Protein AF-A0A0W8FEI3-F1 (afdb_monomer)

Mean predicted aligned error: 6.77 Å

Sequence (392 aa):
MQEILAAWQEFKTAGGYLEHEDYVSMAVTEELPPPAAILVVDEYQDTSPAQDALIRSWSTNAETVYIAGDPDQSIYGFRGCDPALLQDFPNVIDRGARNGERPISHRCPASVMAAAETILGRPSNAAPAPRIGSSTHAIITKTADLVWWVETALRYAQERDRDRIFVLTRFRRHVRALANDLAAAGIPCASINPKRIRLWSDVKTRDQSTVNAWQLTQAVRRVSTGKFYDPIPISEASALIAAIMPANARTAILADLKKAASLKIGDVLRWTGENPFRYRTFPQLDRRVTERIYAALDREKVRGHIIVPDQVQIDTIHAAKGLEASVVLLHSAYLRGRMDDLQDARRLAEERRVYFVGATRAEHALVTFDYGSAVKNPLIAGGAAFWQGATA

Secondary structure (DSSP, 8-state):
-HHHHHHHHHHHHHHT---HHHHHHHHHHTTPPPSSSEEEE-SGGG--HHHHHHHHHHHHHSSEEEE---GGG---GGGT--HHHHHT-TT---SSSSSS--PEEEEEEHHHHHHHHHHHTS--SSEEESS--EEEEEEE-SHHHHHHHHHHHHHHHHTTT---EEEEESSHHHHHHHHHHHHHTT---B-SSTTT--TTSEEE-TTS-EEEHHHHHHHHHHHHTT-TTSB--HHHHHHHHHHHS-HHHHHHHHHHHTT-SS-BHHHHHHHH-S-GGGTT--TTS-HHHHHHHHHHHHHHHHHSSPPPGGGEEEEEHHHHTT--EEEEEEE-B--GGGSGGGGSHHHHHHHHHHHHHHHTTEEEEEEEEEESSSPBPTTTSS-S--------

Solvent-accessible surface area (backbone atoms only — not comparable to full-atom values): 21393 Å² total; per-residue (Å²): 108,70,68,58,54,51,53,50,50,50,51,28,60,77,67,72,57,81,55,83,66,48,60,44,50,48,41,47,75,70,63,54,73,49,97,44,55,66,44,79,44,70,58,43,12,64,36,34,68,59,52,48,53,35,50,54,60,23,58,76,69,29,80,41,76,46,82,40,63,48,56,64,63,27,63,45,52,96,73,56,21,42,34,60,62,53,72,67,52,76,95,66,85,82,87,26,52,85,84,72,62,29,42,70,30,90,52,24,14,41,44,32,37,54,51,23,23,61,34,50,73,43,87,61,59,52,33,49,19,101,45,88,40,36,57,50,78,43,85,33,85,47,70,70,54,50,51,51,51,53,56,48,42,47,52,62,17,46,80,66,82,34,72,38,31,35,42,29,22,76,41,71,71,54,33,56,51,53,51,49,54,38,28,60,68,19,41,54,46,27,23,79,56,64,88,79,45,45,85,46,34,68,37,69,31,79,82,72,47,73,31,38,44,42,39,27,42,53,38,52,50,50,60,74,70,68,49,43,79,43,78,47,56,68,65,21,53,52,18,45,47,52,32,58,43,57,71,89,76,36,52,67,58,57,58,53,55,76,70,52,92,75,43,36,45,52,57,56,46,60,74,61,76,52,69,42,78,84,73,72,50,44,81,23,45,55,68,68,61,48,51,25,45,50,29,26,54,56,41,28,66,76,67,71,55,87,70,54,32,73,32,35,25,39,30,33,33,82,70,45,62,97,51,74,24,37,21,26,37,39,45,20,46,42,58,72,97,50,54,71,52,54,73,40,69,68,50,33,53,38,51,22,19,41,53,20,46,44,44,62,24,14,44,43,27,30,34,33,28,43,58,72,91,52,48,59,34,78,72,60,42,85,58,90,75,88,75,85,89,86,90,131

Structure (mmCIF, N/CA/C/O backbone):
data_AF-A0A0W8FEI3-F1
#
_entry.id   AF-A0A0W8FEI3-F1
#
loop_
_atom_site.group_PDB
_atom_site.id
_atom_site.type_symbol
_atom_site.label_atom_id
_atom_site.label_alt_id
_atom_site.label_comp_id
_atom_site.label_asym_id
_atom_site.label_entity_id
_atom_site.label_seq_id
_atom_site.pdbx_PDB_ins_code
_atom_site.Cartn_x
_atom_site.Cartn_y
_atom_site.Cartn_z
_atom_site.occupancy
_atom_site.B_iso_or_equiv
_atom_site.auth_seq_id
_atom_site.auth_comp_id
_atom_site.auth_asym_id
_atom_site.auth_atom_id
_atom_site.pdbx_PDB_model_num
ATOM 1 N N . MET A 1 1 ? -31.329 17.434 -2.967 1.00 79.38 1 MET A N 1
ATOM 2 C CA . MET A 1 1 ? -30.700 16.183 -2.474 1.00 79.38 1 MET A CA 1
ATOM 3 C C . MET A 1 1 ? -31.760 15.169 -2.063 1.00 79.38 1 MET A C 1
ATOM 5 O O . MET A 1 1 ? -31.778 14.106 -2.656 1.00 79.38 1 MET A O 1
ATOM 9 N N . GLN A 1 2 ? -32.664 15.490 -1.127 1.00 87.50 2 GLN A N 1
ATOM 10 C CA . GLN A 1 2 ? -33.737 14.569 -0.706 1.00 87.50 2 GLN A CA 1
ATOM 11 C C . GLN A 1 2 ? -34.643 14.114 -1.862 1.00 87.50 2 GLN A C 1
ATOM 13 O O . GLN A 1 2 ? -34.879 12.922 -1.996 1.00 87.50 2 GLN A O 1
ATOM 18 N N . GLU A 1 3 ? -35.047 15.024 -2.750 1.00 93.06 3 GLU A N 1
ATOM 19 C CA . GLU A 1 3 ? -35.840 14.681 -3.946 1.00 93.06 3 GLU A CA 1
ATOM 20 C C . GLU A 1 3 ? -35.124 13.688 -4.877 1.00 93.06 3 GLU A C 1
ATOM 22 O O . GLU A 1 3 ? -35.739 12.764 -5.393 1.00 93.06 3 GLU A O 1
ATOM 27 N N . ILE A 1 4 ? -33.804 13.829 -5.047 1.00 95.75 4 ILE A N 1
ATOM 28 C CA . ILE A 1 4 ? -32.997 12.912 -5.868 1.00 95.75 4 ILE A CA 1
ATOM 29 C C . ILE A 1 4 ? -32.908 11.537 -5.203 1.00 95.75 4 ILE A C 1
ATOM 31 O O . ILE A 1 4 ? -32.993 10.524 -5.888 1.00 95.75 4 ILE A O 1
ATOM 35 N N . LEU A 1 5 ? -32.740 11.491 -3.879 1.00 92.69 5 LEU A N 1
ATOM 36 C CA . LEU A 1 5 ? -32.702 10.232 -3.134 1.00 92.69 5 LEU A CA 1
ATOM 37 C C . LEU A 1 5 ? -34.052 9.506 -3.192 1.00 92.69 5 LEU A C 1
ATOM 39 O O . LEU A 1 5 ? -34.067 8.293 -3.372 1.00 92.69 5 LEU A O 1
ATOM 43 N N . ALA A 1 6 ? -35.165 10.237 -3.097 1.00 93.62 6 ALA A N 1
ATOM 44 C CA . ALA A 1 6 ? -36.504 9.675 -3.255 1.00 93.62 6 ALA A CA 1
ATOM 45 C C . ALA A 1 6 ? -36.707 9.109 -4.669 1.00 93.62 6 ALA A C 1
ATOM 47 O O . ALA A 1 6 ? -37.031 7.934 -4.812 1.00 93.62 6 ALA A O 1
ATOM 48 N N . ALA A 1 7 ? -36.394 9.892 -5.708 1.00 95.88 7 ALA A N 1
ATOM 49 C CA . ALA A 1 7 ? -36.475 9.437 -7.096 1.00 95.88 7 ALA A CA 1
ATOM 50 C C . ALA A 1 7 ? -35.558 8.229 -7.379 1.00 95.88 7 ALA A C 1
ATOM 52 O O . ALA A 1 7 ? -35.921 7.329 -8.135 1.00 95.88 7 ALA A O 1
ATOM 53 N N . TRP A 1 8 ? -34.373 8.178 -6.758 1.00 94.69 8 TRP A N 1
ATOM 54 C CA . TRP A 1 8 ? -33.474 7.024 -6.846 1.00 94.69 8 TRP A CA 1
ATOM 55 C C . TRP A 1 8 ? -34.097 5.770 -6.230 1.00 94.69 8 TRP A C 1
ATOM 57 O O . TRP A 1 8 ? -34.048 4.702 -6.836 1.00 94.69 8 TRP A O 1
ATOM 67 N N . GLN A 1 9 ? -34.714 5.893 -5.054 1.00 91.50 9 GLN A N 1
ATOM 68 C CA . GLN A 1 9 ? -35.381 4.766 -4.403 1.00 91.50 9 GLN A CA 1
ATOM 69 C C . GLN A 1 9 ? -36.611 4.288 -5.178 1.00 91.50 9 GLN A C 1
ATOM 71 O O . GLN A 1 9 ? -36.802 3.081 -5.328 1.00 91.50 9 GLN A O 1
ATOM 76 N N . GLU A 1 10 ? -37.402 5.202 -5.742 1.00 95.19 10 GLU A N 1
ATOM 77 C CA . GLU A 1 10 ? -38.514 4.859 -6.636 1.00 95.19 10 GLU A CA 1
ATOM 78 C C . GLU A 1 10 ? -38.023 4.090 -7.868 1.00 95.19 10 GLU A C 1
ATOM 80 O O . GLU A 1 10 ? -38.572 3.038 -8.200 1.00 95.19 10 GLU A O 1
ATOM 85 N N . PHE A 1 11 ? -36.943 4.558 -8.503 1.00 96.19 11 PHE A N 1
ATOM 86 C CA . PHE A 1 11 ? -36.321 3.873 -9.636 1.00 96.19 11 PHE A CA 1
ATOM 87 C C . PHE A 1 11 ? -35.845 2.459 -9.271 1.00 96.19 11 PHE A C 1
ATOM 89 O O . PHE A 1 11 ? -36.136 1.506 -9.999 1.00 96.19 11 PHE A O 1
ATOM 96 N N . LYS A 1 12 ? -35.142 2.304 -8.139 1.00 95.69 12 LYS A N 1
ATOM 97 C CA . LYS A 1 12 ? -34.686 0.989 -7.663 1.00 95.69 12 LYS A CA 1
ATOM 98 C C . LYS A 1 12 ? -35.856 0.050 -7.396 1.00 95.69 12 LYS A C 1
ATOM 100 O O . LYS A 1 12 ? -35.839 -1.083 -7.869 1.00 95.69 12 LYS A O 1
ATOM 105 N N . THR A 1 13 ? -36.888 0.546 -6.716 1.00 92.75 13 THR A N 1
ATOM 106 C CA . THR A 1 13 ? -38.092 -0.222 -6.376 1.00 92.75 13 THR A CA 1
ATOM 107 C C . THR A 1 13 ? -38.827 -0.684 -7.633 1.00 92.75 13 THR A C 1
ATOM 109 O O . THR A 1 13 ? -39.137 -1.866 -7.761 1.00 92.75 13 THR A O 1
ATOM 112 N N . ALA A 1 14 ? -39.044 0.210 -8.603 1.00 96.56 14 ALA A N 1
ATOM 113 C CA . ALA A 1 14 ? -39.712 -0.123 -9.861 1.00 96.56 14 ALA A CA 1
ATOM 114 C C . ALA A 1 14 ? -38.929 -1.147 -10.704 1.00 96.56 14 ALA A C 1
ATOM 116 O O . ALA A 1 14 ? -39.530 -1.949 -11.417 1.00 96.56 14 ALA A O 1
ATOM 117 N N . GLY A 1 15 ? -37.595 -1.122 -10.627 1.00 95.81 15 GLY A N 1
ATOM 118 C CA . GLY A 1 15 ? -36.715 -2.051 -11.337 1.00 95.81 15 GLY A CA 1
ATOM 119 C C . GLY A 1 15 ? -36.375 -3.342 -10.585 1.00 95.81 15 GLY A C 1
ATOM 120 O O . GLY A 1 15 ? -35.718 -4.204 -11.162 1.00 95.81 15 GLY A O 1
ATOM 121 N N . GLY A 1 16 ? -36.781 -3.483 -9.317 1.00 94.31 16 GLY A N 1
ATOM 122 C CA . GLY A 1 16 ? -36.367 -4.601 -8.462 1.00 94.31 16 GLY A CA 1
ATOM 123 C C . GLY A 1 16 ? -34.856 -4.635 -8.189 1.00 94.31 16 GLY A C 1
ATOM 124 O O . GLY A 1 16 ? -34.279 -5.712 -8.041 1.00 94.31 16 GLY A O 1
ATOM 125 N N . TYR A 1 17 ? -34.197 -3.474 -8.174 1.00 95.25 17 TYR A N 1
ATOM 126 C CA . TYR A 1 17 ? -32.755 -3.365 -7.958 1.00 95.25 17 TYR A CA 1
ATOM 127 C C . TYR A 1 17 ? -32.421 -3.206 -6.475 1.00 95.25 17 TYR A C 1
ATOM 129 O O . TYR A 1 17 ? -33.032 -2.397 -5.781 1.00 95.25 17 TYR A O 1
ATOM 137 N N . LEU A 1 18 ? -31.389 -3.922 -6.024 1.00 92.19 18 LEU A N 1
ATOM 138 C CA . LEU A 1 18 ? -30.819 -3.801 -4.683 1.00 92.19 18 LEU A CA 1
ATOM 139 C C . LEU A 1 18 ? -29.339 -3.421 -4.765 1.00 92.19 18 LEU A C 1
ATOM 141 O O . LEU A 1 18 ? -28.577 -3.955 -5.575 1.00 92.19 18 LEU A O 1
ATOM 145 N N . GLU A 1 19 ? -28.929 -2.511 -3.894 1.00 91.50 19 GLU A N 1
ATOM 146 C CA . GLU A 1 19 ? -27.548 -2.122 -3.645 1.00 91.50 19 GLU A CA 1
ATOM 147 C C . GLU A 1 19 ? -27.051 -2.724 -2.324 1.00 91.50 19 GLU A C 1
ATOM 149 O O . GLU A 1 19 ? -27.815 -3.222 -1.502 1.00 91.50 19 GLU A O 1
ATOM 154 N N . HIS A 1 20 ? -25.737 -2.667 -2.098 1.00 87.38 20 HIS A N 1
ATOM 155 C CA . HIS A 1 20 ? -25.096 -3.335 -0.962 1.00 87.38 20 HIS A CA 1
ATOM 156 C C . HIS A 1 20 ? -25.672 -2.932 0.411 1.00 87.38 20 HIS A C 1
ATOM 158 O O . HIS A 1 20 ? -25.832 -3.792 1.272 1.00 87.38 20 HIS A O 1
ATOM 164 N N . GLU A 1 21 ? -26.003 -1.654 0.616 1.00 87.00 21 GLU A N 1
ATOM 165 C CA . GLU A 1 21 ? -26.567 -1.161 1.887 1.00 87.00 21 GLU A CA 1
ATOM 166 C C . GLU A 1 21 ? -28.069 -1.460 2.034 1.00 87.00 21 GLU A C 1
ATOM 168 O O . GLU A 1 21 ? -28.590 -1.456 3.153 1.00 87.00 21 GLU A O 1
ATOM 173 N N . ASP A 1 22 ? -28.769 -1.761 0.932 1.00 91.25 22 ASP A N 1
ATOM 174 C CA . ASP A 1 22 ? -30.188 -2.121 0.990 1.00 91.25 22 ASP A CA 1
ATOM 175 C C . ASP A 1 22 ? -30.355 -3.474 1.688 1.00 91.25 22 ASP A C 1
ATOM 177 O O . ASP A 1 22 ? -31.237 -3.607 2.526 1.00 91.25 22 ASP A O 1
ATOM 181 N N . TYR A 1 23 ? -29.461 -4.445 1.446 1.00 91.38 23 TYR A N 1
ATOM 182 C CA . TYR A 1 23 ? -29.509 -5.748 2.127 1.00 91.38 23 TYR A CA 1
ATOM 183 C C . TYR A 1 23 ? -29.434 -5.614 3.652 1.00 91.38 23 TYR A C 1
ATOM 185 O O . TYR A 1 23 ? -30.166 -6.291 4.370 1.00 91.38 23 TYR A O 1
ATOM 193 N N . VAL A 1 24 ? -28.559 -4.733 4.146 1.00 92.56 24 VAL A N 1
ATOM 194 C CA . VAL A 1 24 ? -28.391 -4.490 5.586 1.00 92.56 24 VAL A CA 1
ATOM 195 C C . VAL A 1 24 ? -29.623 -3.787 6.142 1.00 92.56 24 VAL A C 1
ATOM 197 O O . VAL A 1 24 ? -30.171 -4.216 7.152 1.00 92.56 24 VAL A O 1
ATOM 200 N N . SER A 1 25 ? -30.090 -2.742 5.457 1.00 91.12 25 SER A N 1
ATOM 201 C CA . SER A 1 25 ? -31.257 -1.969 5.886 1.00 91.12 25 SER A CA 1
ATOM 202 C C . SER A 1 25 ? -32.520 -2.833 5.920 1.00 91.12 25 SER A C 1
ATOM 204 O O . SER A 1 25 ? -33.241 -2.815 6.910 1.00 91.12 25 SER A O 1
ATOM 206 N N . MET A 1 26 ? -32.741 -3.653 4.889 1.00 92.19 26 MET A N 1
ATOM 207 C CA . MET A 1 26 ? -33.844 -4.612 4.833 1.00 92.19 26 MET A CA 1
ATOM 208 C C . MET A 1 26 ? -33.748 -5.646 5.952 1.00 92.19 26 MET A C 1
ATOM 210 O O . MET A 1 26 ? -34.742 -5.898 6.616 1.00 92.19 26 MET A O 1
ATOM 214 N N . ALA A 1 27 ? -32.564 -6.211 6.212 1.00 93.38 27 ALA A N 1
ATOM 215 C CA . ALA A 1 27 ? -32.395 -7.179 7.295 1.00 93.38 27 ALA A CA 1
ATOM 216 C C . ALA A 1 27 ? -32.724 -6.587 8.676 1.00 93.38 27 ALA A C 1
ATOM 218 O O . ALA A 1 27 ? -33.278 -7.286 9.522 1.00 93.38 27 ALA A O 1
ATOM 219 N N . VAL A 1 28 ? -32.414 -5.302 8.888 1.00 93.25 28 VAL A N 1
ATOM 220 C CA . VAL A 1 28 ? -32.796 -4.567 10.102 1.00 93.25 28 VAL A CA 1
ATOM 221 C C . VAL A 1 28 ? -34.304 -4.314 10.144 1.00 93.25 28 VAL A C 1
ATOM 223 O O . VAL A 1 28 ? -34.922 -4.573 11.169 1.00 93.25 28 VAL A O 1
ATOM 226 N N . THR A 1 29 ? -34.900 -3.814 9.056 1.00 92.62 29 THR A N 1
ATOM 227 C CA . THR A 1 29 ? -36.335 -3.477 8.994 1.00 92.62 29 THR A CA 1
ATOM 228 C C . THR A 1 29 ? -37.240 -4.700 9.118 1.00 92.62 29 THR A C 1
ATOM 230 O O . THR A 1 29 ? -38.262 -4.623 9.788 1.00 92.62 29 THR A O 1
ATOM 233 N N . GLU A 1 30 ? -36.860 -5.818 8.505 1.00 93.75 30 GLU A N 1
ATOM 234 C CA . GLU A 1 30 ? -37.602 -7.085 8.548 1.00 93.75 30 GLU A CA 1
ATOM 235 C C . GLU A 1 30 ? -37.271 -7.924 9.796 1.00 93.75 30 GLU A C 1
ATOM 237 O O . GLU A 1 30 ? -37.730 -9.058 9.909 1.00 93.75 30 GLU A O 1
ATOM 242 N N . GLU A 1 31 ? -36.441 -7.400 10.709 1.00 92.56 31 GLU A N 1
ATOM 243 C CA . GLU A 1 31 ? -36.015 -8.074 11.944 1.00 92.56 31 GLU A CA 1
ATOM 244 C C . GLU A 1 31 ? -35.511 -9.510 11.702 1.00 92.56 31 GLU A C 1
ATOM 246 O O . GLU A 1 31 ? -35.839 -10.445 12.437 1.00 92.56 31 GLU A O 1
ATOM 251 N N . LEU A 1 32 ? -34.709 -9.705 10.647 1.00 93.50 32 LEU A N 1
ATOM 252 C CA . LEU A 1 32 ? -34.236 -11.040 10.285 1.00 93.50 32 LEU A CA 1
ATOM 253 C C . LEU A 1 32 ? -33.438 -11.658 11.444 1.00 93.50 32 LEU A C 1
ATOM 255 O O . LEU A 1 32 ? -32.534 -11.001 11.970 1.00 93.50 32 LEU A O 1
ATOM 259 N N . PRO A 1 33 ? -33.703 -12.922 11.823 1.00 93.31 33 PRO A N 1
ATOM 260 C CA . PRO A 1 33 ? -32.964 -13.579 12.892 1.00 93.31 33 PRO A CA 1
ATOM 261 C C . PRO A 1 33 ? -31.499 -13.808 12.486 1.00 93.31 33 PRO A C 1
ATOM 263 O O . PRO A 1 33 ? -31.178 -13.824 11.290 1.00 93.31 33 PRO A O 1
ATOM 266 N N . PRO A 1 34 ? -30.593 -14.017 13.458 1.00 93.38 34 PRO A N 1
ATOM 267 C CA . PRO A 1 34 ? -29.209 -14.337 13.155 1.00 93.38 34 PRO A CA 1
ATOM 268 C C . PRO A 1 34 ? -29.127 -15.618 12.312 1.00 93.38 34 PRO A C 1
ATOM 270 O O . PRO A 1 34 ? -29.875 -16.571 12.547 1.00 93.38 34 PRO A O 1
ATOM 273 N N . PRO A 1 35 ? -28.187 -15.693 11.356 1.00 91.00 35 PRO A N 1
ATOM 274 C CA . PRO A 1 35 ? -28.063 -16.847 10.467 1.00 91.00 35 PRO A CA 1
ATOM 275 C C . PRO A 1 35 ? -27.541 -18.109 11.174 1.00 91.00 35 PRO A C 1
ATOM 277 O O . PRO A 1 35 ? -27.584 -19.197 10.601 1.00 91.00 35 PRO A O 1
ATOM 280 N N . ALA A 1 36 ? -27.006 -17.973 12.389 1.00 94.00 36 ALA A N 1
ATOM 281 C CA . ALA A 1 36 ? -26.422 -19.055 13.170 1.00 94.00 36 ALA A CA 1
ATOM 282 C C . ALA A 1 36 ? -26.539 -18.774 14.675 1.00 94.00 36 ALA A C 1
ATOM 284 O O . ALA A 1 36 ? -26.612 -17.621 15.096 1.00 94.00 36 ALA A O 1
ATOM 285 N N . ALA A 1 37 ? -26.486 -19.837 15.484 1.00 94.81 37 ALA A N 1
ATOM 286 C CA . ALA A 1 37 ? -26.469 -19.737 16.945 1.00 94.81 37 ALA A CA 1
ATOM 287 C C . ALA A 1 37 ? -25.203 -19.038 17.477 1.00 94.81 37 ALA A C 1
ATOM 289 O O . ALA A 1 37 ? -25.256 -18.348 18.491 1.00 94.81 37 ALA A O 1
ATOM 290 N N . ILE A 1 38 ? -24.073 -19.191 16.778 1.00 96.56 38 ILE A N 1
ATOM 291 C CA . ILE A 1 38 ? -22.801 -18.554 17.128 1.00 96.56 38 ILE A CA 1
ATOM 292 C C . ILE A 1 38 ? -22.490 -17.477 16.092 1.00 96.56 38 ILE A C 1
ATOM 294 O O . ILE A 1 38 ? -22.324 -17.779 14.909 1.00 96.56 38 ILE A O 1
ATOM 298 N N . LEU A 1 39 ? -22.368 -16.233 16.548 1.00 95.06 39 LEU A N 1
ATOM 299 C CA . LEU A 1 39 ? -21.991 -15.087 15.731 1.00 95.06 39 LEU A CA 1
ATOM 300 C C . LEU A 1 39 ? -20.541 -14.689 16.026 1.00 95.06 39 LEU A C 1
ATOM 302 O O . LEU A 1 39 ? -20.162 -14.501 17.180 1.00 95.06 39 LEU A O 1
ATOM 306 N N . VAL A 1 40 ? -19.733 -14.529 14.979 1.00 95.88 40 VAL A N 1
ATOM 307 C CA . VAL A 1 40 ? -18.366 -14.002 15.074 1.00 95.88 40 VAL A CA 1
ATOM 308 C C . VAL A 1 40 ? -18.264 -12.788 14.165 1.00 95.88 40 VAL A C 1
ATOM 310 O O . VAL A 1 40 ? -18.482 -12.898 12.959 1.00 95.88 40 VAL A O 1
ATOM 313 N N . VAL A 1 41 ? -17.941 -11.636 14.745 1.00 95.00 41 VAL A N 1
ATOM 314 C CA . VAL A 1 41 ? -17.799 -10.365 14.033 1.00 95.00 41 VAL A CA 1
ATOM 315 C C . VAL A 1 41 ? -16.373 -9.868 14.207 1.00 95.00 41 VAL A C 1
ATOM 317 O O . VAL A 1 41 ? -15.945 -9.605 15.327 1.00 95.00 41 VAL A O 1
ATOM 320 N N . ASP A 1 42 ? -15.648 -9.747 13.101 1.00 95.00 42 ASP A N 1
ATOM 321 C CA . ASP A 1 42 ? -14.282 -9.220 13.063 1.00 95.00 42 ASP A CA 1
ATOM 322 C C . ASP A 1 42 ? -14.258 -7.797 12.482 1.00 95.00 42 ASP A C 1
ATOM 324 O O . ASP A 1 42 ? -15.199 -7.381 11.803 1.00 95.00 42 ASP A O 1
ATOM 328 N N . GLU A 1 43 ? -13.184 -7.052 12.750 1.00 94.75 43 GLU A N 1
ATOM 329 C CA . GLU A 1 43 ? -12.969 -5.666 12.301 1.00 94.75 43 GLU A CA 1
ATOM 330 C C . GLU A 1 43 ? -14.139 -4.715 12.649 1.00 94.75 43 GLU A C 1
ATOM 332 O O . GLU A 1 43 ? -14.456 -3.788 11.897 1.00 94.75 43 GLU A O 1
ATOM 337 N N . TYR A 1 44 ? -14.777 -4.912 13.814 1.00 95.06 44 TYR A N 1
ATOM 338 C CA . TYR A 1 44 ? -15.990 -4.177 14.206 1.00 95.06 44 TYR A CA 1
ATOM 339 C C . TYR A 1 44 ? -15.801 -2.654 14.185 1.00 95.06 44 TYR A C 1
ATOM 341 O O . TYR A 1 44 ? -16.717 -1.903 13.883 1.00 95.06 44 TYR A O 1
ATOM 349 N N . GLN A 1 45 ? -14.594 -2.149 14.447 1.00 93.31 45 GLN A N 1
ATOM 350 C CA . GLN A 1 45 ? -14.334 -0.705 14.417 1.00 93.31 45 GLN A CA 1
ATOM 351 C C . GLN A 1 45 ? -14.569 -0.041 13.042 1.00 93.31 45 GLN A C 1
ATOM 353 O O . GLN A 1 45 ? -14.550 1.189 12.947 1.00 93.31 45 GLN A O 1
ATOM 358 N N . ASP A 1 46 ? -14.711 -0.840 11.979 1.00 93.19 46 ASP A N 1
ATOM 359 C CA . ASP A 1 46 ? -14.966 -0.399 10.610 1.00 93.19 46 ASP A CA 1
ATOM 360 C C . ASP A 1 46 ? -16.424 -0.652 10.168 1.00 93.19 46 ASP A C 1
ATOM 362 O O . ASP A 1 46 ? -16.732 -0.550 8.978 1.00 93.19 46 ASP A O 1
ATOM 366 N N . THR A 1 47 ? -17.342 -0.931 11.102 1.00 93.12 47 THR A N 1
ATOM 367 C CA . THR A 1 47 ? -18.780 -1.070 10.816 1.00 93.12 47 THR A CA 1
ATOM 368 C C . THR A 1 47 ? -19.469 0.282 10.647 1.00 93.12 47 THR A C 1
ATOM 370 O O . THR A 1 47 ? -19.181 1.236 11.374 1.00 93.12 47 THR A O 1
ATOM 373 N N . SER A 1 48 ? -20.421 0.363 9.715 1.00 91.31 48 SER A N 1
ATOM 374 C CA . SER A 1 48 ? -21.352 1.494 9.602 1.00 91.31 48 SER A CA 1
ATOM 375 C C . SER A 1 48 ? -22.458 1.426 10.674 1.00 91.31 48 SER A C 1
ATOM 377 O O . SER A 1 48 ? -22.694 0.354 11.235 1.00 91.31 48 SER A O 1
ATOM 379 N N . PRO A 1 49 ? -23.204 2.519 10.933 1.00 91.50 49 PRO A N 1
ATOM 380 C CA . PRO A 1 49 ? -24.332 2.497 11.869 1.00 91.50 49 PRO A CA 1
ATOM 381 C C . PRO A 1 49 ? -25.429 1.489 11.493 1.00 91.50 49 PRO A C 1
ATOM 383 O O . PRO A 1 49 ? -26.042 0.892 12.371 1.00 91.50 49 PRO A O 1
ATOM 386 N N . ALA A 1 50 ? -25.665 1.267 10.195 1.00 91.56 50 ALA A N 1
ATOM 387 C CA . ALA A 1 50 ? -26.634 0.273 9.731 1.00 91.56 50 ALA A CA 1
ATOM 388 C C . ALA A 1 50 ? -26.163 -1.160 10.032 1.00 91.56 50 ALA A C 1
ATOM 390 O O . ALA A 1 50 ? -26.948 -1.993 10.481 1.00 91.56 50 ALA A O 1
ATOM 391 N N . GLN A 1 51 ? -24.871 -1.438 9.833 1.00 93.62 51 GLN A N 1
ATOM 392 C CA . GLN A 1 51 ? -24.280 -2.733 10.178 1.00 93.62 51 GLN A CA 1
ATOM 393 C C . GLN A 1 51 ? -24.288 -2.967 11.692 1.00 93.62 51 GLN A C 1
ATOM 395 O O . GLN A 1 51 ? -24.649 -4.054 12.129 1.00 93.62 51 GLN A O 1
ATOM 400 N N . ASP A 1 52 ? -23.947 -1.951 12.487 1.00 94.56 52 ASP A N 1
ATOM 401 C CA . ASP A 1 52 ? -24.020 -2.001 13.951 1.00 94.56 52 ASP A CA 1
ATOM 402 C C . ASP A 1 52 ? -25.449 -2.301 14.437 1.00 94.56 52 ASP A C 1
ATOM 404 O O . ASP A 1 52 ? -25.631 -3.194 15.263 1.00 94.56 52 ASP A O 1
ATOM 408 N N . ALA A 1 53 ? -26.470 -1.651 13.866 1.00 93.38 53 ALA A N 1
ATOM 409 C CA . ALA A 1 53 ? -27.870 -1.929 14.190 1.00 93.38 53 ALA A CA 1
ATOM 410 C C . ALA A 1 53 ? -28.257 -3.394 13.917 1.00 93.38 53 ALA A C 1
ATOM 412 O O . ALA A 1 53 ? -28.877 -4.038 14.768 1.00 93.38 53 ALA A O 1
ATOM 413 N N . LEU A 1 54 ? -27.844 -3.943 12.768 1.00 94.50 54 LEU A N 1
ATOM 414 C CA . LEU A 1 54 ? -28.080 -5.350 12.434 1.00 94.50 54 LEU A CA 1
ATOM 415 C C . LEU A 1 54 ? -27.367 -6.289 13.409 1.00 94.50 54 LEU A C 1
ATOM 417 O O . LEU A 1 54 ? -27.978 -7.214 13.939 1.00 94.50 54 LEU A O 1
ATOM 421 N N . ILE A 1 55 ? -26.084 -6.036 13.683 1.00 94.88 55 ILE A N 1
ATOM 422 C CA . ILE A 1 55 ? -25.286 -6.872 14.582 1.00 94.88 55 ILE A CA 1
ATOM 423 C C . ILE A 1 55 ? -25.870 -6.854 15.995 1.00 94.88 55 ILE A C 1
ATOM 425 O O . ILE A 1 55 ? -25.957 -7.907 16.623 1.00 94.88 55 ILE A O 1
ATOM 429 N N . ARG A 1 56 ? -26.318 -5.700 16.500 1.00 93.69 56 ARG A N 1
ATOM 430 C CA . ARG A 1 56 ? -27.003 -5.607 17.799 1.00 93.69 56 ARG A CA 1
ATOM 431 C C . ARG A 1 56 ? -28.300 -6.411 17.825 1.00 93.69 56 ARG A C 1
ATOM 433 O O . ARG A 1 56 ? -28.506 -7.148 18.784 1.00 93.69 56 ARG A O 1
ATOM 440 N N . SER A 1 57 ? -29.125 -6.319 16.779 1.00 93.81 57 SER A N 1
ATOM 441 C CA . SER A 1 57 ? -30.359 -7.114 16.653 1.00 93.81 57 SER A CA 1
ATOM 442 C C . SER A 1 57 ? -30.079 -8.623 16.634 1.00 93.81 57 SER A C 1
ATOM 444 O O . SER A 1 57 ? -30.727 -9.412 17.319 1.00 93.81 57 SER A O 1
ATOM 446 N N . TRP A 1 58 ? -29.045 -9.051 15.914 1.00 95.25 58 TRP A N 1
ATOM 447 C CA . TRP A 1 58 ? -28.620 -10.451 15.912 1.00 95.25 58 TRP A CA 1
ATOM 448 C C . TRP A 1 58 ? -28.027 -10.898 17.243 1.00 95.25 58 TRP A C 1
ATOM 450 O O . TRP A 1 58 ? -28.216 -12.043 17.644 1.00 95.25 58 TRP A O 1
ATOM 460 N N . SER A 1 59 ? -27.351 -9.999 17.956 1.00 92.88 59 SER A N 1
ATOM 461 C CA . SER A 1 59 ? -26.671 -10.328 19.209 1.00 92.88 59 SER A CA 1
ATOM 462 C C . SER A 1 59 ? -27.631 -10.600 20.366 1.00 92.88 59 SER A C 1
ATOM 464 O O . SER A 1 59 ? -27.252 -11.294 21.303 1.00 92.88 59 SER A O 1
ATOM 466 N N . THR A 1 60 ? -28.865 -10.088 20.319 1.00 90.12 60 THR A N 1
ATOM 467 C CA . THR A 1 60 ? -29.904 -10.410 21.314 1.00 90.12 60 THR A CA 1
ATOM 468 C C . THR A 1 60 ? -30.539 -11.784 21.092 1.00 90.12 60 THR A C 1
ATOM 470 O O . THR A 1 60 ? -31.124 -12.332 22.022 1.00 90.12 60 THR A O 1
ATOM 473 N N . ASN A 1 61 ? -30.423 -12.337 19.881 1.00 89.19 61 ASN A N 1
ATOM 474 C CA . ASN A 1 61 ? -31.072 -13.583 19.467 1.00 89.19 61 ASN A CA 1
ATOM 475 C C . ASN A 1 61 ? -30.091 -14.751 19.252 1.00 89.19 61 ASN A C 1
ATOM 477 O O . ASN A 1 61 ? -30.520 -15.897 19.131 1.00 89.19 61 ASN A O 1
ATOM 481 N N . ALA A 1 62 ? -28.786 -14.482 19.170 1.00 92.88 62 ALA A N 1
ATOM 482 C CA . ALA A 1 62 ? -27.753 -15.507 19.064 1.00 92.88 62 ALA A CA 1
ATOM 483 C C . ALA A 1 62 ? -27.454 -16.142 20.436 1.00 92.88 62 ALA A C 1
ATOM 485 O O . ALA A 1 62 ? -27.514 -15.480 21.469 1.00 92.88 62 ALA A O 1
ATOM 486 N N . GLU A 1 63 ? -27.078 -17.423 20.445 1.00 94.12 63 GLU A N 1
ATOM 487 C CA . GLU A 1 63 ? -26.665 -18.142 21.658 1.00 94.12 63 GLU A CA 1
ATOM 488 C C . GLU A 1 63 ? -25.307 -17.646 22.169 1.00 94.12 63 GLU A C 1
ATOM 490 O O . GLU A 1 63 ? -25.071 -17.555 23.372 1.00 94.12 63 GLU A O 1
ATOM 495 N N . THR A 1 64 ? -24.379 -17.336 21.262 1.00 93.56 64 THR A N 1
ATOM 496 C CA . THR A 1 64 ? -23.045 -16.835 21.612 1.00 93.56 64 THR A CA 1
ATOM 497 C C . THR A 1 64 ? -22.563 -15.828 20.580 1.00 93.56 64 THR A C 1
ATOM 499 O O . THR A 1 64 ? -22.677 -16.057 19.377 1.00 93.56 64 THR A O 1
ATOM 502 N N . VAL A 1 65 ? -21.972 -14.728 21.048 1.00 93.38 65 VAL A N 1
ATOM 503 C CA . VAL A 1 65 ? -21.449 -13.658 20.194 1.00 93.38 65 VAL A CA 1
ATOM 504 C C . VAL A 1 65 ? -19.996 -13.368 20.553 1.00 93.38 65 VAL A C 1
ATOM 506 O O . VAL A 1 65 ? -19.673 -13.089 21.707 1.00 93.38 65 VAL A O 1
ATOM 509 N N . TYR A 1 66 ? -19.124 -13.392 19.549 1.00 94.12 66 TYR A N 1
ATOM 510 C CA . TYR A 1 66 ? -17.744 -12.933 19.639 1.00 94.12 66 TYR A CA 1
ATOM 511 C C . TYR A 1 66 ? -17.568 -11.691 18.775 1.00 94.12 66 TYR A C 1
ATOM 513 O O . TYR A 1 66 ? -17.847 -11.718 17.578 1.00 94.12 66 TYR A O 1
ATOM 521 N N . ILE A 1 67 ? -17.077 -10.614 19.384 1.00 93.06 67 ILE A N 1
ATOM 522 C CA . ILE A 1 67 ? -16.766 -9.362 18.695 1.00 93.06 67 ILE A CA 1
ATOM 523 C C . ILE A 1 67 ? -15.273 -9.105 18.837 1.00 93.06 67 ILE A C 1
ATOM 525 O O . ILE A 1 67 ? -14.747 -9.050 19.949 1.00 93.06 67 ILE A O 1
ATOM 529 N N . ALA A 1 68 ? -14.604 -8.938 17.704 1.00 92.31 68 ALA A N 1
ATOM 530 C CA . ALA A 1 68 ? -13.211 -8.556 17.610 1.00 92.31 68 ALA A CA 1
ATOM 531 C C . ALA A 1 68 ? -13.089 -7.214 16.883 1.00 92.31 68 ALA A C 1
ATOM 533 O O . ALA A 1 68 ? -13.801 -6.912 15.923 1.00 92.31 68 ALA A O 1
ATOM 534 N N . GLY A 1 69 ? -12.176 -6.384 17.372 1.00 92.31 69 GLY A N 1
ATOM 535 C CA . GLY A 1 69 ? -11.873 -5.102 16.766 1.00 92.31 69 GLY A CA 1
ATOM 536 C C . GLY A 1 69 ? -10.944 -4.271 17.634 1.00 92.31 69 GLY A C 1
ATOM 537 O O . GLY A 1 69 ? -10.755 -4.538 18.821 1.00 92.31 69 GLY A O 1
ATOM 538 N N . ASP A 1 70 ? -10.375 -3.241 17.027 1.00 92.88 70 ASP A N 1
ATOM 539 C CA . ASP A 1 70 ? -9.490 -2.293 17.690 1.00 92.88 70 ASP A CA 1
ATOM 540 C C . ASP A 1 70 ? -9.912 -0.862 17.335 1.00 92.88 70 ASP A C 1
ATOM 542 O O . ASP A 1 70 ? -9.652 -0.410 16.216 1.00 92.88 70 ASP A O 1
ATOM 546 N N . PRO A 1 71 ? -10.525 -0.110 18.270 1.00 92.75 71 PRO A N 1
ATOM 547 C CA . PRO A 1 71 ? -10.890 1.288 18.055 1.00 92.75 71 PRO A CA 1
ATOM 548 C C . PRO A 1 71 ? -9.730 2.170 17.564 1.00 92.75 71 PRO A C 1
ATOM 550 O O . PRO A 1 71 ? -9.976 3.144 16.851 1.00 92.75 71 PRO A O 1
ATOM 553 N N . ASP A 1 72 ? -8.473 1.828 17.886 1.00 93.81 72 ASP A N 1
ATOM 554 C CA . ASP A 1 72 ? -7.281 2.557 17.424 1.00 93.81 72 ASP A CA 1
ATOM 555 C C . ASP A 1 72 ? -7.003 2.367 15.929 1.00 93.81 72 ASP A C 1
ATOM 557 O O . ASP A 1 72 ? -6.286 3.163 15.320 1.00 93.81 72 ASP A O 1
ATOM 561 N N . GLN A 1 73 ? -7.622 1.362 15.307 1.00 94.81 73 GLN A N 1
ATOM 562 C CA . GLN A 1 73 ? -7.508 1.061 13.882 1.00 94.81 73 GLN A CA 1
ATOM 563 C C . GLN A 1 73 ? -8.722 1.501 13.054 1.00 94.81 73 GLN A C 1
ATOM 565 O O . GLN A 1 73 ? -8.758 1.209 11.854 1.00 94.81 73 GLN A O 1
ATOM 570 N N . SER A 1 74 ? -9.675 2.233 13.645 1.00 95.50 74 SER A N 1
ATOM 571 C CA . SER A 1 74 ? -10.814 2.811 12.918 1.00 95.50 74 SER A CA 1
ATOM 572 C C . SER A 1 74 ? -10.377 4.028 12.101 1.00 95.50 74 SER A C 1
ATOM 574 O O . SER A 1 74 ? -10.108 5.109 12.640 1.00 95.50 74 SER A O 1
ATOM 576 N N . ILE A 1 75 ? -10.267 3.842 10.783 1.00 94.81 75 ILE A N 1
ATOM 577 C CA . ILE A 1 75 ? -9.741 4.858 9.846 1.00 94.81 75 ILE A CA 1
ATOM 578 C C . ILE A 1 75 ? -10.634 5.073 8.616 1.00 94.81 75 ILE A C 1
ATOM 580 O O . ILE A 1 75 ? -10.213 5.697 7.634 1.00 94.81 75 ILE A O 1
ATOM 584 N N . TYR A 1 76 ? -11.852 4.528 8.652 1.00 93.31 76 TYR A N 1
ATOM 585 C CA . TYR A 1 76 ? -12.872 4.664 7.612 1.00 93.31 76 TYR A CA 1
ATOM 586 C C . TYR A 1 76 ? -14.007 5.616 8.029 1.00 93.31 76 TYR A C 1
ATOM 588 O O . TYR A 1 76 ? -15.136 5.458 7.574 1.00 93.31 76 TYR A O 1
ATOM 596 N N . GLY A 1 77 ? -13.712 6.654 8.824 1.00 89.19 77 GLY A N 1
ATOM 597 C CA . GLY A 1 77 ? -14.709 7.646 9.258 1.00 89.19 77 GLY A CA 1
ATOM 598 C C . GLY A 1 77 ? -15.430 8.330 8.092 1.00 89.19 77 GLY A C 1
ATOM 599 O O . GLY A 1 77 ? -16.632 8.572 8.134 1.00 89.19 77 GLY A O 1
ATOM 600 N N . PHE A 1 78 ? -14.739 8.515 6.963 1.00 87.62 78 PHE A N 1
ATOM 601 C CA . PHE A 1 78 ? -15.338 9.015 5.718 1.00 87.62 78 PHE A CA 1
ATOM 602 C C . PHE A 1 78 ? -16.413 8.098 5.097 1.00 87.62 78 PHE A C 1
ATOM 604 O O . PHE A 1 78 ? -17.124 8.538 4.195 1.00 87.62 78 PHE A O 1
ATOM 611 N N . ARG A 1 79 ? -16.513 6.832 5.527 1.00 87.62 79 ARG A N 1
ATOM 612 C CA . ARG A 1 79 ? -17.586 5.885 5.165 1.00 87.62 79 ARG A CA 1
ATOM 613 C C . ARG A 1 79 ? -18.705 5.836 6.212 1.00 87.62 79 ARG A C 1
ATOM 615 O O . ARG A 1 79 ? -19.628 5.049 6.053 1.00 87.62 79 ARG A O 1
ATOM 622 N N . GLY A 1 80 ? -18.623 6.652 7.263 1.00 88.38 80 GLY A N 1
ATOM 623 C CA . GLY A 1 80 ? -19.567 6.660 8.379 1.00 88.38 80 GLY A CA 1
ATOM 624 C C . GLY A 1 80 ? -19.208 5.709 9.523 1.00 88.38 80 GLY A C 1
ATOM 625 O O . GLY A 1 80 ? -20.004 5.587 10.445 1.00 88.38 80 GLY A O 1
ATOM 626 N N . CYS A 1 81 ? -18.046 5.045 9.488 1.00 91.69 81 CYS A N 1
ATOM 627 C CA . CYS A 1 81 ? -17.594 4.195 10.591 1.00 91.69 81 CYS A CA 1
ATOM 628 C C . CYS A 1 81 ? -17.265 5.047 11.824 1.00 91.69 81 CYS A C 1
ATOM 630 O O . CYS A 1 81 ? -16.579 6.066 11.702 1.00 91.69 81 CYS A O 1
ATOM 632 N N . ASP A 1 82 ? -17.700 4.610 13.003 1.00 90.62 82 ASP A N 1
ATOM 633 C CA . ASP A 1 82 ? -17.420 5.289 14.267 1.00 90.62 82 ASP A CA 1
ATOM 634 C C . ASP A 1 82 ? -16.871 4.282 15.294 1.00 90.62 82 ASP A C 1
ATOM 636 O O . ASP A 1 82 ? -17.565 3.322 15.638 1.00 90.62 82 ASP A O 1
ATOM 640 N N . PRO A 1 83 ? -15.638 4.464 15.810 1.00 91.12 83 PRO A N 1
ATOM 641 C CA . PRO A 1 83 ? -15.085 3.581 16.835 1.00 91.12 83 PRO A CA 1
ATOM 642 C C . PRO A 1 83 ? -15.905 3.553 18.130 1.00 91.12 83 PRO A C 1
ATOM 644 O O . PRO A 1 83 ? -15.785 2.580 18.878 1.00 91.12 83 PRO A O 1
ATOM 647 N N . ALA A 1 84 ? -16.736 4.571 18.388 1.00 91.75 84 ALA A N 1
ATOM 648 C CA . ALA A 1 84 ? -17.658 4.578 19.518 1.00 91.75 84 ALA A CA 1
ATOM 649 C C . ALA A 1 84 ? -18.647 3.403 19.454 1.00 91.75 84 ALA A C 1
ATOM 651 O O . ALA A 1 84 ? -18.982 2.841 20.488 1.00 91.75 84 ALA A O 1
ATOM 652 N N . LEU A 1 85 ? -19.032 2.939 18.256 1.00 92.69 85 LEU A N 1
ATOM 653 C CA . LEU A 1 85 ? -19.947 1.799 18.097 1.00 92.69 85 LEU A CA 1
ATOM 654 C C . LEU A 1 85 ? -19.392 0.523 18.742 1.00 92.69 85 LEU A C 1
ATOM 656 O O . LEU A 1 85 ? -20.115 -0.190 19.438 1.00 92.69 85 LEU A O 1
ATOM 660 N N . LEU A 1 86 ? -18.090 0.270 18.565 1.00 92.12 86 LEU A N 1
ATOM 661 C CA . LEU A 1 86 ? -17.405 -0.827 19.243 1.00 92.12 86 LEU A CA 1
ATOM 662 C C . LEU A 1 86 ? -17.301 -0.549 20.744 1.00 92.12 86 LEU A C 1
ATOM 664 O O . LEU A 1 86 ? -17.611 -1.420 21.554 1.00 92.12 86 LEU A O 1
ATOM 668 N N . GLN A 1 87 ? -16.849 0.650 21.125 1.00 88.31 87 GLN A N 1
ATOM 669 C CA . GLN A 1 87 ? -16.610 1.028 22.525 1.00 88.31 87 GLN A CA 1
ATOM 670 C C . GLN A 1 87 ? -17.880 0.959 23.383 1.00 88.31 87 GLN A C 1
ATOM 672 O O . GLN A 1 87 ? -17.830 0.450 24.499 1.00 88.31 87 GLN A O 1
ATOM 677 N N . ASP A 1 88 ? -19.020 1.343 22.830 1.00 89.12 88 ASP A N 1
ATOM 678 C CA . ASP A 1 88 ? -20.299 1.427 23.532 1.00 89.12 88 ASP A CA 1
ATOM 679 C C . ASP A 1 88 ? -21.161 0.168 23.327 1.00 89.12 88 ASP A C 1
ATOM 681 O O . ASP A 1 88 ? -22.369 0.165 23.583 1.00 89.12 88 ASP A O 1
ATOM 685 N N . PHE A 1 89 ? -20.571 -0.932 22.842 1.00 89.62 89 PHE A N 1
ATOM 686 C CA . PHE A 1 89 ? -21.286 -2.201 22.738 1.00 89.62 89 PHE A CA 1
ATOM 687 C C . PHE A 1 89 ? -21.678 -2.715 24.145 1.00 89.62 89 PHE A C 1
ATOM 689 O O . PHE A 1 89 ? -20.798 -2.883 24.997 1.00 89.62 89 PHE A O 1
ATOM 696 N N . PRO A 1 90 ? -22.977 -2.940 24.425 1.00 86.06 90 PRO A N 1
ATOM 697 C CA . PRO A 1 90 ? -23.477 -3.260 25.757 1.00 86.06 90 PRO A CA 1
ATOM 698 C C . PRO A 1 90 ? -23.217 -4.719 26.132 1.00 86.06 90 PRO A C 1
ATOM 700 O O . PRO A 1 90 ? -23.106 -5.584 25.268 1.00 86.06 90 PRO A O 1
ATOM 703 N N . ASN A 1 91 ? -23.211 -5.002 27.439 1.00 82.88 91 ASN A N 1
ATOM 704 C CA . ASN A 1 91 ? -23.210 -6.361 27.998 1.00 82.88 91 ASN A CA 1
ATOM 705 C C . ASN A 1 91 ? -22.051 -7.258 27.513 1.00 82.88 91 ASN A C 1
ATOM 707 O O . ASN A 1 91 ? -22.212 -8.469 27.382 1.00 82.88 91 ASN A O 1
ATOM 711 N N . VAL A 1 92 ? -20.877 -6.673 27.258 1.00 83.56 92 VAL A N 1
ATOM 712 C CA . VAL A 1 92 ? -19.686 -7.413 26.815 1.00 83.56 92 VAL A CA 1
ATOM 713 C C . VAL A 1 92 ? -18.799 -7.816 27.986 1.00 83.56 92 VAL A C 1
ATOM 715 O O . VAL A 1 92 ? -18.524 -7.022 28.885 1.00 83.56 92 VAL A O 1
ATOM 718 N N . ILE A 1 93 ? -18.281 -9.042 27.934 1.00 86.19 93 ILE A N 1
ATOM 719 C CA . ILE A 1 93 ? -17.121 -9.439 28.732 1.00 86.19 93 ILE A CA 1
ATOM 720 C C . ILE A 1 93 ? -15.883 -9.022 27.940 1.00 86.19 93 ILE A C 1
ATOM 722 O O . ILE A 1 93 ? -15.500 -9.694 26.982 1.00 86.19 93 ILE A O 1
ATOM 726 N N . ASP A 1 94 ? -15.270 -7.903 28.320 1.00 83.38 94 ASP A N 1
ATOM 727 C CA . ASP A 1 94 ? -14.007 -7.474 27.722 1.00 83.38 94 ASP A CA 1
ATOM 728 C C . ASP A 1 94 ? -12.874 -8.428 28.123 1.00 83.38 94 ASP A C 1
ATOM 730 O O . ASP A 1 94 ? -12.636 -8.667 29.306 1.00 83.38 94 ASP A O 1
ATOM 734 N N . ARG A 1 95 ? -12.182 -8.975 27.120 1.00 78.12 95 ARG A N 1
ATOM 735 C CA . ARG A 1 95 ? -11.071 -9.923 27.290 1.00 78.12 95 ARG A CA 1
ATOM 736 C C . ARG A 1 95 ? -9.713 -9.332 26.920 1.00 78.12 95 ARG A C 1
ATOM 738 O O . ARG A 1 95 ? -8.793 -10.091 26.620 1.00 78.12 95 ARG A O 1
ATOM 745 N N . GLY A 1 96 ? -9.563 -8.006 26.888 1.00 69.31 96 GLY A N 1
ATOM 746 C CA . GLY A 1 96 ? -8.223 -7.477 26.664 1.00 69.31 96 GLY A CA 1
ATOM 747 C C . GLY A 1 96 ? -7.997 -5.974 26.719 1.00 69.31 96 GLY A C 1
ATOM 748 O O . GLY A 1 96 ? -6.914 -5.578 27.130 1.00 69.31 96 GLY A O 1
ATOM 749 N N . ALA A 1 97 ? -8.921 -5.109 26.301 1.00 66.12 97 ALA A N 1
ATOM 750 C CA . ALA A 1 97 ? -8.534 -3.717 26.009 1.00 66.12 97 ALA A CA 1
ATOM 751 C C . ALA A 1 97 ? -8.950 -2.695 27.078 1.00 66.12 97 ALA A C 1
ATOM 753 O O . ALA A 1 97 ? -8.201 -1.765 27.375 1.00 66.12 97 ALA A O 1
ATOM 754 N N . ARG A 1 98 ? -10.143 -2.835 27.653 1.00 67.94 98 ARG A N 1
ATOM 755 C CA . ARG A 1 98 ? -10.796 -1.827 28.506 1.00 67.94 98 ARG A CA 1
ATOM 756 C C . ARG A 1 98 ? -10.406 -1.955 29.974 1.00 67.94 98 ARG A C 1
ATOM 758 O O . ARG A 1 98 ? -10.355 -0.945 30.666 1.00 67.94 98 ARG A O 1
ATOM 765 N N . ASN A 1 99 ? -10.060 -3.160 30.423 1.00 66.44 99 ASN A N 1
ATOM 766 C CA . ASN A 1 99 ? -9.676 -3.425 31.816 1.00 66.44 99 ASN A CA 1
ATOM 767 C C . ASN A 1 99 ? -8.164 -3.294 32.091 1.00 66.44 99 ASN A C 1
ATOM 769 O O . ASN A 1 99 ? -7.699 -3.640 33.172 1.00 66.44 99 ASN A O 1
ATOM 773 N N . GLY A 1 100 ? -7.380 -2.801 31.125 1.00 69.25 100 GLY A N 1
ATOM 774 C CA . GLY A 1 100 ? -5.933 -2.592 31.276 1.00 69.25 100 GLY A CA 1
ATOM 775 C C . GLY A 1 100 ? -5.056 -3.815 30.976 1.00 69.25 100 GLY A C 1
ATOM 776 O O . GLY A 1 100 ? -3.837 -3.674 30.920 1.00 69.25 100 GLY A O 1
ATOM 777 N N . GLU A 1 101 ? -5.642 -4.979 30.688 1.00 78.56 101 GLU A N 1
ATOM 778 C CA . GLU A 1 101 ? -4.938 -6.240 30.378 1.00 78.56 101 GLU A CA 1
ATOM 779 C C . GLU A 1 101 ? -4.348 -6.321 28.952 1.00 78.56 101 GLU A C 1
ATOM 781 O O . GLU A 1 101 ? -4.001 -7.410 28.501 1.00 78.56 101 GLU A O 1
ATOM 786 N N . ARG A 1 102 ? -4.236 -5.177 28.257 1.00 87.81 102 ARG A N 1
ATOM 787 C CA . ARG A 1 102 ? -3.843 -4.985 26.843 1.00 87.81 102 ARG A CA 1
ATOM 788 C C . ARG A 1 102 ? -3.239 -6.242 26.185 1.00 87.81 102 ARG A C 1
ATOM 790 O O . ARG A 1 102 ? -2.083 -6.564 26.481 1.00 87.81 102 ARG A O 1
ATOM 797 N N . PRO A 1 103 ? -3.933 -6.917 25.245 1.00 90.38 103 PRO A N 1
ATOM 798 C CA . PRO A 1 103 ? -3.420 -8.126 24.612 1.00 90.38 103 PRO A CA 1
ATOM 799 C C . PRO A 1 103 ? -2.076 -7.867 23.938 1.00 90.38 103 PRO A C 1
ATOM 801 O O . PRO A 1 103 ? -1.854 -6.816 23.331 1.00 90.38 103 PRO A O 1
ATOM 804 N N . ILE A 1 104 ? -1.171 -8.837 24.036 1.00 92.31 104 ILE A N 1
ATOM 805 C CA . ILE A 1 104 ? 0.175 -8.721 23.480 1.00 92.31 104 ILE A CA 1
ATOM 806 C C . ILE A 1 104 ? 0.099 -8.780 21.954 1.00 92.31 104 ILE A C 1
ATOM 808 O O . ILE A 1 104 ? -0.380 -9.747 21.365 1.00 92.31 104 ILE A O 1
ATOM 812 N N . SER A 1 105 ? 0.616 -7.745 21.298 1.00 92.50 105 SER A N 1
ATOM 813 C CA . SER A 1 105 ? 0.818 -7.749 19.857 1.00 92.50 105 SER A CA 1
ATOM 814 C C . SER A 1 105 ? 1.844 -8.815 19.487 1.00 92.50 105 SER A C 1
ATOM 816 O O . SER A 1 105 ? 2.947 -8.840 20.022 1.00 92.50 105 SER A O 1
ATOM 818 N N . HIS A 1 106 ? 1.527 -9.649 18.502 1.00 91.75 106 HIS A N 1
ATOM 819 C CA . HIS A 1 106 ? 2.508 -10.556 17.897 1.00 91.75 106 HIS A CA 1
ATOM 820 C C . HIS A 1 106 ? 3.309 -9.886 16.765 1.00 91.75 106 HIS A C 1
ATOM 822 O O . HIS A 1 106 ? 4.330 -10.410 16.322 1.00 91.75 106 HIS A O 1
ATOM 828 N N . ARG A 1 107 ? 2.877 -8.697 16.323 1.00 90.56 107 ARG A N 1
ATOM 829 C CA . ARG A 1 107 ? 3.452 -7.966 15.187 1.00 90.56 107 ARG A CA 1
ATOM 830 C C . ARG A 1 107 ? 4.401 -6.854 15.608 1.00 90.56 107 ARG A C 1
ATOM 832 O O . ARG A 1 107 ? 5.472 -6.733 15.030 1.00 90.56 107 ARG A O 1
ATOM 839 N N . CYS A 1 108 ? 4.006 -5.994 16.543 1.00 93.56 108 CYS A N 1
ATOM 840 C CA . CYS A 1 108 ? 4.687 -4.714 16.741 1.00 93.56 108 CYS A CA 1
ATOM 841 C C . CYS A 1 108 ? 5.683 -4.773 17.907 1.00 93.56 108 CYS A C 1
ATOM 843 O O . CYS A 1 108 ? 5.251 -4.909 19.051 1.00 93.56 108 CYS A O 1
ATOM 845 N N . PRO A 1 109 ? 6.999 -4.634 17.663 1.00 95.56 109 PRO A N 1
ATOM 846 C CA . PRO A 1 109 ? 8.009 -4.621 18.717 1.00 95.56 109 PRO A CA 1
ATOM 847 C C . PRO A 1 109 ? 7.922 -3.357 19.576 1.00 95.56 109 PRO A C 1
ATOM 849 O O . PRO A 1 109 ? 7.380 -2.338 19.142 1.00 95.56 109 PRO A O 1
ATOM 852 N N . ALA A 1 110 ? 8.531 -3.395 20.763 1.00 95.38 110 ALA A N 1
ATOM 853 C CA . ALA A 1 110 ? 8.442 -2.326 21.763 1.00 95.38 110 ALA A CA 1
ATOM 854 C C . ALA A 1 110 ? 8.768 -0.922 21.222 1.00 95.38 110 ALA A C 1
ATOM 856 O O . ALA A 1 110 ? 7.998 0.010 21.431 1.00 95.38 110 ALA A O 1
ATOM 857 N N . SER A 1 111 ? 9.855 -0.767 20.462 1.00 95.31 111 SER A N 1
ATOM 858 C CA . SER A 1 111 ? 10.265 0.532 19.901 1.00 95.31 111 SER A CA 1
ATOM 859 C C . SER A 1 111 ? 9.307 1.068 18.830 1.00 95.31 111 SER A C 1
ATOM 861 O O . SER A 1 111 ? 9.119 2.277 18.714 1.00 95.31 111 SER A O 1
ATOM 863 N N . VAL A 1 112 ? 8.707 0.180 18.030 1.00 96.69 112 VAL A N 1
ATOM 864 C CA . VAL A 1 112 ? 7.718 0.552 17.007 1.00 96.69 112 VAL A CA 1
ATOM 865 C C . VAL A 1 112 ? 6.406 0.928 17.682 1.00 96.69 112 VAL A C 1
ATOM 867 O O . VAL A 1 112 ? 5.827 1.954 17.337 1.00 96.69 112 VAL A O 1
ATOM 870 N N . MET A 1 113 ? 5.968 0.141 18.669 1.00 96.62 113 MET A N 1
ATOM 871 C CA . MET A 1 113 ? 4.761 0.437 19.435 1.00 96.62 113 MET A CA 1
ATOM 872 C C . MET A 1 113 ? 4.890 1.765 20.183 1.00 96.62 113 MET A C 1
ATOM 874 O O . MET A 1 113 ? 3.997 2.592 20.077 1.00 96.62 113 MET A O 1
ATOM 878 N N . ALA A 1 114 ? 6.021 2.031 20.842 1.00 95.44 114 ALA A N 1
ATOM 879 C CA . ALA A 1 114 ? 6.257 3.300 21.533 1.00 95.44 114 ALA A CA 1
ATOM 880 C C . ALA A 1 114 ? 6.131 4.513 20.590 1.00 95.44 114 ALA A C 1
ATOM 882 O O . ALA A 1 114 ? 5.501 5.523 20.919 1.00 95.44 114 ALA A O 1
ATOM 883 N N . ALA A 1 115 ? 6.683 4.402 19.377 1.00 94.94 115 ALA A N 1
ATOM 884 C CA . ALA A 1 115 ? 6.525 5.435 18.360 1.00 94.94 115 ALA A CA 1
ATOM 885 C C . ALA A 1 115 ? 5.074 5.556 17.873 1.00 94.94 115 ALA A C 1
ATOM 887 O O . ALA A 1 115 ? 4.562 6.668 17.746 1.00 94.94 115 ALA A O 1
ATOM 888 N N . ALA A 1 116 ? 4.388 4.433 17.657 1.00 96.25 116 ALA A N 1
ATOM 889 C CA . ALA A 1 116 ? 2.980 4.417 17.279 1.00 96.25 116 ALA A CA 1
ATOM 890 C C . ALA A 1 116 ? 2.080 5.037 18.367 1.00 96.25 116 ALA A C 1
ATOM 892 O O . ALA A 1 116 ? 1.179 5.803 18.044 1.00 96.25 116 ALA A O 1
ATOM 893 N N . GLU A 1 117 ? 2.343 4.788 19.648 1.00 95.69 117 GLU A N 1
ATOM 894 C CA . GLU A 1 117 ? 1.597 5.361 20.776 1.00 95.69 117 GLU A CA 1
ATOM 895 C C . GLU A 1 117 ? 1.838 6.860 20.939 1.00 95.69 117 GLU A C 1
ATOM 897 O O . GLU A 1 117 ? 0.914 7.608 21.251 1.00 95.69 117 GLU A O 1
ATOM 902 N N . THR A 1 118 ? 3.051 7.328 20.639 1.00 94.81 118 THR A N 1
ATOM 903 C CA . THR A 1 118 ? 3.352 8.767 20.587 1.00 94.81 118 THR A CA 1
ATOM 904 C C . THR A 1 118 ? 2.522 9.454 19.497 1.00 94.81 118 THR A C 1
ATOM 906 O O . THR A 1 118 ? 1.928 10.510 19.726 1.00 94.81 118 THR A O 1
ATOM 909 N N . ILE A 1 119 ? 2.409 8.821 18.324 1.00 95.06 119 ILE A N 1
ATOM 910 C CA . ILE A 1 119 ? 1.539 9.276 17.230 1.00 95.06 119 ILE A CA 1
ATOM 911 C C . ILE A 1 119 ? 0.069 9.250 17.660 1.00 95.06 119 ILE A C 1
ATOM 913 O O . ILE A 1 119 ? -0.666 10.213 17.429 1.00 95.06 119 ILE A O 1
ATOM 917 N N . LEU A 1 120 ? -0.361 8.172 18.314 1.00 95.31 120 LEU A N 1
ATOM 918 C CA . LEU A 1 120 ? -1.725 8.009 18.808 1.00 95.31 120 LEU A CA 1
ATOM 919 C C . LEU A 1 120 ? -2.063 9.017 19.921 1.00 95.31 120 LEU A C 1
ATOM 921 O O . LEU A 1 120 ? -3.217 9.407 20.065 1.00 95.31 120 LEU A O 1
ATOM 925 N N . GLY A 1 121 ? -1.059 9.492 20.662 1.00 94.19 121 GLY A N 1
ATOM 926 C CA . GLY A 1 121 ? -1.198 10.431 21.778 1.00 94.19 121 GLY A CA 1
ATOM 927 C C . GLY A 1 121 ? -1.615 9.778 23.098 1.00 94.19 121 GLY A C 1
ATOM 928 O O . GLY A 1 121 ? -1.906 10.487 24.057 1.00 94.19 121 GLY A O 1
ATOM 929 N N . ARG A 1 122 ? -1.663 8.444 23.145 1.00 93.56 122 ARG A N 1
ATOM 930 C CA . ARG A 1 122 ? -1.986 7.636 24.325 1.00 93.56 122 ARG A CA 1
ATOM 931 C C . ARG A 1 122 ? -1.496 6.196 24.135 1.00 93.56 122 ARG A C 1
ATOM 933 O O . ARG A 1 122 ? -1.236 5.806 22.994 1.00 93.56 122 ARG A O 1
ATOM 940 N N . PRO A 1 123 ? -1.436 5.386 25.207 1.00 92.88 123 PRO A N 1
ATOM 941 C CA . PRO A 1 123 ? -1.270 3.947 25.071 1.00 92.88 123 PRO A CA 1
ATOM 942 C C . PRO A 1 123 ? -2.334 3.345 24.146 1.00 92.88 123 PRO A C 1
ATOM 944 O O . PRO A 1 123 ? -3.507 3.737 24.182 1.00 92.88 123 PRO A O 1
ATOM 947 N N . SER A 1 124 ? -1.905 2.412 23.304 1.00 93.25 124 SER A N 1
ATOM 948 C CA . SER A 1 124 ? -2.781 1.669 22.401 1.00 93.25 124 SER A CA 1
ATOM 949 C C . SER A 1 124 ? -3.496 0.538 23.135 1.00 93.25 124 SER A C 1
ATOM 951 O O . SER A 1 124 ? -3.061 0.097 24.201 1.00 93.25 124 SER A O 1
ATOM 953 N N . ASN A 1 125 ? -4.564 0.013 22.541 1.00 92.00 125 ASN A N 1
ATOM 954 C CA . ASN A 1 125 ? -5.302 -1.115 23.114 1.00 92.00 125 ASN A CA 1
ATOM 955 C C . ASN A 1 125 ? -4.511 -2.440 23.138 1.00 92.00 125 ASN A C 1
ATOM 957 O O . ASN A 1 125 ? -4.948 -3.380 23.790 1.00 92.00 125 ASN A O 1
ATOM 961 N N . ALA A 1 126 ? -3.351 -2.531 22.476 1.00 92.00 126 ALA A N 1
ATOM 962 C CA . ALA A 1 126 ? -2.513 -3.733 22.431 1.00 92.00 126 ALA A CA 1
ATOM 963 C C . ALA A 1 126 ? -1.135 -3.473 23.050 1.00 92.00 126 ALA A C 1
ATOM 965 O O . ALA A 1 126 ? -0.507 -2.461 22.755 1.00 92.00 126 ALA A O 1
ATOM 966 N N . ALA A 1 127 ? -0.631 -4.369 23.895 1.00 93.00 127 ALA A N 1
ATOM 967 C CA . ALA A 1 127 ? 0.726 -4.288 24.430 1.00 93.00 127 ALA A CA 1
ATOM 968 C C . ALA A 1 127 ? 1.766 -4.602 23.335 1.00 93.00 127 ALA A C 1
ATOM 970 O O . ALA A 1 127 ? 1.462 -5.319 22.378 1.00 93.00 127 ALA A O 1
ATOM 971 N N . PRO A 1 128 ? 3.002 -4.082 23.424 1.00 95.56 128 PRO A N 1
ATOM 972 C CA . PRO A 1 128 ? 4.048 -4.422 22.464 1.00 95.56 128 PRO A CA 1
ATOM 973 C C . PRO A 1 128 ? 4.428 -5.906 22.512 1.00 95.56 128 PRO A C 1
ATOM 975 O O . PRO A 1 128 ? 4.398 -6.538 23.567 1.00 95.56 128 PRO A O 1
ATOM 978 N N . ALA A 1 129 ? 4.887 -6.432 21.377 1.00 95.19 129 ALA A N 1
ATOM 979 C CA . ALA A 1 129 ? 5.556 -7.724 21.314 1.00 95.19 129 ALA A CA 1
ATOM 980 C C . ALA A 1 129 ? 6.826 -7.699 22.188 1.00 95.19 129 ALA A C 1
ATOM 982 O O . ALA A 1 129 ? 7.562 -6.703 22.140 1.00 95.19 129 ALA A O 1
ATOM 983 N N . PRO A 1 130 ? 7.152 -8.785 22.915 1.00 93.50 130 PRO A N 1
ATOM 984 C CA . PRO A 1 130 ? 8.322 -8.872 23.793 1.00 93.50 130 PRO A CA 1
ATOM 985 C C . PRO A 1 130 ? 9.620 -9.079 22.992 1.00 93.50 130 PRO A C 1
ATOM 987 O O . PRO A 1 130 ? 10.369 -10.031 23.195 1.00 93.50 130 PRO A O 1
ATOM 990 N N . ARG A 1 131 ? 9.879 -8.195 22.028 1.00 93.19 131 ARG A N 1
ATOM 991 C CA . ARG A 1 131 ? 11.088 -8.172 21.207 1.00 93.19 131 ARG A CA 1
ATOM 992 C C . ARG A 1 131 ? 11.475 -6.743 20.859 1.00 93.19 131 ARG A C 1
ATOM 994 O O . ARG A 1 131 ? 10.627 -5.858 20.716 1.00 93.19 131 ARG A O 1
ATOM 1001 N N . ILE A 1 132 ? 12.776 -6.539 20.694 1.00 86.62 132 ILE A N 1
ATOM 1002 C CA . ILE A 1 132 ? 13.346 -5.245 20.328 1.00 86.62 132 ILE A CA 1
ATOM 1003 C C . ILE A 1 132 ? 13.187 -5.053 18.817 1.00 86.62 132 ILE A C 1
ATOM 1005 O O . ILE A 1 132 ? 13.456 -5.957 18.026 1.00 86.62 132 ILE A O 1
ATOM 1009 N N . GLY A 1 133 ? 12.705 -3.879 18.425 1.00 91.12 133 GLY A N 1
ATOM 1010 C CA . GLY A 1 133 ? 12.623 -3.451 17.034 1.00 91.12 133 GLY A CA 1
ATOM 1011 C C . GLY A 1 133 ? 13.516 -2.245 16.801 1.00 91.12 133 GLY A C 1
ATOM 1012 O O . GLY A 1 133 ? 14.435 -1.963 17.569 1.00 91.12 133 GLY A O 1
ATOM 1013 N N . SER A 1 134 ? 13.216 -1.479 15.760 1.00 94.19 134 SER A N 1
ATOM 1014 C CA . SER A 1 134 ? 13.854 -0.181 15.549 1.00 94.19 134 SER A CA 1
ATOM 1015 C C . SER A 1 134 ? 12.822 0.866 15.154 1.00 94.19 134 SER A C 1
ATOM 1017 O O . SER A 1 134 ? 11.858 0.572 14.454 1.00 94.19 134 SER A O 1
ATOM 1019 N N . SER A 1 135 ? 12.992 2.091 15.633 1.00 95.25 135 SER A N 1
ATOM 1020 C CA . SER A 1 135 ? 12.182 3.227 15.202 1.00 95.25 135 SER A CA 1
ATOM 1021 C C . SER A 1 135 ? 13.078 4.445 15.066 1.00 95.25 135 SER A C 1
ATOM 1023 O O . SER A 1 135 ? 13.929 4.676 15.922 1.00 95.25 135 SER A O 1
ATOM 1025 N N . THR A 1 136 ? 12.931 5.196 13.980 1.00 94.69 136 THR A N 1
ATOM 1026 C CA . THR A 1 136 ? 13.699 6.423 13.756 1.00 94.69 136 THR A CA 1
ATOM 1027 C C . THR A 1 136 ? 12.921 7.428 12.912 1.00 94.69 136 THR A C 1
ATOM 1029 O O . THR A 1 136 ? 11.930 7.089 12.253 1.00 94.69 136 THR A O 1
ATOM 1032 N N . HIS A 1 137 ? 13.379 8.678 12.940 1.00 93.94 137 HIS A N 1
ATOM 1033 C CA . HIS A 1 137 ? 12.897 9.747 12.080 1.00 93.94 137 HIS A CA 1
ATOM 1034 C C . HIS A 1 137 ? 14.012 10.219 11.143 1.00 93.94 137 HIS A C 1
ATOM 1036 O O . HIS A 1 137 ? 15.084 10.617 11.595 1.00 93.94 137 HIS A O 1
ATOM 1042 N N . ALA A 1 138 ? 13.754 10.197 9.838 1.00 93.12 138 ALA A N 1
ATOM 1043 C CA . ALA A 1 138 ? 14.700 10.594 8.807 1.00 93.12 138 ALA A CA 1
ATOM 1044 C C . ALA A 1 138 ? 14.284 11.912 8.142 1.00 93.12 138 ALA A C 1
ATOM 1046 O O . ALA A 1 138 ? 13.182 12.041 7.610 1.00 93.12 138 ALA A O 1
ATOM 1047 N N . ILE A 1 139 ? 15.198 12.881 8.091 1.00 91.81 139 ILE A N 1
ATOM 1048 C CA . ILE A 1 139 ? 15.003 14.111 7.317 1.00 91.81 139 ILE A CA 1
ATOM 1049 C C . ILE A 1 139 ? 15.638 13.909 5.942 1.00 91.81 139 ILE A C 1
ATOM 1051 O O . ILE A 1 139 ? 16.858 13.959 5.802 1.00 91.81 139 ILE A O 1
ATOM 1055 N N . ILE A 1 140 ? 14.815 13.668 4.922 1.00 92.44 140 ILE A N 1
ATOM 1056 C CA . ILE A 1 140 ? 15.273 13.338 3.571 1.00 92.44 140 ILE A CA 1
ATOM 1057 C C . ILE A 1 140 ? 15.033 14.541 2.656 1.00 92.44 140 ILE A C 1
ATOM 1059 O O . ILE A 1 140 ? 13.905 14.867 2.295 1.00 92.44 140 ILE A O 1
ATOM 1063 N N . THR A 1 141 ? 16.105 15.225 2.261 1.00 88.88 141 THR A N 1
ATOM 1064 C CA . THR A 1 141 ? 16.002 16.420 1.398 1.00 88.88 141 THR A CA 1
ATOM 1065 C C . THR A 1 141 ? 16.267 16.119 -0.074 1.00 88.88 141 THR A C 1
ATOM 1067 O O . THR A 1 141 ? 15.853 16.890 -0.939 1.00 88.88 141 THR A O 1
ATOM 1070 N N . LYS A 1 142 ? 16.927 14.993 -0.372 1.00 93.88 142 LYS A N 1
ATOM 1071 C CA . LYS A 1 142 ? 17.316 14.590 -1.725 1.00 93.88 142 LYS A CA 1
ATOM 1072 C C . LYS A 1 142 ? 16.819 13.185 -2.042 1.00 93.88 142 LYS A C 1
ATOM 1074 O O . LYS A 1 142 ? 16.773 12.312 -1.180 1.00 93.88 142 LYS A O 1
ATOM 1079 N N . THR A 1 143 ? 16.523 12.933 -3.314 1.00 95.94 143 THR A N 1
ATOM 1080 C CA . THR A 1 143 ? 16.117 11.601 -3.790 1.00 95.94 143 THR A CA 1
ATOM 1081 C C . THR A 1 143 ? 17.199 10.542 -3.559 1.00 95.94 143 THR A C 1
ATOM 1083 O O . THR A 1 143 ? 16.869 9.401 -3.261 1.00 95.94 143 THR A O 1
ATOM 1086 N N . ALA A 1 144 ? 18.485 10.905 -3.625 1.00 95.19 144 ALA A N 1
ATOM 1087 C CA . ALA A 1 144 ? 19.584 9.977 -3.337 1.00 95.19 144 ALA A CA 1
ATOM 1088 C C . ALA A 1 144 ? 19.519 9.412 -1.904 1.00 95.19 144 ALA A C 1
ATOM 1090 O O . ALA A 1 144 ? 19.736 8.218 -1.703 1.00 95.19 144 ALA A O 1
ATOM 1091 N N . ASP A 1 145 ? 19.141 10.244 -0.932 1.00 96.06 145 ASP A N 1
ATOM 1092 C CA . ASP A 1 145 ? 18.986 9.829 0.464 1.00 96.06 145 ASP A CA 1
ATOM 1093 C C . ASP A 1 145 ? 17.748 8.930 0.630 1.00 96.06 145 ASP A C 1
ATOM 1095 O O . ASP A 1 145 ? 17.792 7.936 1.351 1.00 96.06 145 ASP A O 1
ATOM 1099 N N . LEU A 1 146 ? 16.655 9.219 -0.094 1.00 96.81 146 LEU A N 1
ATOM 1100 C CA . LEU A 1 146 ? 15.468 8.352 -0.129 1.00 96.81 146 LEU A CA 1
ATOM 1101 C C . LEU A 1 146 ? 15.817 6.955 -0.655 1.00 96.81 146 LEU A C 1
ATOM 1103 O O . LEU A 1 146 ? 15.411 5.950 -0.074 1.00 96.81 146 LEU A O 1
ATOM 1107 N N . VAL A 1 147 ? 16.589 6.894 -1.742 1.00 97.50 147 VAL A N 1
ATOM 1108 C CA . VAL A 1 147 ? 17.081 5.637 -2.316 1.00 97.50 147 VAL A CA 1
ATOM 1109 C C . VAL A 1 147 ? 17.934 4.877 -1.307 1.00 97.50 147 VAL A C 1
ATOM 1111 O O . VAL A 1 147 ? 17.729 3.678 -1.125 1.00 97.50 147 VAL A O 1
ATOM 1114 N N . TRP A 1 148 ? 18.845 5.564 -0.616 1.00 97.00 148 TRP A N 1
ATOM 1115 C CA . TRP A 1 148 ? 19.670 4.949 0.420 1.00 97.00 148 TRP A CA 1
ATOM 1116 C C . TRP A 1 148 ? 18.822 4.341 1.543 1.00 97.00 148 TRP A C 1
ATOM 1118 O O . TRP A 1 148 ? 19.077 3.205 1.948 1.00 97.00 148 TRP A O 1
ATOM 1128 N N . TRP A 1 149 ? 17.781 5.041 2.006 1.00 97.81 149 TRP A N 1
ATOM 1129 C CA . TRP A 1 149 ? 16.864 4.528 3.028 1.00 97.81 149 TRP A CA 1
ATOM 1130 C C . TRP A 1 149 ? 16.076 3.308 2.551 1.00 97.81 149 TRP A C 1
ATOM 1132 O O . TRP A 1 149 ? 15.966 2.335 3.293 1.00 97.81 149 TRP A O 1
ATOM 1142 N N . 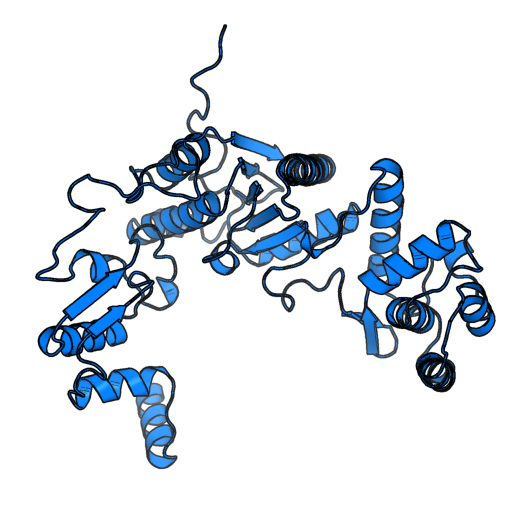VAL A 1 150 ? 15.575 3.321 1.313 1.00 98.12 150 VAL A N 1
ATOM 1143 C CA . VAL A 1 150 ? 14.863 2.175 0.725 1.00 98.12 150 VAL A CA 1
ATOM 1144 C C . VAL A 1 150 ? 15.777 0.955 0.598 1.00 98.12 150 VAL A C 1
ATOM 1146 O O . VAL A 1 150 ? 15.410 -0.137 1.026 1.00 98.12 150 VAL A O 1
ATOM 1149 N N . GLU A 1 151 ? 16.987 1.124 0.067 1.00 97.25 151 GLU A N 1
ATOM 1150 C CA . GLU A 1 151 ? 17.947 0.021 -0.064 1.00 97.25 151 GLU A CA 1
ATOM 1151 C C . GLU A 1 151 ? 18.409 -0.497 1.306 1.00 97.25 151 GLU A C 1
ATOM 1153 O O . GLU A 1 151 ? 18.604 -1.697 1.481 1.00 97.25 151 GLU A O 1
ATOM 1158 N N . THR A 1 152 ? 18.553 0.386 2.296 1.00 96.88 152 THR A N 1
ATOM 1159 C CA . THR A 1 152 ? 18.886 0.007 3.677 1.00 96.88 152 THR A CA 1
ATOM 1160 C C . THR A 1 152 ? 17.756 -0.774 4.338 1.00 96.88 152 THR A C 1
ATOM 1162 O O . THR A 1 152 ? 18.011 -1.809 4.948 1.00 96.88 152 THR A O 1
ATOM 1165 N N . ALA A 1 153 ? 16.509 -0.336 4.162 1.00 97.69 153 ALA A N 1
ATOM 1166 C CA . ALA A 1 153 ? 15.334 -1.040 4.662 1.00 97.69 153 ALA A CA 1
ATOM 1167 C C . ALA A 1 153 ? 15.193 -2.440 4.046 1.00 97.69 153 ALA A C 1
ATOM 1169 O O . ALA A 1 153 ? 14.863 -3.389 4.754 1.00 97.69 153 ALA A O 1
ATOM 1170 N N . LEU A 1 154 ? 15.487 -2.588 2.750 1.00 96.94 154 LEU A N 1
ATOM 1171 C CA . LEU A 1 154 ? 15.484 -3.890 2.083 1.00 96.94 154 LEU A CA 1
ATOM 1172 C C . LEU A 1 154 ? 16.566 -4.825 2.614 1.00 96.94 154 LEU A C 1
ATOM 1174 O O . LEU A 1 154 ? 16.258 -5.975 2.907 1.00 96.94 154 LEU A O 1
ATOM 1178 N N . ARG A 1 155 ? 17.805 -4.344 2.792 1.00 95.25 155 ARG A N 1
ATOM 1179 C CA . ARG A 1 155 ? 18.871 -5.159 3.404 1.00 95.25 155 ARG A CA 1
ATOM 1180 C C . ARG A 1 155 ? 18.476 -5.620 4.807 1.00 95.25 155 ARG A C 1
ATOM 1182 O O . ARG A 1 155 ? 18.573 -6.802 5.113 1.00 95.25 155 ARG A O 1
ATOM 1189 N N . TYR A 1 156 ? 17.938 -4.706 5.616 1.00 94.62 156 TYR A N 1
ATOM 1190 C CA . TYR A 1 156 ? 17.466 -5.015 6.966 1.00 94.62 156 TYR A CA 1
ATOM 1191 C C . TYR A 1 156 ? 16.338 -6.065 6.980 1.00 94.62 156 TYR A C 1
ATOM 1193 O O . TYR A 1 156 ? 16.276 -6.892 7.893 1.00 94.62 156 TYR A O 1
ATOM 1201 N N . ALA A 1 157 ? 15.443 -6.036 5.985 1.00 94.06 157 ALA A N 1
ATOM 1202 C CA . ALA A 1 157 ? 14.401 -7.045 5.807 1.00 94.06 157 ALA A CA 1
ATOM 1203 C C . ALA A 1 157 ? 14.980 -8.407 5.388 1.00 94.06 157 ALA A C 1
ATOM 1205 O O . ALA A 1 157 ? 14.629 -9.427 5.977 1.00 94.06 157 ALA A O 1
ATOM 1206 N N . GLN A 1 158 ? 15.911 -8.420 4.433 1.00 92.75 158 GLN A N 1
ATOM 1207 C CA . GLN A 1 158 ? 16.529 -9.645 3.912 1.00 92.75 158 GLN A CA 1
ATOM 1208 C C . GLN A 1 158 ? 17.311 -10.413 4.981 1.00 92.75 158 GLN A C 1
ATOM 1210 O O . GLN A 1 158 ? 17.219 -11.634 5.041 1.00 92.75 158 GLN A O 1
ATOM 1215 N N . GLU A 1 159 ? 18.009 -9.712 5.880 1.00 92.12 159 GLU A N 1
ATOM 1216 C CA . GLU A 1 159 ? 18.682 -10.310 7.049 1.00 92.12 159 GLU A CA 1
ATOM 1217 C C . GLU A 1 159 ? 17.728 -11.075 7.988 1.00 92.12 159 GLU A C 1
ATOM 1219 O O . GLU A 1 159 ? 18.178 -11.822 8.854 1.00 92.12 159 GLU A O 1
ATOM 1224 N N . ARG A 1 160 ? 16.412 -10.883 7.836 1.00 89.25 160 ARG A N 1
ATOM 1225 C CA . ARG A 1 160 ? 15.346 -11.498 8.640 1.00 89.25 160 ARG A CA 1
ATOM 1226 C C . ARG A 1 160 ? 14.452 -12.431 7.824 1.00 89.25 160 ARG A C 1
ATOM 1228 O O . ARG A 1 160 ? 13.341 -12.723 8.255 1.00 89.25 160 ARG A O 1
ATOM 1235 N N . ASP A 1 161 ? 14.918 -12.875 6.656 1.00 89.38 161 ASP A N 1
ATOM 1236 C CA . ASP A 1 161 ? 14.156 -13.742 5.747 1.00 89.38 161 ASP A CA 1
ATOM 1237 C C . ASP A 1 161 ? 12.796 -13.127 5.356 1.00 89.38 161 ASP A C 1
ATOM 1239 O O . ASP A 1 161 ? 11.733 -13.755 5.346 1.00 89.38 161 ASP A O 1
ATOM 1243 N N . ARG A 1 162 ? 12.827 -11.816 5.099 1.00 89.94 162 ARG A N 1
ATOM 1244 C CA . ARG A 1 162 ? 11.712 -11.027 4.575 1.00 89.94 162 ARG A CA 1
ATOM 1245 C C . ARG A 1 162 ? 12.177 -10.300 3.325 1.00 89.94 162 ARG A C 1
ATOM 1247 O O . ARG A 1 162 ? 13.294 -9.797 3.254 1.00 89.94 162 ARG A O 1
ATOM 1254 N N . ASP A 1 163 ? 11.305 -10.188 2.338 1.00 88.75 163 ASP A N 1
ATOM 1255 C CA . ASP A 1 163 ? 11.641 -9.601 1.040 1.00 88.75 163 ASP A CA 1
ATOM 1256 C C . ASP A 1 163 ? 10.935 -8.267 0.774 1.00 88.75 163 ASP A C 1
ATOM 1258 O O . ASP A 1 163 ? 11.309 -7.555 -0.155 1.00 88.75 163 ASP A O 1
ATOM 1262 N N . ARG A 1 164 ? 9.950 -7.900 1.599 1.00 94.50 164 ARG A N 1
ATOM 1263 C CA . ARG A 1 164 ? 9.071 -6.758 1.350 1.00 94.50 164 ARG A CA 1
ATOM 1264 C C . ARG A 1 164 ? 9.192 -5.654 2.392 1.00 94.50 164 ARG A C 1
ATOM 1266 O O . ARG A 1 164 ? 9.121 -5.891 3.601 1.00 94.50 164 ARG A O 1
ATOM 1273 N N . ILE A 1 165 ? 9.253 -4.423 1.895 1.00 98.31 165 ILE A N 1
ATOM 1274 C CA . ILE A 1 165 ? 9.097 -3.191 2.668 1.00 98.31 165 ILE A CA 1
ATOM 1275 C C . ILE A 1 165 ? 7.891 -2.392 2.175 1.00 98.31 165 ILE A C 1
ATOM 1277 O O . ILE A 1 165 ? 7.479 -2.506 1.015 1.00 98.31 165 ILE A O 1
ATOM 1281 N N . PHE A 1 166 ? 7.365 -1.528 3.041 1.00 98.62 166 PHE A N 1
ATOM 1282 C CA . PHE A 1 166 ? 6.349 -0.550 2.669 1.00 98.62 166 PHE A CA 1
ATOM 1283 C C . PHE A 1 166 ? 6.902 0.871 2.661 1.00 98.62 166 PHE A C 1
ATOM 1285 O O . PHE A 1 166 ? 7.597 1.281 3.584 1.00 98.62 166 PHE A O 1
ATOM 1292 N N . VAL A 1 167 ? 6.518 1.647 1.650 1.00 98.44 167 VAL A N 1
ATOM 1293 C CA . VAL A 1 167 ? 6.653 3.106 1.613 1.00 98.44 167 VAL A CA 1
ATOM 1294 C C . VAL A 1 167 ? 5.242 3.690 1.631 1.00 98.44 167 VAL A C 1
ATOM 1296 O O . VAL A 1 167 ? 4.536 3.695 0.622 1.00 98.44 167 VAL A O 1
ATOM 1299 N N . LEU A 1 168 ? 4.791 4.137 2.799 1.00 98.25 168 LEU A N 1
ATOM 1300 C CA . LEU A 1 168 ? 3.412 4.558 3.022 1.00 98.25 168 LEU A CA 1
ATOM 1301 C C . LEU A 1 168 ? 3.290 6.073 3.072 1.00 98.25 168 LEU A C 1
ATOM 1303 O O . LEU A 1 168 ? 4.089 6.769 3.695 1.00 98.25 168 LEU A O 1
ATOM 1307 N N . THR A 1 169 ? 2.232 6.586 2.454 1.00 96.56 169 THR A N 1
ATOM 1308 C CA . THR A 1 169 ? 1.893 8.012 2.474 1.00 96.56 169 THR A CA 1
ATOM 1309 C C . THR A 1 169 ? 0.451 8.228 2.907 1.00 96.56 169 THR A C 1
ATOM 1311 O O . THR A 1 169 ? -0.402 7.352 2.767 1.00 96.56 169 THR A O 1
ATOM 1314 N N . ARG A 1 170 ? 0.121 9.432 3.371 1.00 95.19 170 ARG A N 1
ATOM 1315 C CA . ARG A 1 170 ? -1.271 9.768 3.691 1.00 95.19 170 ARG A CA 1
ATOM 1316 C C . ARG A 1 170 ? -2.157 9.979 2.458 1.00 95.19 170 ARG A C 1
ATOM 1318 O O . ARG A 1 170 ? -3.352 9.678 2.488 1.00 95.19 170 ARG A O 1
ATOM 1325 N N . PHE A 1 171 ? -1.592 10.496 1.363 1.00 94.31 171 PHE A N 1
ATOM 1326 C CA . PHE A 1 171 ? -2.355 10.966 0.204 1.00 94.31 171 PHE A CA 1
ATOM 1327 C C . PHE A 1 171 ? -1.868 10.367 -1.112 1.00 94.31 171 PHE A C 1
ATOM 1329 O O . PHE A 1 171 ? -0.677 10.358 -1.410 1.00 94.31 171 PHE A O 1
ATOM 1336 N N . ARG A 1 172 ? -2.817 10.001 -1.984 1.00 93.50 172 ARG A N 1
ATOM 1337 C CA . ARG A 1 172 ? -2.545 9.413 -3.313 1.00 93.50 172 ARG A CA 1
ATOM 1338 C C . ARG A 1 172 ? -1.587 10.235 -4.178 1.00 93.50 172 ARG A C 1
ATOM 1340 O O . ARG A 1 172 ? -0.831 9.668 -4.961 1.00 93.50 172 ARG A O 1
ATOM 1347 N N . ARG A 1 173 ? -1.611 11.567 -4.061 1.00 92.44 173 ARG A N 1
ATOM 1348 C CA . ARG A 1 173 ? -0.698 12.431 -4.823 1.00 92.44 173 ARG A CA 1
ATOM 1349 C C . ARG A 1 173 ? 0.771 12.212 -4.429 1.00 92.44 173 ARG A C 1
ATOM 1351 O O . ARG A 1 173 ? 1.630 12.261 -5.300 1.00 92.44 173 ARG A O 1
ATOM 1358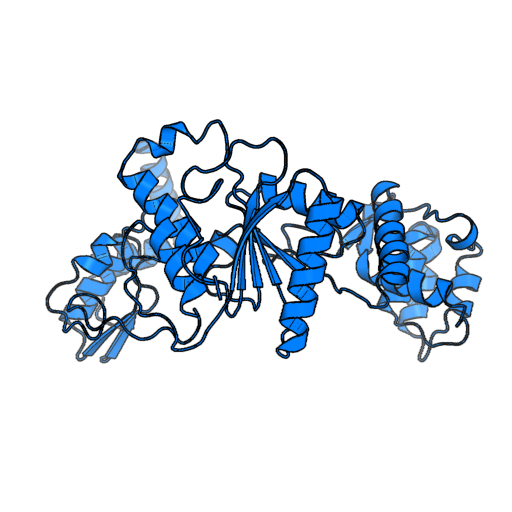 N N . HIS A 1 174 ? 1.044 11.928 -3.151 1.00 94.56 174 HIS A N 1
ATOM 1359 C CA . HIS A 1 174 ? 2.397 11.676 -2.650 1.00 94.56 174 HIS A CA 1
ATOM 1360 C C . HIS A 1 174 ? 2.889 10.285 -3.067 1.00 94.56 174 HIS A C 1
ATOM 1362 O O . HIS A 1 174 ? 4.046 10.168 -3.449 1.00 94.56 174 HIS A O 1
ATOM 1368 N N . VAL A 1 175 ? 1.999 9.280 -3.129 1.00 95.75 175 VAL A N 1
ATOM 1369 C CA . VAL A 1 175 ? 2.307 7.954 -3.713 1.00 95.75 175 VAL A CA 1
ATOM 1370 C C . VAL A 1 175 ? 2.912 8.103 -5.109 1.00 95.75 175 VAL A C 1
ATOM 1372 O O . VAL A 1 175 ? 3.981 7.571 -5.381 1.00 95.75 175 VAL A O 1
ATOM 1375 N N . ARG A 1 176 ? 2.249 8.857 -5.999 1.00 93.75 176 ARG A N 1
ATOM 1376 C CA . ARG A 1 176 ? 2.729 9.048 -7.378 1.00 93.75 176 ARG A CA 1
ATOM 1377 C C . ARG A 1 176 ? 4.055 9.802 -7.438 1.00 93.75 176 ARG A C 1
ATOM 1379 O O . ARG A 1 176 ? 4.909 9.421 -8.228 1.00 93.75 176 ARG A O 1
ATOM 1386 N N . ALA A 1 177 ? 4.213 10.858 -6.638 1.00 94.19 177 ALA A N 1
ATOM 1387 C CA . ALA A 1 177 ? 5.440 11.653 -6.611 1.00 94.19 177 ALA A CA 1
ATOM 1388 C C . ALA A 1 177 ? 6.646 10.800 -6.185 1.00 94.19 177 ALA A C 1
ATOM 1390 O O . ALA A 1 177 ? 7.595 10.663 -6.946 1.00 94.19 177 ALA A O 1
ATOM 1391 N N . LEU A 1 178 ? 6.548 10.133 -5.032 1.00 96.19 178 LEU A N 1
ATOM 1392 C CA . LEU A 1 178 ? 7.598 9.249 -4.525 1.00 96.19 178 LEU A CA 1
ATOM 1393 C C . LEU A 1 178 ? 7.884 8.076 -5.473 1.00 96.19 178 LEU A C 1
ATOM 1395 O O . LEU A 1 178 ? 9.044 7.755 -5.705 1.00 96.19 178 LEU A O 1
ATOM 1399 N N . ALA A 1 179 ? 6.853 7.453 -6.057 1.00 96.62 179 ALA A N 1
ATOM 1400 C CA . ALA A 1 179 ? 7.046 6.353 -7.002 1.00 96.62 179 ALA A CA 1
ATOM 1401 C C . ALA A 1 179 ? 7.808 6.805 -8.257 1.00 96.62 179 ALA A C 1
ATOM 1403 O O . ALA A 1 179 ? 8.674 6.081 -8.741 1.00 96.62 179 ALA A O 1
ATOM 1404 N N . ASN A 1 180 ? 7.511 8.002 -8.774 1.00 96.00 180 ASN A N 1
ATOM 1405 C CA . ASN A 1 180 ? 8.234 8.568 -9.911 1.00 96.00 180 ASN A CA 1
ATOM 1406 C C . ASN A 1 180 ? 9.691 8.885 -9.558 1.00 96.00 180 ASN A C 1
ATOM 1408 O O . ASN A 1 180 ? 10.569 8.540 -10.343 1.00 96.00 180 ASN A O 1
ATOM 1412 N N . ASP A 1 181 ? 9.946 9.485 -8.395 1.00 96.75 181 ASP A N 1
ATOM 1413 C CA . ASP A 1 181 ? 11.299 9.835 -7.950 1.00 96.75 181 ASP A CA 1
ATOM 1414 C C . ASP A 1 181 ? 12.164 8.585 -7.735 1.00 96.75 181 ASP A C 1
ATOM 1416 O O . ASP A 1 181 ? 13.280 8.502 -8.246 1.00 96.75 181 ASP A O 1
ATOM 1420 N N . LEU A 1 182 ? 11.624 7.572 -7.046 1.00 97.69 182 LEU A N 1
ATOM 1421 C CA . LEU A 1 182 ? 12.282 6.276 -6.863 1.00 97.69 182 LEU A CA 1
ATOM 1422 C C . LEU A 1 182 ? 12.574 5.607 -8.206 1.00 97.69 182 LEU A C 1
ATOM 1424 O O . LEU A 1 182 ? 13.690 5.151 -8.449 1.00 97.69 182 LEU A O 1
ATOM 1428 N N . ALA A 1 183 ? 11.590 5.585 -9.103 1.00 96.81 183 ALA A N 1
ATOM 1429 C CA . ALA A 1 183 ? 11.743 4.955 -10.401 1.00 96.81 183 ALA A CA 1
ATOM 1430 C C . ALA A 1 183 ? 12.764 5.688 -11.289 1.00 96.81 183 ALA A C 1
ATOM 1432 O O . ALA A 1 183 ? 13.575 5.037 -11.944 1.00 96.81 183 ALA A O 1
ATOM 1433 N N . ALA A 1 184 ? 12.769 7.024 -11.281 1.00 96.56 184 ALA A N 1
ATOM 1434 C CA . ALA A 1 184 ? 13.767 7.834 -11.978 1.00 96.56 184 ALA A CA 1
ATOM 1435 C C . ALA A 1 184 ? 15.182 7.611 -11.419 1.00 96.56 184 ALA A C 1
ATOM 1437 O O . ALA A 1 184 ? 16.148 7.624 -12.176 1.00 96.56 184 ALA A O 1
ATOM 1438 N N . ALA A 1 185 ? 15.299 7.342 -10.117 1.00 97.12 185 ALA A N 1
ATOM 1439 C CA . ALA A 1 185 ? 16.559 7.008 -9.459 1.00 97.12 185 ALA A CA 1
ATOM 1440 C C . ALA A 1 185 ? 16.945 5.515 -9.553 1.00 97.12 185 ALA A C 1
ATOM 1442 O O . ALA A 1 185 ? 17.926 5.087 -8.943 1.00 97.12 185 ALA A O 1
ATOM 1443 N N . GLY A 1 186 ? 16.198 4.715 -10.322 1.00 97.06 186 GLY A N 1
ATOM 1444 C CA . GLY A 1 186 ? 16.527 3.316 -10.583 1.00 97.06 186 GLY A CA 1
ATOM 1445 C C . GLY A 1 186 ? 16.077 2.326 -9.508 1.00 97.06 186 GLY A C 1
ATOM 1446 O O . GLY A 1 186 ? 16.647 1.241 -9.401 1.00 97.06 186 GLY A O 1
ATOM 1447 N N . ILE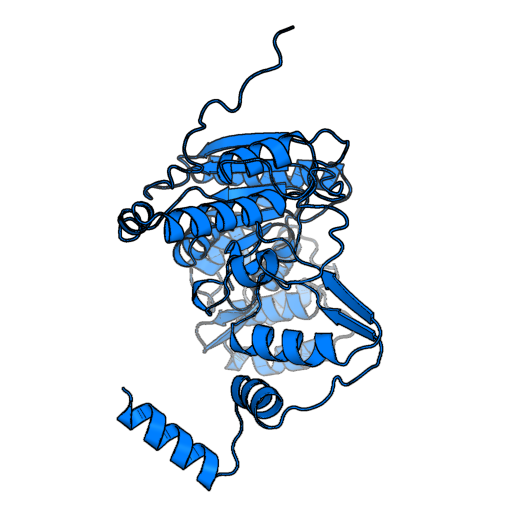 A 1 187 ? 15.059 2.670 -8.717 1.00 97.94 187 ILE A N 1
ATOM 1448 C CA . ILE A 1 187 ? 14.427 1.766 -7.750 1.00 97.94 187 ILE A CA 1
ATOM 1449 C C . ILE A 1 187 ? 13.080 1.269 -8.291 1.00 97.94 187 ILE A C 1
ATOM 1451 O O . ILE A 1 187 ? 12.116 2.041 -8.380 1.00 97.94 187 ILE A O 1
ATOM 1455 N N . PRO A 1 188 ? 12.985 -0.025 -8.652 1.00 97.44 188 PRO A N 1
ATOM 1456 C CA . PRO A 1 188 ? 11.717 -0.653 -8.981 1.00 97.44 188 PRO A CA 1
ATOM 1457 C C . PRO A 1 188 ? 10.762 -0.669 -7.791 1.00 97.44 188 PRO A C 1
ATOM 1459 O O . PRO A 1 188 ? 11.168 -0.977 -6.676 1.00 97.44 188 PRO A O 1
ATOM 1462 N N . CYS A 1 189 ? 9.494 -0.335 -8.028 1.00 96.44 189 CYS A N 1
ATOM 1463 C CA . CYS A 1 189 ? 8.456 -0.337 -6.999 1.00 96.44 189 CYS A CA 1
ATOM 1464 C C . CYS A 1 189 ? 7.088 -0.723 -7.571 1.00 96.44 189 CYS A C 1
ATOM 1466 O O . CYS A 1 189 ? 6.7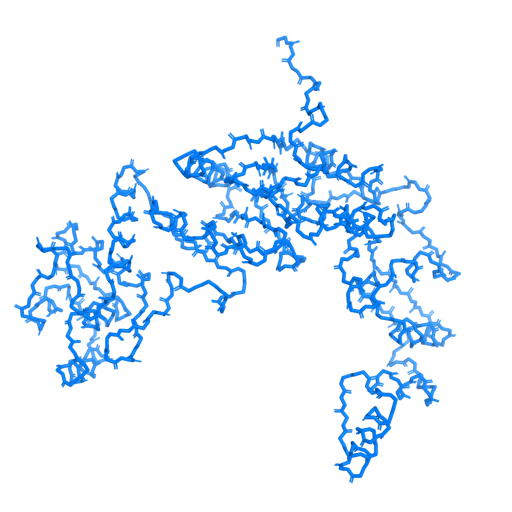67 -0.428 -8.726 1.00 96.44 189 CYS A O 1
ATOM 1468 N N . ALA A 1 190 ? 6.268 -1.361 -6.747 1.00 95.56 190 ALA A N 1
ATOM 1469 C CA . ALA A 1 190 ? 4.889 -1.715 -7.054 1.00 95.56 190 ALA A CA 1
ATOM 1470 C C . ALA A 1 190 ? 3.934 -0.994 -6.098 1.00 95.56 190 ALA A C 1
ATOM 1472 O O . ALA A 1 190 ? 4.327 -0.521 -5.039 1.00 95.56 190 ALA A O 1
ATOM 1473 N N . SER A 1 191 ? 2.661 -0.889 -6.462 1.00 95.19 191 SER A N 1
ATOM 1474 C CA . SER A 1 191 ? 1.624 -0.441 -5.527 1.00 95.19 191 SER A CA 1
ATOM 1475 C C . SER A 1 191 ? 0.884 -1.652 -4.984 1.00 95.19 191 SER A C 1
ATOM 1477 O O . SER A 1 191 ? 0.642 -2.600 -5.729 1.00 95.19 191 SER A O 1
ATOM 1479 N N . ILE A 1 192 ? 0.491 -1.587 -3.708 1.00 93.75 192 ILE A N 1
ATOM 1480 C CA . ILE A 1 192 ? -0.320 -2.622 -3.049 1.00 93.75 192 ILE A CA 1
ATOM 1481 C C . ILE A 1 192 ? -1.588 -2.899 -3.864 1.00 93.75 192 ILE A C 1
ATOM 1483 O O . ILE A 1 192 ? -1.987 -4.046 -4.028 1.00 93.75 192 ILE A O 1
ATOM 1487 N N . ASN A 1 193 ? -2.196 -1.850 -4.432 1.00 88.94 193 ASN A N 1
ATOM 1488 C CA . ASN A 1 193 ? -3.199 -1.988 -5.480 1.00 88.94 193 ASN A CA 1
ATOM 1489 C C . ASN A 1 193 ? -2.535 -1.849 -6.868 1.00 88.94 193 ASN A C 1
ATOM 1491 O O . ASN A 1 193 ? -2.297 -0.718 -7.313 1.00 88.94 193 ASN A O 1
ATOM 1495 N N . PRO A 1 194 ? -2.324 -2.948 -7.623 1.00 84.31 194 PRO A N 1
ATOM 1496 C CA . PRO A 1 194 ? -1.521 -2.937 -8.852 1.00 84.31 194 PRO A CA 1
ATOM 1497 C C . PRO A 1 194 ? -2.015 -1.966 -9.933 1.00 84.31 194 PRO A C 1
ATOM 1499 O O . PRO A 1 194 ? -1.272 -1.568 -10.829 1.00 84.31 194 PRO A O 1
ATOM 1502 N N . LYS A 1 195 ? -3.286 -1.545 -9.872 1.00 83.19 195 LYS A N 1
ATOM 1503 C CA . LYS A 1 195 ? -3.865 -0.611 -10.844 1.00 83.19 195 LYS A CA 1
ATOM 1504 C C . LYS A 1 195 ? -3.410 0.837 -10.633 1.00 83.19 195 LYS A C 1
ATOM 1506 O O . LYS A 1 195 ? -3.570 1.630 -11.561 1.00 83.19 195 LYS A O 1
ATOM 1511 N N . ARG A 1 196 ? -2.878 1.193 -9.456 1.00 85.75 196 ARG A N 1
ATOM 1512 C CA . ARG A 1 196 ? -2.609 2.584 -9.048 1.00 85.75 196 ARG A CA 1
ATOM 1513 C C . ARG A 1 196 ? -1.271 3.124 -9.547 1.00 85.75 196 ARG A C 1
ATOM 1515 O O . ARG A 1 196 ? -1.220 4.281 -9.965 1.00 85.75 196 ARG A O 1
ATOM 1522 N N . ILE A 1 197 ? -0.220 2.307 -9.512 1.00 88.69 197 ILE A N 1
ATOM 1523 C CA . ILE A 1 197 ? 1.118 2.638 -10.017 1.00 88.69 197 ILE A CA 1
ATOM 1524 C C . ILE A 1 197 ? 1.519 1.565 -11.024 1.00 88.69 197 ILE A C 1
ATOM 1526 O O . ILE A 1 197 ? 1.592 0.391 -10.683 1.00 88.69 197 ILE A O 1
ATOM 1530 N N . ARG A 1 198 ? 1.777 1.979 -12.269 1.00 91.44 198 ARG A N 1
ATOM 1531 C CA . ARG A 1 198 ? 2.094 1.079 -13.393 1.00 91.44 198 ARG A CA 1
ATOM 1532 C C . ARG A 1 198 ? 3.482 1.309 -13.990 1.00 91.44 198 ARG A C 1
ATOM 1534 O O . ARG A 1 198 ? 3.735 0.992 -15.144 1.00 91.44 198 ARG A O 1
ATOM 1541 N N . LEU A 1 199 ? 4.389 1.907 -13.216 1.00 94.12 199 LEU A N 1
ATOM 1542 C CA . LEU A 1 199 ? 5.729 2.273 -13.691 1.00 94.12 199 LEU A CA 1
ATOM 1543 C C . LEU A 1 199 ? 6.539 1.041 -14.131 1.00 94.12 199 LEU A C 1
ATOM 1545 O O . LEU A 1 199 ? 7.314 1.122 -15.075 1.00 94.12 199 LEU A O 1
ATOM 1549 N N . TRP A 1 200 ? 6.318 -0.109 -13.501 1.00 96.00 200 TRP A N 1
ATOM 1550 C CA . TRP A 1 200 ? 7.038 -1.350 -13.799 1.00 96.00 200 TRP A CA 1
ATOM 1551 C C . TRP A 1 200 ? 6.125 -2.455 -14.346 1.00 96.00 200 TRP A C 1
ATOM 1553 O O . TRP A 1 200 ? 6.545 -3.596 -14.464 1.00 96.00 200 TRP A O 1
ATOM 1563 N N . SER A 1 201 ? 4.885 -2.127 -14.711 1.00 94.62 201 SER A N 1
ATOM 1564 C CA . SER A 1 201 ? 3.937 -3.065 -15.318 1.00 94.62 201 SER A CA 1
ATOM 1565 C C . SER A 1 201 ? 3.623 -2.649 -16.756 1.00 94.62 201 SER A C 1
ATOM 1567 O O . SER A 1 201 ? 4.526 -2.223 -17.479 1.00 94.62 201 SER A O 1
ATOM 1569 N N . ASP A 1 202 ? 2.377 -2.800 -17.197 1.00 94.88 202 ASP A N 1
ATOM 1570 C CA . ASP A 1 202 ? 1.988 -2.536 -18.576 1.00 94.88 202 ASP A CA 1
ATOM 1571 C C . ASP A 1 202 ? 1.919 -1.030 -18.853 1.00 94.88 202 ASP A C 1
ATOM 1573 O O . ASP A 1 202 ? 1.088 -0.300 -18.297 1.00 94.88 202 ASP A O 1
ATOM 1577 N N . VAL A 1 203 ? 2.792 -0.576 -19.752 1.00 93.88 203 VAL A N 1
ATOM 1578 C CA . VAL A 1 203 ? 2.868 0.802 -20.245 1.00 93.88 203 VAL A CA 1
ATOM 1579 C C . VAL A 1 203 ? 2.466 0.865 -21.714 1.00 93.88 203 VAL A C 1
ATOM 1581 O O . VAL A 1 203 ? 2.669 -0.086 -22.469 1.00 93.88 203 VAL A O 1
ATOM 1584 N N . LYS A 1 204 ? 1.875 1.990 -22.123 1.00 94.19 204 LYS A N 1
ATOM 1585 C CA . LYS A 1 204 ? 1.449 2.206 -23.509 1.00 94.19 204 LYS A CA 1
ATOM 1586 C C . LYS A 1 204 ? 2.648 2.414 -24.432 1.00 94.19 204 LYS A C 1
ATOM 1588 O O . LYS A 1 204 ? 3.556 3.179 -24.113 1.00 94.19 204 LYS A O 1
ATOM 1593 N N . THR A 1 205 ? 2.610 1.756 -25.582 1.00 93.56 205 THR A N 1
ATOM 1594 C CA . THR A 1 205 ? 3.514 1.987 -26.714 1.00 93.56 205 THR A CA 1
ATOM 1595 C C . THR A 1 205 ? 2.945 3.065 -27.645 1.00 93.56 205 THR A C 1
ATOM 1597 O O . THR A 1 205 ? 1.766 3.421 -27.551 1.00 93.56 205 THR A O 1
ATOM 1600 N N . ARG A 1 206 ? 3.759 3.587 -28.574 1.00 93.12 206 ARG A N 1
ATOM 1601 C CA . ARG A 1 206 ? 3.327 4.601 -29.562 1.00 93.12 206 ARG A CA 1
ATOM 1602 C C . ARG A 1 206 ? 2.147 4.140 -30.423 1.00 93.12 206 ARG A C 1
ATOM 1604 O O . ARG A 1 206 ? 1.282 4.942 -30.752 1.00 93.12 206 ARG A O 1
ATOM 1611 N N . ASP A 1 207 ? 2.081 2.846 -30.720 1.00 91.56 207 ASP A N 1
ATOM 1612 C CA . ASP A 1 207 ? 0.991 2.201 -31.464 1.00 91.56 207 ASP A CA 1
ATOM 1613 C C . ASP A 1 207 ? -0.225 1.799 -30.597 1.00 91.56 207 ASP A C 1
ATOM 1615 O O . ASP A 1 207 ? -1.045 0.990 -31.020 1.00 91.56 207 ASP A O 1
ATOM 1619 N N . GLN A 1 208 ? -0.355 2.348 -29.383 1.00 90.75 208 GLN A N 1
ATOM 1620 C CA . GLN A 1 208 ? -1.465 2.123 -28.440 1.00 90.75 208 GLN A CA 1
ATOM 1621 C C . GLN A 1 208 ? -1.593 0.709 -27.854 1.00 90.75 208 GLN A C 1
ATOM 1623 O O . GLN A 1 208 ? -2.472 0.481 -27.009 1.00 90.75 208 GLN A O 1
ATOM 1628 N N . SER A 1 209 ? -0.702 -0.218 -28.207 1.00 91.50 209 SER A N 1
ATOM 1629 C CA . SER A 1 209 ? -0.576 -1.498 -27.508 1.00 91.50 209 SER A CA 1
ATOM 1630 C C . SER A 1 209 ? 0.067 -1.324 -26.119 1.00 91.50 209 SER A C 1
ATOM 1632 O O . SER A 1 209 ? 0.247 -0.202 -25.631 1.00 91.50 209 SER A O 1
ATOM 1634 N N . THR A 1 210 ? 0.380 -2.429 -25.444 1.00 93.62 210 THR A N 1
ATOM 1635 C CA . THR A 1 210 ? 1.046 -2.413 -24.139 1.00 93.62 210 THR A CA 1
ATOM 1636 C C . THR A 1 210 ? 2.304 -3.261 -24.140 1.00 93.62 210 THR A C 1
ATOM 1638 O O . THR A 1 210 ? 2.322 -4.357 -24.697 1.00 93.62 210 THR A O 1
ATOM 1641 N N . VAL A 1 211 ? 3.327 -2.782 -23.437 1.00 94.94 211 VAL A N 1
ATOM 1642 C CA . VAL A 1 211 ? 4.517 -3.559 -23.091 1.00 94.94 211 VAL A CA 1
ATOM 1643 C C . VAL A 1 211 ? 4.681 -3.590 -21.578 1.00 94.94 211 VAL A C 1
ATOM 1645 O O . VAL A 1 211 ? 4.480 -2.575 -20.912 1.00 94.94 211 VAL A O 1
ATOM 1648 N N . ASN A 1 212 ? 5.070 -4.735 -21.025 1.00 96.50 212 ASN A N 1
ATOM 1649 C CA . ASN A 1 212 ? 5.393 -4.814 -19.609 1.00 96.50 212 ASN A CA 1
ATOM 1650 C C . ASN A 1 212 ? 6.818 -4.291 -19.360 1.00 96.50 212 ASN A C 1
ATOM 1652 O O . ASN A 1 212 ? 7.799 -4.891 -19.809 1.00 96.50 212 ASN A O 1
ATOM 1656 N N . ALA A 1 213 ? 6.938 -3.170 -18.649 1.00 96.81 213 ALA A N 1
ATOM 1657 C CA . ALA A 1 213 ? 8.209 -2.487 -18.429 1.00 96.81 213 ALA A CA 1
ATOM 1658 C C . ALA A 1 213 ? 9.200 -3.313 -17.591 1.00 96.81 213 ALA A C 1
ATOM 1660 O O . ALA A 1 213 ? 10.406 -3.251 -17.841 1.00 96.81 213 ALA A O 1
ATOM 1661 N N . TRP A 1 214 ? 8.729 -4.113 -16.629 1.00 97.44 214 TRP A N 1
ATOM 1662 C CA . TRP A 1 214 ? 9.611 -4.989 -15.858 1.00 97.44 214 TRP A CA 1
ATOM 1663 C C . TRP A 1 214 ? 10.138 -6.156 -16.692 1.00 97.44 214 TRP A C 1
ATOM 1665 O O . TRP A 1 214 ? 11.344 -6.399 -16.680 1.00 97.44 214 TRP A O 1
ATOM 1675 N N . GLN A 1 215 ? 9.282 -6.816 -17.480 1.00 97.19 215 GLN A N 1
ATOM 1676 C CA . GLN A 1 215 ? 9.717 -7.879 -18.400 1.00 97.19 215 GLN A CA 1
ATOM 1677 C C . GLN A 1 215 ? 10.730 -7.351 -19.422 1.00 97.19 215 GLN A C 1
ATOM 1679 O O . GLN A 1 215 ? 11.748 -7.992 -19.674 1.00 97.19 215 GLN A O 1
ATOM 1684 N N . LEU A 1 216 ? 10.511 -6.138 -19.944 1.00 96.00 216 LEU A N 1
ATOM 1685 C CA . LEU A 1 216 ? 11.490 -5.469 -20.797 1.00 96.00 216 LEU A CA 1
ATOM 1686 C C . LEU A 1 216 ? 12.809 -5.210 -20.055 1.00 96.00 216 LEU A C 1
ATOM 1688 O O . LEU A 1 216 ? 13.874 -5.447 -20.613 1.00 96.00 216 LEU A O 1
ATOM 1692 N N . THR A 1 217 ? 12.756 -4.772 -18.794 1.00 96.12 217 THR A N 1
ATOM 1693 C CA . THR A 1 217 ? 13.956 -4.552 -17.965 1.00 96.12 217 THR A CA 1
ATOM 1694 C C . THR A 1 217 ? 14.765 -5.841 -17.802 1.00 96.12 217 THR A C 1
ATOM 1696 O O . THR A 1 217 ? 15.987 -5.810 -17.948 1.00 96.12 217 THR A O 1
ATOM 1699 N N . GLN A 1 218 ? 14.102 -6.982 -17.564 1.00 95.06 218 GLN A N 1
ATOM 1700 C CA . GLN A 1 218 ? 14.770 -8.290 -17.501 1.00 95.06 218 GLN A CA 1
ATOM 1701 C C . GLN A 1 218 ? 15.417 -8.653 -18.846 1.00 95.06 218 GLN A C 1
ATOM 1703 O O . GLN A 1 218 ? 16.596 -9.009 -18.877 1.00 95.06 218 GLN A O 1
ATOM 1708 N N . ALA A 1 219 ? 14.691 -8.468 -19.956 1.00 93.12 219 ALA A N 1
ATOM 1709 C CA . ALA A 1 219 ? 15.205 -8.733 -21.298 1.00 93.12 219 ALA A CA 1
ATOM 1710 C C . ALA A 1 219 ? 16.470 -7.905 -21.585 1.00 93.12 219 ALA A C 1
ATOM 1712 O O . ALA A 1 219 ? 17.492 -8.441 -22.018 1.00 93.12 219 ALA A O 1
ATOM 1713 N N . VAL A 1 220 ? 16.432 -6.602 -21.276 1.00 92.31 220 VAL A N 1
ATOM 1714 C CA . VAL A 1 220 ? 17.576 -5.692 -21.434 1.00 92.31 220 VAL A CA 1
ATOM 1715 C C . VAL A 1 220 ? 18.754 -6.136 -20.572 1.00 92.31 220 VAL A C 1
ATOM 1717 O O . VAL A 1 220 ? 19.889 -6.140 -21.053 1.00 92.31 220 VAL A O 1
ATOM 1720 N N . ARG A 1 221 ? 18.503 -6.550 -19.323 1.00 91.19 221 ARG A N 1
ATOM 1721 C CA . ARG A 1 221 ? 19.549 -7.064 -18.431 1.00 91.19 221 ARG A CA 1
ATOM 1722 C C . ARG A 1 221 ? 20.274 -8.243 -19.068 1.00 91.19 221 ARG A C 1
ATOM 1724 O O . ARG A 1 221 ? 21.499 -8.201 -19.166 1.00 91.19 221 ARG A O 1
ATOM 1731 N N . ARG A 1 222 ? 19.541 -9.258 -19.537 1.00 88.75 222 ARG A N 1
ATOM 1732 C CA . ARG A 1 222 ? 20.138 -10.463 -20.138 1.00 88.75 222 ARG A CA 1
ATOM 1733 C C . ARG A 1 222 ? 20.957 -10.153 -21.385 1.00 88.75 222 ARG A C 1
ATOM 1735 O O . ARG A 1 222 ? 22.032 -10.712 -21.572 1.00 88.75 222 ARG A O 1
ATOM 1742 N N . VAL A 1 223 ? 20.479 -9.234 -22.222 1.00 85.94 223 VAL A N 1
ATOM 1743 C CA . VAL A 1 223 ? 21.238 -8.798 -23.401 1.00 85.94 223 VAL A CA 1
ATOM 1744 C C . VAL A 1 223 ? 22.523 -8.084 -22.979 1.00 85.94 223 VAL A C 1
ATOM 1746 O O . VAL A 1 223 ? 23.591 -8.350 -23.526 1.00 85.94 223 VAL A O 1
ATOM 1749 N N . SER A 1 224 ? 22.444 -7.211 -21.972 1.00 84.69 224 SER A N 1
ATOM 1750 C CA . SER A 1 224 ? 23.591 -6.425 -21.505 1.00 84.69 224 SER A CA 1
ATOM 1751 C C . SER A 1 224 ? 24.703 -7.258 -20.858 1.00 84.69 224 SER A C 1
ATOM 1753 O O . SER A 1 224 ? 25.842 -6.800 -20.812 1.00 84.69 224 SER A O 1
ATOM 1755 N N . THR A 1 225 ? 24.403 -8.474 -20.388 1.00 83.19 225 THR A N 1
ATOM 1756 C CA . THR A 1 225 ? 25.396 -9.409 -19.837 1.00 83.19 225 THR A CA 1
ATOM 1757 C C . THR A 1 225 ? 26.046 -10.299 -20.901 1.00 83.19 225 THR A C 1
ATOM 1759 O O . THR A 1 225 ? 26.883 -11.132 -20.563 1.00 83.19 225 THR A O 1
ATOM 1762 N N . GLY A 1 226 ? 25.699 -10.128 -22.185 1.00 77.75 226 GLY A N 1
ATOM 1763 C CA . GLY A 1 226 ? 26.366 -10.791 -23.311 1.00 77.75 226 GLY A CA 1
ATOM 1764 C C . GLY A 1 226 ? 26.067 -12.286 -23.452 1.00 77.75 226 GLY A C 1
ATOM 1765 O O . GLY A 1 226 ? 26.713 -12.973 -24.243 1.00 77.75 226 GLY A O 1
ATOM 1766 N N . LYS A 1 227 ? 25.081 -12.811 -22.718 1.00 77.25 227 LYS A N 1
ATOM 1767 C CA . LYS A 1 227 ? 24.734 -14.237 -22.725 1.00 77.25 227 LYS A CA 1
ATOM 1768 C C . LYS A 1 227 ? 23.765 -14.597 -23.856 1.00 77.25 227 LYS A C 1
ATOM 1770 O O . LYS A 1 227 ? 22.678 -15.110 -23.627 1.00 77.25 227 LYS A O 1
ATOM 1775 N N . PHE A 1 228 ? 24.139 -14.309 -25.104 1.00 79.12 228 PHE A N 1
ATOM 1776 C CA . PHE A 1 228 ? 23.236 -14.386 -26.269 1.00 79.12 228 PHE A CA 1
ATOM 1777 C C . PHE A 1 228 ? 22.649 -15.777 -26.567 1.00 79.12 228 PHE A C 1
ATOM 1779 O O . PHE A 1 228 ? 21.633 -15.875 -27.259 1.00 79.12 228 PHE A O 1
ATOM 1786 N N . TYR A 1 229 ? 23.289 -16.835 -26.066 1.00 81.19 229 TYR A N 1
ATOM 1787 C CA . TYR A 1 229 ? 22.857 -18.222 -26.237 1.00 81.19 229 TYR A CA 1
ATOM 1788 C C . TYR A 1 229 ? 21.965 -18.727 -25.098 1.00 81.19 229 TYR A C 1
ATOM 1790 O O . TYR A 1 229 ? 21.428 -19.830 -25.215 1.00 81.19 229 TYR A O 1
ATOM 1798 N N . ASP A 1 230 ? 21.792 -17.936 -24.035 1.00 84.88 230 ASP A N 1
ATOM 1799 C CA . ASP A 1 230 ? 20.927 -18.295 -22.918 1.00 84.88 230 ASP A CA 1
ATOM 1800 C C . ASP A 1 230 ? 19.453 -18.270 -23.347 1.00 84.88 230 ASP A C 1
ATOM 1802 O O . ASP A 1 230 ? 19.051 -17.432 -24.171 1.00 84.88 230 ASP A O 1
ATOM 1806 N N . PRO A 1 231 ? 18.627 -19.158 -22.766 1.00 89.50 231 PRO A N 1
ATOM 1807 C CA . PRO A 1 231 ? 17.195 -19.123 -22.980 1.00 89.50 231 PRO A CA 1
ATOM 1808 C C . PRO A 1 231 ? 16.599 -17.817 -22.437 1.00 89.50 231 PRO A C 1
ATOM 1810 O O . PRO A 1 231 ? 16.924 -17.370 -21.332 1.00 89.50 231 PRO A O 1
ATOM 1813 N N . ILE A 1 232 ? 15.688 -17.223 -23.206 1.00 90.81 232 ILE A N 1
ATOM 1814 C CA . ILE A 1 232 ? 14.899 -16.058 -22.804 1.00 90.81 232 ILE A CA 1
ATOM 1815 C C . ILE A 1 232 ? 13.428 -16.457 -22.607 1.00 90.81 232 ILE A C 1
ATOM 1817 O O . ILE A 1 232 ? 12.847 -17.111 -23.477 1.00 90.81 232 ILE A O 1
ATOM 1821 N N . PRO A 1 233 ? 12.788 -16.064 -21.490 1.00 93.31 233 PRO A N 1
ATOM 1822 C CA . PRO A 1 233 ? 11.357 -16.274 -21.310 1.00 93.31 233 PRO A CA 1
ATOM 1823 C C . PRO A 1 233 ? 10.520 -15.580 -22.389 1.00 93.31 233 PRO A C 1
ATOM 1825 O O . PRO A 1 233 ? 10.820 -14.463 -22.815 1.00 93.31 233 PRO A O 1
ATOM 1828 N N . ILE A 1 234 ? 9.406 -16.210 -22.768 1.00 92.81 234 ILE A N 1
ATOM 1829 C CA . ILE A 1 234 ? 8.462 -15.688 -23.771 1.00 92.81 234 ILE A CA 1
ATOM 1830 C C . ILE A 1 234 ? 7.983 -14.271 -23.426 1.00 92.81 234 ILE A C 1
ATOM 1832 O O . ILE A 1 234 ? 7.861 -13.430 -24.318 1.00 92.81 234 ILE A O 1
ATOM 1836 N N . SER A 1 235 ? 7.735 -13.983 -22.144 1.00 94.25 235 SER A N 1
ATOM 1837 C CA . SER A 1 235 ? 7.300 -12.664 -21.668 1.00 94.25 235 SER A CA 1
ATOM 1838 C C . SER A 1 235 ? 8.353 -11.577 -21.901 1.00 94.25 235 SER A C 1
ATOM 1840 O O . SER A 1 235 ? 8.022 -10.487 -22.363 1.00 94.25 235 SER A O 1
ATOM 1842 N N . GLU A 1 236 ? 9.621 -11.885 -21.629 1.00 93.94 236 GLU A N 1
ATOM 1843 C CA . GLU A 1 236 ? 10.757 -10.983 -21.824 1.00 93.94 236 GLU A CA 1
ATOM 1844 C C . GLU A 1 236 ? 11.020 -10.738 -23.317 1.00 93.94 236 GLU A C 1
ATOM 1846 O O . GLU A 1 236 ? 11.155 -9.593 -23.750 1.00 93.94 236 GLU A O 1
ATOM 1851 N N . ALA A 1 237 ? 11.011 -11.803 -24.123 1.00 92.69 237 ALA A N 1
ATOM 1852 C CA . ALA A 1 237 ? 11.191 -11.718 -25.570 1.00 92.69 237 ALA A CA 1
ATOM 1853 C C . ALA A 1 237 ? 10.055 -10.930 -26.247 1.00 92.69 237 ALA A C 1
ATOM 1855 O O . ALA A 1 237 ? 10.309 -10.048 -27.069 1.00 92.69 237 ALA A O 1
ATOM 1856 N N . SER A 1 238 ? 8.803 -11.181 -25.848 1.00 93.50 238 SER A N 1
ATOM 1857 C CA . SER A 1 238 ? 7.637 -10.434 -26.339 1.00 93.50 238 SER A CA 1
ATOM 1858 C C . SER A 1 238 ? 7.729 -8.953 -25.982 1.00 93.50 238 SER A C 1
ATOM 1860 O O . SER A 1 238 ? 7.433 -8.098 -26.819 1.00 93.50 238 SER A O 1
ATOM 1862 N N . ALA A 1 239 ? 8.167 -8.639 -24.757 1.00 94.69 239 ALA A N 1
ATOM 1863 C CA . ALA A 1 239 ? 8.339 -7.262 -24.323 1.00 94.69 239 ALA A CA 1
ATOM 1864 C C . ALA A 1 239 ? 9.425 -6.542 -25.133 1.00 94.69 239 ALA A C 1
ATOM 1866 O O . ALA A 1 239 ? 9.232 -5.398 -25.547 1.00 94.69 239 ALA A O 1
ATOM 1867 N N . LEU A 1 240 ? 10.533 -7.231 -25.420 1.00 92.38 240 LEU A N 1
ATOM 1868 C CA . LEU A 1 240 ? 11.610 -6.702 -26.246 1.00 92.38 240 LEU A CA 1
ATOM 1869 C C . LEU A 1 240 ? 11.143 -6.381 -27.671 1.00 92.38 240 LEU A C 1
ATOM 1871 O O . LEU A 1 240 ? 11.341 -5.266 -28.151 1.00 92.38 240 LEU A O 1
ATOM 1875 N N . ILE A 1 241 ? 10.462 -7.322 -28.325 1.00 91.81 241 ILE A N 1
ATOM 1876 C CA . ILE A 1 241 ? 9.937 -7.130 -29.683 1.00 91.81 241 ILE A CA 1
ATOM 1877 C C . ILE A 1 241 ? 8.932 -5.974 -29.722 1.00 91.81 241 ILE A C 1
ATOM 1879 O O . ILE A 1 241 ? 9.009 -5.123 -30.608 1.00 91.81 241 ILE A O 1
ATOM 1883 N N . ALA A 1 242 ? 8.016 -5.904 -28.751 1.00 93.12 242 ALA A N 1
ATOM 1884 C CA . ALA A 1 242 ? 7.020 -4.837 -28.670 1.00 93.12 242 ALA A CA 1
ATOM 1885 C C . ALA A 1 242 ? 7.636 -3.446 -28.446 1.00 93.12 242 ALA A C 1
ATOM 1887 O O . ALA A 1 242 ? 7.073 -2.451 -28.895 1.00 93.12 242 ALA A O 1
ATOM 1888 N N . ALA A 1 243 ? 8.791 -3.367 -27.780 1.00 93.06 243 ALA A N 1
ATOM 1889 C CA . ALA A 1 243 ? 9.507 -2.113 -27.559 1.00 93.06 243 ALA A CA 1
ATOM 1890 C C . ALA A 1 243 ? 10.276 -1.620 -28.802 1.00 93.06 243 ALA A C 1
ATOM 1892 O O . ALA A 1 243 ? 10.511 -0.416 -28.941 1.00 93.06 243 ALA A O 1
ATOM 1893 N N . ILE A 1 244 ? 10.663 -2.533 -29.701 1.00 91.19 244 ILE A N 1
ATOM 1894 C CA . ILE A 1 244 ? 11.455 -2.224 -30.901 1.00 91.19 244 ILE A CA 1
ATOM 1895 C C . ILE A 1 244 ? 10.559 -1.999 -32.120 1.00 91.19 244 ILE A C 1
ATOM 1897 O O . ILE A 1 244 ? 10.638 -0.965 -32.780 1.00 91.19 244 ILE A O 1
ATOM 1901 N N . MET A 1 245 ? 9.691 -2.964 -32.413 1.00 90.31 245 MET A N 1
ATOM 1902 C CA . MET A 1 245 ? 8.985 -3.057 -33.690 1.00 90.31 2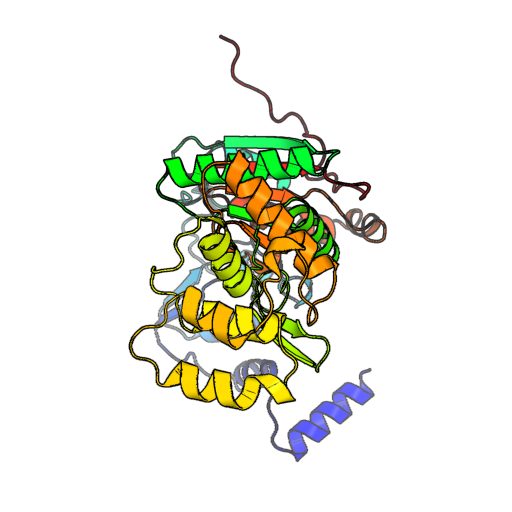45 MET A CA 1
ATOM 1903 C C . MET A 1 245 ? 7.549 -2.535 -33.575 1.00 90.31 245 MET A C 1
ATOM 1905 O O . MET A 1 245 ? 6.908 -2.813 -32.565 1.00 90.31 245 MET A O 1
ATOM 1909 N N . PRO A 1 246 ? 6.992 -1.843 -34.586 1.00 88.56 246 PRO A N 1
ATOM 1910 C CA . PRO A 1 246 ? 5.578 -1.453 -34.608 1.00 88.56 246 PRO A CA 1
ATOM 1911 C C . PRO A 1 246 ? 4.636 -2.661 -34.776 1.00 88.56 246 PRO A C 1
ATOM 1913 O O . PRO A 1 246 ? 5.038 -3.713 -35.277 1.00 88.56 246 PRO A O 1
ATOM 1916 N N . ALA A 1 247 ? 3.365 -2.510 -34.380 1.00 87.00 247 ALA A N 1
ATOM 1917 C CA . ALA A 1 247 ? 2.354 -3.577 -34.387 1.00 87.00 247 ALA A CA 1
ATOM 1918 C C . ALA A 1 247 ? 2.255 -4.371 -35.708 1.00 87.00 247 ALA A C 1
ATOM 1920 O O . ALA 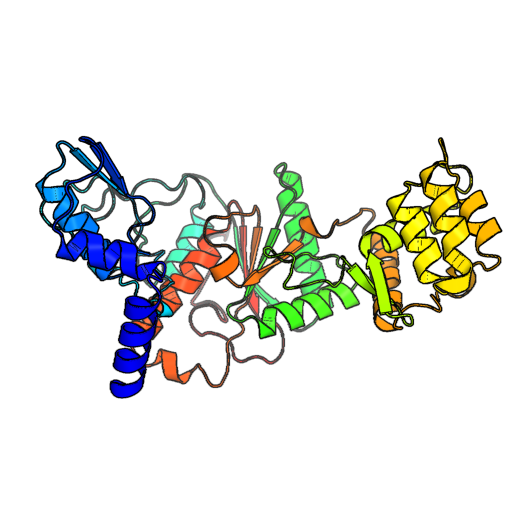A 1 247 ? 2.217 -5.605 -35.688 1.00 87.00 247 ALA A O 1
ATOM 1921 N N . ASN A 1 248 ? 2.264 -3.683 -36.853 1.00 85.75 248 ASN A N 1
ATOM 1922 C CA . ASN A 1 248 ? 2.174 -4.304 -38.180 1.00 85.75 248 ASN A CA 1
ATOM 1923 C C . ASN A 1 248 ? 3.370 -5.218 -38.500 1.00 85.75 248 ASN A C 1
ATOM 1925 O O . ASN A 1 248 ? 3.193 -6.233 -39.165 1.00 85.75 248 ASN A O 1
ATOM 1929 N N . ALA A 1 249 ? 4.564 -4.896 -37.996 1.00 84.81 249 ALA A N 1
ATOM 1930 C CA . ALA A 1 249 ? 5.787 -5.649 -38.264 1.00 84.81 249 ALA A CA 1
ATOM 1931 C C . ALA A 1 249 ? 6.022 -6.810 -37.279 1.00 84.81 249 ALA A C 1
ATOM 1933 O O . ALA A 1 249 ? 6.759 -7.739 -37.598 1.00 84.81 249 ALA A O 1
ATOM 1934 N N . ARG A 1 250 ? 5.403 -6.788 -36.087 1.00 86.94 250 ARG A N 1
ATOM 1935 C CA . ARG A 1 250 ? 5.638 -7.805 -35.040 1.00 86.94 250 ARG A CA 1
ATOM 1936 C C . ARG A 1 250 ? 4.573 -8.891 -34.912 1.00 86.94 250 ARG A C 1
ATOM 1938 O O . ARG A 1 250 ? 4.791 -9.850 -34.181 1.00 86.94 250 ARG A O 1
ATOM 1945 N N . THR A 1 251 ? 3.427 -8.762 -35.584 1.00 83.50 251 THR A N 1
ATOM 1946 C CA . THR A 1 251 ? 2.285 -9.677 -35.377 1.00 83.50 251 THR A CA 1
ATOM 1947 C C . THR A 1 251 ? 2.633 -11.136 -35.702 1.00 83.50 251 THR A C 1
ATOM 1949 O O . THR A 1 251 ? 2.382 -12.013 -34.878 1.00 83.50 251 THR A O 1
ATOM 1952 N N . ALA A 1 252 ? 3.268 -11.393 -36.851 1.00 83.19 252 ALA A N 1
ATOM 1953 C CA . ALA A 1 252 ? 3.705 -12.740 -37.232 1.00 83.19 252 ALA A CA 1
ATOM 1954 C C . ALA A 1 252 ? 4.779 -13.286 -36.272 1.00 83.19 252 ALA A C 1
ATOM 1956 O O . ALA A 1 252 ? 4.641 -14.387 -35.749 1.00 83.19 252 ALA A O 1
ATOM 1957 N N . ILE A 1 253 ? 5.778 -12.460 -35.942 1.00 85.25 253 ILE A N 1
ATOM 1958 C CA . ILE A 1 253 ? 6.881 -12.826 -35.040 1.00 85.25 253 ILE A CA 1
ATOM 1959 C C . ILE A 1 253 ? 6.351 -13.224 -33.656 1.00 85.25 253 ILE A C 1
ATOM 1961 O O . ILE A 1 253 ? 6.757 -14.242 -33.106 1.00 85.25 253 ILE A O 1
ATOM 1965 N N . LEU A 1 254 ? 5.410 -12.461 -33.091 1.00 83.94 254 LEU A N 1
ATOM 1966 C CA . LEU A 1 254 ? 4.811 -12.778 -31.790 1.00 83.94 254 LEU A CA 1
ATOM 1967 C C . LEU A 1 254 ? 3.963 -14.061 -31.822 1.00 83.94 254 LEU A C 1
ATOM 1969 O O . LEU A 1 254 ? 3.861 -14.744 -30.802 1.00 83.94 254 LEU A O 1
ATOM 1973 N N . ALA A 1 255 ? 3.348 -14.395 -32.960 1.00 83.06 255 ALA A N 1
ATOM 1974 C CA . ALA A 1 255 ? 2.606 -15.645 -33.120 1.00 83.06 255 ALA A CA 1
ATOM 1975 C C . ALA A 1 255 ? 3.546 -16.860 -33.170 1.00 83.06 255 ALA A C 1
ATOM 1977 O O . ALA A 1 255 ? 3.255 -17.881 -32.543 1.00 83.06 255 ALA A O 1
ATOM 1978 N N . ASP A 1 256 ? 4.681 -16.733 -33.855 1.00 81.00 256 ASP A N 1
ATOM 1979 C CA . ASP A 1 256 ? 5.699 -17.784 -33.939 1.00 81.00 256 ASP A CA 1
ATOM 1980 C C . ASP A 1 256 ? 6.434 -17.973 -32.609 1.00 81.00 256 ASP A C 1
ATOM 1982 O O . ASP A 1 256 ? 6.689 -19.100 -32.185 1.00 81.00 256 ASP A O 1
ATOM 1986 N N . LEU A 1 257 ? 6.669 -16.880 -31.881 1.00 84.81 257 LEU A N 1
ATOM 1987 C CA . LEU A 1 257 ? 7.298 -16.887 -30.563 1.00 84.81 257 LEU A CA 1
ATOM 1988 C C . LEU A 1 257 ? 6.541 -17.767 -29.557 1.00 84.81 257 LEU A C 1
ATOM 1990 O O . LEU A 1 257 ? 7.161 -18.493 -28.785 1.00 84.81 257 LEU A O 1
ATOM 1994 N N . LYS A 1 258 ? 5.202 -17.767 -29.597 1.00 81.69 258 LYS A N 1
ATOM 1995 C CA . LYS A 1 258 ? 4.363 -18.607 -28.718 1.00 81.69 258 LYS A CA 1
ATOM 1996 C C . LYS A 1 258 ? 4.490 -20.109 -28.989 1.00 81.69 258 LYS A C 1
ATOM 1998 O O . LYS A 1 258 ? 4.097 -20.901 -28.139 1.00 81.69 258 LYS A O 1
ATOM 2003 N N . LYS A 1 259 ? 4.992 -20.497 -30.163 1.00 83.00 259 LYS A N 1
ATOM 2004 C CA . LYS A 1 259 ? 5.158 -21.899 -30.578 1.00 83.00 259 LYS A CA 1
ATOM 2005 C C . LYS A 1 259 ? 6.575 -22.419 -30.332 1.00 83.00 259 LYS A C 1
ATOM 2007 O O . LYS A 1 259 ? 6.817 -23.613 -30.479 1.00 83.00 259 LYS A O 1
ATOM 2012 N N . ALA A 1 260 ? 7.517 -21.540 -29.998 1.00 80.56 260 ALA A N 1
ATOM 2013 C CA . ALA A 1 260 ? 8.911 -21.909 -29.824 1.00 80.56 260 ALA A CA 1
ATOM 2014 C C . ALA A 1 260 ? 9.123 -22.695 -28.520 1.00 80.56 260 ALA A C 1
ATOM 2016 O O . ALA A 1 260 ? 8.781 -22.226 -27.436 1.00 80.56 260 ALA A O 1
ATOM 2017 N N . ALA A 1 261 ? 9.736 -23.878 -28.624 1.00 79.31 261 ALA A N 1
ATOM 2018 C CA . ALA A 1 261 ? 10.069 -24.716 -27.468 1.00 79.31 261 ALA A CA 1
ATOM 2019 C C . ALA A 1 261 ? 11.215 -24.131 -26.619 1.00 79.31 261 ALA A C 1
ATOM 2021 O O . ALA A 1 261 ? 11.252 -24.298 -25.404 1.00 79.31 261 ALA A O 1
ATOM 2022 N N . SER A 1 262 ? 12.156 -23.436 -27.261 1.00 85.50 262 SER A N 1
ATOM 2023 C CA . SER A 1 262 ? 13.245 -22.708 -26.613 1.00 85.50 262 SER A CA 1
ATOM 2024 C C . SER A 1 262 ? 13.621 -21.516 -27.485 1.00 85.50 262 SER A C 1
ATOM 2026 O O . SER A 1 262 ? 13.764 -21.661 -28.698 1.00 85.50 262 SER A O 1
ATOM 2028 N N . LEU A 1 263 ? 13.749 -20.342 -26.872 1.00 87.88 263 LEU A N 1
ATOM 2029 C CA . LEU A 1 263 ? 14.112 -19.095 -27.542 1.00 87.88 263 LEU A CA 1
ATOM 2030 C C . LEU A 1 263 ? 15.439 -18.622 -26.988 1.00 87.88 263 LEU A C 1
ATOM 2032 O O . LEU A 1 263 ? 15.580 -18.508 -25.770 1.00 87.88 263 LEU A O 1
ATOM 2036 N N . LYS A 1 264 ? 16.390 -18.304 -27.864 1.00 88.94 264 LYS A N 1
ATOM 2037 C CA . LYS A 1 264 ? 17.635 -17.658 -27.458 1.00 88.94 264 LYS A CA 1
ATOM 2038 C C . LYS A 1 264 ? 17.523 -16.162 -27.683 1.00 88.94 264 LYS A C 1
ATOM 2040 O O . LYS A 1 264 ? 16.829 -15.688 -28.581 1.00 88.94 264 LYS A O 1
ATOM 2045 N N . ILE A 1 265 ? 18.269 -15.401 -26.895 1.00 84.50 265 ILE A N 1
ATOM 2046 C CA . ILE A 1 265 ? 18.336 -13.942 -27.037 1.00 84.50 265 ILE A CA 1
ATOM 2047 C C . ILE A 1 265 ? 18.769 -13.548 -28.458 1.00 84.50 265 ILE A C 1
ATOM 2049 O O . ILE A 1 265 ? 18.200 -12.630 -29.047 1.00 84.50 265 ILE A O 1
ATOM 2053 N N . GLY A 1 266 ? 19.745 -14.263 -29.030 1.00 83.06 266 GLY A N 1
ATOM 2054 C CA . GLY A 1 266 ? 20.218 -14.026 -30.395 1.00 83.06 266 GLY A CA 1
ATOM 2055 C C . GLY A 1 266 ? 19.141 -14.179 -31.478 1.00 83.06 266 GLY A C 1
ATOM 2056 O O . GLY A 1 266 ? 19.205 -13.473 -32.484 1.00 83.06 266 GLY A O 1
ATOM 2057 N N . ASP A 1 267 ? 18.139 -15.039 -31.270 1.00 85.44 267 ASP A N 1
ATOM 2058 C CA . ASP A 1 267 ? 17.031 -15.223 -32.218 1.00 85.44 267 ASP A CA 1
ATOM 2059 C C . ASP A 1 267 ? 16.145 -13.974 -32.246 1.00 85.44 267 ASP A C 1
ATOM 2061 O O . ASP A 1 267 ? 15.862 -13.425 -33.311 1.00 85.44 267 ASP A O 1
ATOM 2065 N N . VAL A 1 268 ? 15.810 -13.452 -31.061 1.00 85.44 268 VAL A N 1
ATOM 2066 C CA . VAL A 1 268 ? 15.005 -12.233 -30.903 1.00 85.44 268 VAL A CA 1
ATOM 2067 C C . VAL A 1 268 ? 15.696 -11.027 -31.543 1.00 85.44 268 VAL A C 1
ATOM 2069 O O . VAL A 1 268 ? 15.061 -10.272 -32.276 1.00 85.44 268 VAL A O 1
ATOM 2072 N N . LEU A 1 269 ? 17.006 -10.873 -31.316 1.00 83.94 269 LEU A N 1
ATOM 2073 C CA . LEU A 1 269 ? 17.807 -9.790 -31.900 1.00 83.94 269 LEU A CA 1
ATOM 2074 C C . LEU A 1 269 ? 17.895 -9.874 -33.428 1.00 83.94 269 LEU A C 1
ATOM 2076 O O . LEU A 1 269 ? 17.909 -8.851 -34.110 1.00 83.94 269 LEU A O 1
ATOM 2080 N N . ARG A 1 270 ? 17.965 -11.092 -33.976 1.00 84.31 270 ARG A N 1
ATOM 2081 C CA . ARG A 1 270 ? 17.987 -11.304 -35.426 1.00 84.31 270 ARG A CA 1
ATOM 2082 C C . ARG A 1 270 ? 16.668 -10.879 -36.061 1.00 84.31 270 ARG A C 1
ATOM 2084 O O . ARG A 1 270 ? 16.684 -10.247 -37.111 1.00 84.31 270 ARG A O 1
ATOM 2091 N N . TRP A 1 271 ? 15.542 -11.205 -35.428 1.00 83.69 271 TRP A N 1
ATOM 2092 C CA . TRP A 1 271 ? 14.215 -10.846 -35.930 1.00 83.69 271 TRP A CA 1
ATOM 2093 C C . TRP A 1 271 ? 13.944 -9.348 -35.892 1.00 83.69 271 TRP A C 1
ATOM 2095 O O . TRP A 1 271 ? 13.260 -8.834 -36.773 1.00 83.69 271 TRP A O 1
ATOM 2105 N N . THR A 1 272 ? 14.479 -8.641 -34.895 1.00 80.62 272 THR A N 1
ATOM 2106 C CA . THR A 1 272 ? 14.247 -7.201 -34.773 1.00 80.62 272 THR A CA 1
ATOM 2107 C C . THR A 1 272 ? 15.073 -6.378 -35.753 1.00 80.62 272 THR A C 1
ATOM 2109 O O . THR A 1 272 ? 14.743 -5.215 -35.959 1.00 80.62 272 THR A O 1
ATOM 2112 N N . GLY A 1 273 ? 16.142 -6.935 -36.342 1.00 76.25 273 GLY A N 1
ATOM 2113 C CA . GLY A 1 273 ? 17.018 -6.266 -37.322 1.00 76.25 273 GLY A CA 1
ATOM 2114 C C . GLY A 1 273 ? 17.836 -5.090 -36.765 1.00 76.25 273 GLY A C 1
ATOM 2115 O O . GLY A 1 273 ? 18.857 -4.712 -37.332 1.00 76.25 273 GLY A O 1
ATOM 2116 N N . GLU A 1 274 ? 17.425 -4.549 -35.622 1.00 65.44 274 GLU A N 1
ATOM 2117 C CA . GLU A 1 274 ? 18.072 -3.484 -34.877 1.00 65.44 274 GLU A CA 1
ATOM 2118 C C . GLU A 1 274 ? 18.557 -3.986 -33.518 1.00 65.44 274 GLU A C 1
ATOM 2120 O O . GLU A 1 274 ? 17.893 -4.777 -32.840 1.00 65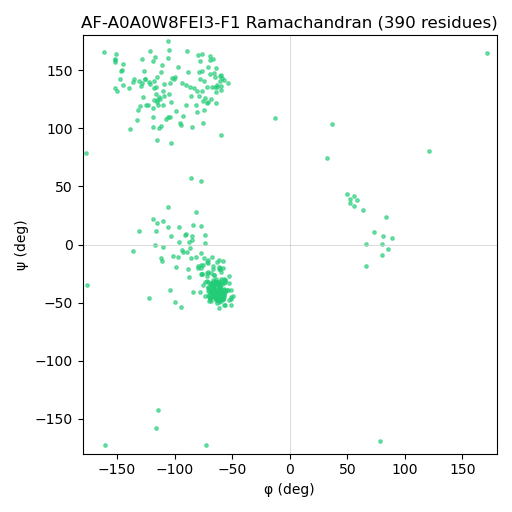.44 274 GLU A O 1
ATOM 2125 N N . ASN A 1 275 ? 19.708 -3.463 -33.093 1.00 69.50 275 ASN A N 1
ATOM 2126 C CA . ASN A 1 275 ? 20.202 -3.605 -31.732 1.00 69.50 275 ASN A CA 1
ATOM 2127 C C . ASN A 1 275 ? 19.960 -2.280 -30.974 1.00 69.50 275 ASN A C 1
ATOM 2129 O O . ASN A 1 275 ? 20.857 -1.428 -30.935 1.00 69.50 275 ASN A O 1
ATOM 2133 N N . PRO A 1 276 ? 18.774 -2.082 -30.360 1.00 65.56 276 PRO A N 1
ATOM 2134 C CA . PRO A 1 276 ? 18.454 -0.863 -29.600 1.00 65.56 276 PRO A CA 1
ATOM 2135 C C . PRO A 1 276 ? 19.402 -0.635 -28.414 1.00 65.56 276 PRO A C 1
ATOM 2137 O O . PRO A 1 276 ? 19.554 0.481 -27.919 1.00 65.56 276 PRO A O 1
ATOM 2140 N N . PHE A 1 277 ? 20.081 -1.690 -27.958 1.00 69.50 277 PHE A N 1
ATOM 2141 C CA . PHE A 1 277 ? 20.957 -1.667 -26.792 1.00 69.50 277 PHE A CA 1
ATOM 2142 C C . PHE A 1 277 ? 22.256 -0.907 -27.040 1.00 69.50 277 PHE A C 1
ATOM 2144 O O . PHE A 1 277 ? 22.826 -0.368 -26.093 1.00 69.50 277 PHE A O 1
ATOM 2151 N N . ARG A 1 278 ? 22.691 -0.801 -28.303 1.00 68.69 278 ARG A N 1
ATOM 2152 C CA . ARG A 1 278 ? 23.843 0.028 -28.685 1.00 68.69 278 ARG A CA 1
ATOM 2153 C C . ARG A 1 278 ? 23.566 1.521 -28.493 1.00 68.69 278 ARG A C 1
ATOM 2155 O O . ARG A 1 278 ? 24.483 2.266 -28.165 1.00 68.69 278 ARG A O 1
ATOM 2162 N N . TYR A 1 279 ? 22.313 1.938 -28.669 1.00 63.91 279 TYR A N 1
ATOM 2163 C CA . TYR A 1 279 ? 21.899 3.345 -28.637 1.00 63.91 279 TYR A CA 1
ATOM 2164 C C . TYR A 1 279 ? 21.065 3.711 -27.404 1.00 63.91 279 TYR A C 1
ATOM 2166 O O . TYR A 1 279 ? 20.725 4.876 -27.227 1.00 63.91 279 TYR A O 1
ATOM 2174 N N . ARG A 1 280 ? 20.762 2.736 -26.533 1.00 82.06 280 ARG A N 1
ATOM 2175 C CA . ARG A 1 280 ? 19.898 2.885 -25.350 1.00 82.06 280 ARG A CA 1
ATOM 2176 C C . ARG A 1 280 ? 18.526 3.502 -25.673 1.00 82.06 280 ARG A C 1
ATOM 2178 O O . ARG A 1 280 ? 18.004 4.305 -24.901 1.00 82.06 280 ARG A O 1
ATOM 2185 N N . THR A 1 281 ? 17.925 3.128 -26.803 1.00 83.38 281 THR A N 1
ATOM 2186 C CA . THR A 1 281 ? 16.643 3.683 -27.272 1.00 83.38 281 THR A CA 1
ATOM 2187 C C . THR A 1 281 ? 15.655 2.595 -27.675 1.00 83.38 281 THR A C 1
ATOM 2189 O O . THR A 1 281 ? 16.024 1.618 -28.311 1.00 83.38 281 THR A O 1
ATOM 2192 N N . PHE A 1 282 ? 14.374 2.787 -27.347 1.00 92.25 282 PHE A N 1
ATOM 2193 C CA . PHE A 1 282 ? 13.276 1.930 -27.804 1.00 92.25 282 PHE A CA 1
ATOM 2194 C C . PHE A 1 282 ? 12.281 2.753 -28.631 1.00 92.25 282 PHE A C 1
ATOM 2196 O O . PHE A 1 282 ? 11.575 3.589 -28.058 1.00 92.25 282 PHE A O 1
ATOM 2203 N N . PRO A 1 283 ? 12.201 2.549 -29.962 1.00 91.56 283 PRO A N 1
ATOM 2204 C CA . PRO A 1 283 ? 11.364 3.361 -30.846 1.00 91.56 283 PRO A CA 1
ATOM 2205 C C . PRO A 1 283 ? 9.883 3.402 -30.462 1.00 91.56 283 PRO A C 1
ATOM 2207 O O . PRO A 1 283 ? 9.226 4.415 -30.695 1.00 91.56 283 PRO A O 1
ATOM 2210 N N . GLN A 1 284 ? 9.349 2.335 -29.860 1.00 93.75 284 GLN A N 1
ATOM 2211 C CA . GLN A 1 284 ? 7.933 2.259 -29.487 1.00 93.75 284 GLN A CA 1
ATOM 2212 C C . GLN A 1 284 ? 7.617 2.852 -28.113 1.00 93.75 284 GLN A C 1
ATOM 2214 O O . GLN A 1 284 ? 6.442 2.897 -27.743 1.00 93.75 284 GLN A O 1
ATOM 2219 N N . LEU A 1 285 ? 8.616 3.314 -27.356 1.00 94.00 285 LEU A N 1
ATOM 2220 C CA . LEU A 1 285 ? 8.430 3.777 -25.982 1.00 94.00 285 LEU A CA 1
ATOM 2221 C C . LEU A 1 285 ? 8.612 5.281 -25.830 1.00 94.00 285 LEU A C 1
ATOM 2223 O O . LEU A 1 285 ? 9.312 5.951 -26.594 1.00 94.00 285 LEU A O 1
ATOM 2227 N N . ASP A 1 286 ? 7.965 5.807 -24.794 1.00 92.94 286 ASP A N 1
ATOM 2228 C CA . ASP A 1 286 ? 8.277 7.132 -24.282 1.00 92.94 286 ASP A CA 1
ATOM 2229 C C . ASP A 1 286 ? 9.704 7.154 -23.712 1.00 92.94 286 ASP A C 1
ATOM 2231 O O . ASP A 1 286 ? 10.182 6.182 -23.108 1.00 92.94 286 ASP A O 1
ATOM 2235 N N . ARG A 1 287 ? 10.384 8.290 -23.887 1.00 92.56 287 ARG A N 1
ATOM 2236 C CA . ARG A 1 287 ? 11.762 8.484 -23.430 1.00 92.56 287 ARG A CA 1
ATOM 2237 C C . ARG A 1 287 ? 11.906 8.213 -21.929 1.00 92.56 287 ARG A C 1
ATOM 2239 O O . ARG A 1 287 ? 12.855 7.541 -21.539 1.00 92.56 287 ARG A O 1
ATOM 2246 N N . ARG A 1 288 ? 10.938 8.627 -21.104 1.00 93.31 288 ARG A N 1
ATOM 2247 C CA . ARG A 1 288 ? 10.980 8.451 -19.642 1.00 93.31 288 ARG A CA 1
ATOM 2248 C C . ARG A 1 288 ? 10.908 6.986 -19.224 1.00 93.31 288 ARG A C 1
ATOM 2250 O O . ARG A 1 288 ? 11.511 6.602 -18.227 1.00 93.31 288 ARG A O 1
ATOM 2257 N N . VAL A 1 289 ? 10.178 6.155 -19.976 1.00 94.56 289 VAL A N 1
ATOM 2258 C CA . VAL A 1 289 ? 10.126 4.702 -19.729 1.00 94.56 289 VAL A CA 1
ATOM 2259 C C . VAL A 1 289 ? 11.505 4.098 -19.963 1.00 94.56 289 VAL A C 1
ATOM 2261 O O . VAL A 1 289 ? 11.992 3.343 -19.126 1.00 94.56 289 VAL A O 1
ATOM 2264 N N . THR A 1 290 ? 12.142 4.472 -21.072 1.00 94.19 290 THR A N 1
ATOM 2265 C CA . THR A 1 290 ? 13.482 3.998 -21.435 1.00 94.19 290 THR A CA 1
ATOM 2266 C C . THR A 1 290 ? 14.531 4.459 -20.419 1.00 94.19 290 THR A C 1
ATOM 2268 O O . THR A 1 290 ? 15.294 3.639 -19.914 1.00 94.19 290 THR A O 1
ATOM 2271 N N . GLU A 1 291 ? 14.527 5.744 -20.053 1.00 94.69 291 GLU A N 1
ATOM 2272 C CA . GLU A 1 291 ? 15.436 6.322 -19.052 1.00 94.69 291 GLU A CA 1
ATOM 2273 C C . GLU A 1 291 ? 15.326 5.610 -17.702 1.00 94.69 291 GLU A C 1
ATOM 2275 O O . GLU A 1 291 ? 16.343 5.227 -17.131 1.00 94.69 291 GLU A O 1
ATOM 2280 N N . ARG A 1 292 ? 14.104 5.344 -17.227 1.00 95.81 292 ARG A N 1
ATOM 2281 C CA . ARG A 1 292 ? 13.870 4.588 -15.990 1.00 95.81 292 ARG A CA 1
ATOM 2282 C C . ARG A 1 292 ? 14.440 3.169 -16.044 1.00 95.81 292 ARG A C 1
ATOM 2284 O O . ARG A 1 292 ? 15.024 2.716 -15.062 1.00 95.81 292 ARG A O 1
ATOM 2291 N N . ILE A 1 293 ? 14.246 2.451 -17.153 1.00 96.00 293 ILE A N 1
ATOM 2292 C CA . ILE A 1 293 ? 14.764 1.081 -17.308 1.00 96.00 293 ILE A CA 1
ATOM 2293 C C . ILE A 1 293 ? 16.286 1.092 -17.169 1.00 96.00 293 ILE A C 1
ATOM 2295 O O . ILE A 1 293 ? 16.841 0.321 -16.387 1.00 96.00 293 ILE A O 1
ATOM 2299 N N . TYR A 1 294 ? 16.963 2.001 -17.872 1.00 95.31 294 TYR A N 1
ATOM 2300 C CA . TYR A 1 294 ? 18.416 2.112 -17.781 1.00 95.31 294 TYR A CA 1
ATOM 2301 C C . TYR A 1 294 ? 18.890 2.616 -16.419 1.00 95.31 294 TYR A C 1
ATOM 2303 O O . TYR A 1 294 ? 19.873 2.082 -15.916 1.00 95.31 294 TYR A O 1
ATOM 2311 N N . ALA A 1 295 ? 18.173 3.544 -15.779 1.00 96.38 295 ALA A N 1
ATOM 2312 C CA . ALA A 1 295 ? 18.478 3.971 -14.416 1.00 96.38 295 ALA A CA 1
ATOM 2313 C C . ALA A 1 295 ? 18.450 2.786 -13.438 1.00 96.38 295 ALA A C 1
ATOM 2315 O O . ALA A 1 295 ? 19.364 2.644 -12.629 1.00 96.38 295 ALA A O 1
ATOM 2316 N N . ALA A 1 296 ? 17.458 1.892 -13.542 1.00 97.31 296 ALA A N 1
ATOM 2317 C CA . ALA A 1 296 ? 17.409 0.695 -12.703 1.00 97.31 296 ALA A CA 1
ATOM 2318 C C . ALA A 1 296 ? 18.546 -0.284 -12.991 1.00 97.31 296 ALA A C 1
ATOM 2320 O O . ALA A 1 296 ? 19.135 -0.807 -12.049 1.00 97.31 296 ALA A O 1
ATOM 2321 N N . LEU A 1 297 ? 18.894 -0.505 -14.260 1.00 95.69 297 LEU A N 1
ATOM 2322 C CA . LEU A 1 297 ? 20.005 -1.388 -14.629 1.00 95.69 297 LEU A CA 1
ATOM 2323 C C . LEU A 1 297 ? 21.365 -0.829 -14.196 1.00 95.69 297 LEU A C 1
ATOM 2325 O O . LEU A 1 297 ? 22.213 -1.573 -13.708 1.00 95.69 297 LEU A O 1
ATOM 2329 N N . ASP A 1 298 ? 21.588 0.474 -14.362 1.00 95.25 298 ASP A N 1
ATOM 2330 C CA . ASP A 1 298 ? 22.827 1.125 -13.940 1.00 95.25 298 ASP A CA 1
ATOM 2331 C C . ASP A 1 298 ? 22.929 1.136 -12.402 1.00 95.25 298 ASP A C 1
ATOM 2333 O O . ASP A 1 298 ? 23.988 0.825 -11.853 1.00 95.25 298 ASP A O 1
ATOM 2337 N N . ARG A 1 299 ? 21.819 1.383 -11.688 1.00 96.06 299 ARG A N 1
ATOM 2338 C CA . ARG A 1 299 ? 21.763 1.291 -10.220 1.00 96.06 299 ARG A CA 1
ATOM 2339 C C . ARG A 1 299 ? 21.992 -0.136 -9.724 1.00 96.06 299 ARG A C 1
ATOM 2341 O O . ARG A 1 299 ? 22.738 -0.328 -8.769 1.00 96.06 299 ARG A O 1
ATOM 2348 N N . GLU A 1 300 ? 21.399 -1.133 -10.377 1.00 95.00 300 GLU A N 1
ATOM 2349 C CA . GLU A 1 300 ? 21.591 -2.553 -10.070 1.00 95.00 300 GLU A CA 1
ATOM 2350 C C . GLU A 1 300 ? 23.064 -2.963 -10.160 1.00 95.00 300 GLU A C 1
ATOM 2352 O O . GLU A 1 300 ? 23.550 -3.640 -9.258 1.00 95.00 300 GLU A O 1
ATOM 2357 N N . LYS A 1 301 ? 23.793 -2.506 -11.187 1.00 93.31 301 LYS A N 1
ATOM 2358 C CA . LYS A 1 301 ? 25.236 -2.769 -11.321 1.00 93.31 301 LYS A CA 1
ATOM 2359 C C . LYS A 1 301 ? 26.037 -2.220 -10.146 1.00 93.31 301 LYS A C 1
ATOM 2361 O O . LYS A 1 301 ? 26.929 -2.899 -9.656 1.00 93.31 301 LYS A O 1
ATOM 2366 N N . VAL A 1 302 ? 25.713 -1.007 -9.694 1.00 93.69 302 VAL A N 1
ATOM 2367 C CA . VAL A 1 302 ? 26.370 -0.383 -8.534 1.00 93.69 302 VAL A CA 1
ATOM 2368 C C . VAL A 1 302 ? 26.000 -1.106 -7.237 1.00 93.69 302 VAL A C 1
ATOM 2370 O O . VAL A 1 302 ? 26.851 -1.311 -6.379 1.00 93.69 302 VAL A O 1
ATOM 2373 N N . ARG A 1 303 ? 24.731 -1.501 -7.091 1.00 93.81 303 ARG A N 1
ATOM 2374 C CA . ARG A 1 303 ? 24.204 -2.162 -5.891 1.00 93.81 303 ARG A CA 1
ATOM 2375 C C . ARG A 1 303 ? 24.615 -3.640 -5.778 1.00 93.81 303 ARG A C 1
ATOM 2377 O O . ARG A 1 303 ? 24.627 -4.182 -4.676 1.00 93.81 303 ARG A O 1
ATOM 2384 N N . GLY A 1 304 ? 24.910 -4.303 -6.895 1.00 93.19 304 GLY A N 1
ATOM 2385 C CA . GLY A 1 304 ? 25.335 -5.706 -6.954 1.00 93.19 304 GLY A CA 1
ATOM 2386 C C . GLY A 1 304 ? 24.210 -6.744 -6.847 1.00 93.19 304 GLY A C 1
ATOM 2387 O O . GLY A 1 304 ? 24.487 -7.938 -6.887 1.00 93.19 304 GLY A O 1
ATOM 2388 N N . HIS A 1 305 ? 22.946 -6.326 -6.727 1.00 92.50 305 HIS A N 1
ATOM 2389 C CA . HIS A 1 305 ? 21.793 -7.231 -6.684 1.00 92.50 305 HIS A CA 1
ATOM 2390 C C . HIS A 1 305 ? 20.513 -6.586 -7.231 1.00 92.50 305 HIS A C 1
ATOM 2392 O O . HIS A 1 305 ? 20.358 -5.358 -7.284 1.00 92.50 305 HIS A O 1
ATOM 2398 N N . ILE A 1 306 ? 19.563 -7.439 -7.610 1.00 94.62 306 ILE A N 1
ATOM 2399 C CA . ILE A 1 306 ? 18.275 -7.048 -8.183 1.00 94.62 306 ILE A CA 1
ATOM 2400 C C . ILE A 1 306 ? 17.298 -6.685 -7.061 1.00 94.62 306 ILE A C 1
ATOM 2402 O O . ILE A 1 306 ? 17.163 -7.427 -6.095 1.00 94.62 306 ILE A O 1
ATOM 2406 N N . ILE A 1 307 ? 16.590 -5.567 -7.233 1.00 96.44 307 ILE A N 1
ATOM 2407 C CA . ILE A 1 307 ? 15.344 -5.285 -6.511 1.00 96.44 307 ILE A CA 1
ATOM 2408 C C . ILE A 1 307 ? 14.210 -5.544 -7.489 1.00 96.44 307 ILE A C 1
ATOM 2410 O O . ILE A 1 307 ? 14.188 -4.942 -8.567 1.00 96.44 307 ILE A O 1
ATOM 2414 N N . VAL A 1 308 ? 13.289 -6.434 -7.136 1.00 95.81 308 VAL A N 1
ATOM 2415 C CA . VAL A 1 308 ? 12.066 -6.650 -7.915 1.00 95.81 308 VAL A CA 1
ATOM 2416 C C . VAL A 1 308 ? 10.965 -5.692 -7.435 1.00 95.81 308 VAL A C 1
ATOM 2418 O O . VAL A 1 308 ? 10.951 -5.344 -6.255 1.00 95.81 308 VAL A O 1
ATOM 2421 N N . PRO A 1 309 ? 10.037 -5.242 -8.306 1.00 96.38 309 PRO A N 1
ATOM 2422 C CA . PRO A 1 309 ? 9.042 -4.228 -7.947 1.00 96.38 309 PRO A CA 1
ATOM 2423 C C . PRO A 1 309 ? 8.252 -4.521 -6.664 1.00 96.38 309 PRO A C 1
ATOM 2425 O O . PRO A 1 309 ? 8.025 -3.609 -5.874 1.00 96.38 309 PRO A O 1
ATOM 2428 N N . ASP A 1 310 ? 7.877 -5.781 -6.431 1.00 94.94 310 ASP A N 1
ATOM 2429 C CA . ASP A 1 310 ? 7.047 -6.179 -5.286 1.00 94.94 310 ASP A CA 1
ATOM 2430 C C . ASP A 1 310 ? 7.771 -6.117 -3.933 1.00 94.94 310 ASP A C 1
ATOM 2432 O O . ASP A 1 310 ? 7.112 -6.088 -2.895 1.00 94.94 310 ASP A O 1
ATOM 2436 N N . GLN A 1 311 ? 9.105 -6.019 -3.927 1.00 96.75 311 GLN A N 1
ATOM 2437 C CA . GLN A 1 311 ? 9.880 -5.829 -2.697 1.00 96.75 311 GLN A CA 1
ATOM 2438 C C . GLN A 1 311 ? 9.713 -4.416 -2.127 1.00 96.75 311 GLN A C 1
ATOM 2440 O O . GLN A 1 311 ? 9.813 -4.220 -0.918 1.00 96.75 311 GLN A O 1
ATOM 2445 N N . VAL A 1 312 ? 9.423 -3.424 -2.979 1.00 97.81 312 VAL A N 1
ATOM 2446 C CA . VAL A 1 312 ? 9.175 -2.034 -2.575 1.00 97.81 312 VAL A CA 1
ATOM 2447 C C . VAL A 1 312 ? 7.730 -1.681 -2.897 1.00 97.81 312 VAL A C 1
ATOM 2449 O O . VAL A 1 312 ? 7.423 -1.189 -3.987 1.00 97.81 312 VAL A O 1
ATOM 2452 N N . GLN A 1 313 ? 6.829 -1.913 -1.942 1.00 97.56 313 GLN A N 1
ATOM 2453 C CA . GLN A 1 313 ? 5.426 -1.551 -2.120 1.00 97.56 313 GLN A CA 1
ATOM 2454 C C . GLN A 1 313 ? 5.156 -0.128 -1.635 1.00 97.56 313 GLN A C 1
ATOM 2456 O O . GLN A 1 313 ? 5.338 0.195 -0.463 1.00 97.56 313 GLN A O 1
ATOM 2461 N N . ILE A 1 314 ? 4.696 0.727 -2.544 1.00 97.56 314 ILE A N 1
ATOM 2462 C CA . ILE A 1 314 ? 4.396 2.133 -2.287 1.00 97.56 314 ILE A CA 1
ATOM 2463 C C . ILE A 1 314 ? 2.902 2.421 -2.428 1.00 97.56 314 ILE A C 1
ATOM 2465 O O . ILE A 1 314 ? 2.310 2.236 -3.494 1.00 97.56 314 ILE A O 1
ATOM 2469 N N . ASP A 1 315 ? 2.265 2.898 -1.357 1.00 97.88 315 ASP A N 1
ATOM 2470 C CA . ASP A 1 315 ? 0.838 3.229 -1.397 1.00 97.88 315 ASP A CA 1
ATOM 2471 C C . ASP A 1 315 ? 0.382 4.176 -0.273 1.00 97.88 315 ASP A C 1
ATOM 2473 O O . ASP A 1 315 ? 1.171 4.780 0.455 1.00 97.88 315 ASP A O 1
ATOM 2477 N N . THR A 1 316 ? -0.930 4.375 -0.176 1.00 97.25 316 THR A N 1
ATOM 2478 C CA . THR A 1 316 ? -1.572 5.068 0.937 1.00 97.25 316 THR A CA 1
ATOM 2479 C C . THR A 1 316 ? -1.642 4.183 2.174 1.00 97.25 316 THR A C 1
ATOM 2481 O O . THR A 1 316 ? -1.868 2.985 2.032 1.00 97.25 316 THR A O 1
ATOM 2484 N N . ILE A 1 317 ? -1.598 4.772 3.370 1.00 97.69 317 ILE A N 1
ATOM 2485 C CA . ILE A 1 317 ? -1.783 4.047 4.640 1.00 97.69 317 ILE A CA 1
ATOM 2486 C C . ILE A 1 317 ? -3.062 3.189 4.626 1.00 97.69 317 ILE A C 1
ATOM 2488 O O . ILE A 1 317 ? -3.009 2.002 4.929 1.00 97.69 317 ILE A O 1
ATOM 2492 N N . HIS A 1 318 ? -4.185 3.741 4.148 1.00 96.56 318 HIS A N 1
ATOM 2493 C CA . HIS A 1 318 ? -5.452 3.009 3.993 1.00 96.56 318 HIS A CA 1
ATOM 2494 C C . HIS A 1 318 ? -5.360 1.753 3.120 1.00 96.56 318 HIS A C 1
ATOM 2496 O O . HIS A 1 318 ? -6.138 0.830 3.316 1.00 96.56 318 HIS A O 1
ATOM 2502 N N . ALA A 1 319 ? -4.455 1.724 2.138 1.00 96.62 319 ALA A N 1
ATOM 2503 C CA . ALA A 1 319 ? -4.283 0.566 1.260 1.00 96.62 319 ALA A CA 1
ATOM 2504 C C . ALA A 1 319 ? -3.456 -0.547 1.920 1.00 96.62 319 ALA A C 1
ATOM 2506 O O . ALA A 1 319 ? -3.538 -1.686 1.485 1.00 96.62 319 ALA A O 1
ATOM 2507 N N . ALA A 1 320 ? -2.675 -0.216 2.951 1.00 96.62 320 ALA A N 1
ATOM 2508 C CA . ALA A 1 320 ? -1.863 -1.164 3.705 1.00 96.62 320 ALA A CA 1
ATOM 2509 C C . ALA A 1 320 ? -2.572 -1.708 4.957 1.00 96.62 320 ALA A C 1
ATOM 2511 O O . ALA A 1 320 ? -2.013 -2.564 5.643 1.00 96.62 320 ALA A O 1
ATOM 2512 N N . LYS A 1 321 ? -3.777 -1.222 5.293 1.00 94.38 321 LYS A N 1
ATOM 2513 C CA . LYS A 1 321 ? -4.562 -1.767 6.411 1.00 94.38 321 LYS A CA 1
ATOM 2514 C C . LYS A 1 321 ? -4.844 -3.255 6.160 1.00 94.38 321 LYS A C 1
ATOM 2516 O O . LYS A 1 321 ? -5.129 -3.651 5.036 1.00 94.38 321 LYS A O 1
ATOM 2521 N N . GLY A 1 322 ? -4.681 -4.067 7.203 1.00 92.31 322 GLY A N 1
ATOM 2522 C CA . GLY A 1 322 ? -4.727 -5.534 7.128 1.00 92.31 322 GLY A CA 1
ATOM 2523 C C . GLY A 1 322 ? -3.442 -6.215 6.629 1.00 92.31 322 GLY A C 1
ATOM 2524 O O . GLY A 1 322 ? -3.327 -7.428 6.741 1.00 92.31 322 GLY A O 1
ATOM 2525 N N . LEU A 1 323 ? -2.454 -5.469 6.123 1.00 95.44 323 LEU A N 1
ATOM 2526 C CA . LEU A 1 323 ? -1.166 -6.017 5.678 1.00 95.44 323 LEU A CA 1
ATOM 2527 C C . LEU A 1 323 ? -0.044 -5.701 6.670 1.00 95.44 323 LEU A C 1
ATOM 2529 O O . LEU A 1 323 ? -0.238 -4.959 7.625 1.00 95.44 323 LEU A O 1
ATOM 2533 N N . GLU A 1 324 ? 1.148 -6.233 6.421 1.00 94.94 324 GLU A N 1
ATOM 2534 C CA . GLU A 1 324 ? 2.359 -5.945 7.193 1.00 94.94 324 GLU A CA 1
ATOM 2535 C C . GLU A 1 324 ? 3.619 -6.095 6.332 1.00 94.94 324 GLU A C 1
ATOM 2537 O O . GLU A 1 324 ? 3.608 -6.748 5.280 1.00 94.94 324 GLU A O 1
ATOM 2542 N N . ALA A 1 325 ? 4.700 -5.452 6.765 1.00 96.56 325 ALA A N 1
ATOM 2543 C CA . ALA A 1 325 ? 6.013 -5.546 6.141 1.00 96.56 325 ALA A CA 1
ATOM 2544 C C . ALA A 1 325 ? 7.120 -5.486 7.196 1.00 96.56 325 ALA A C 1
ATOM 2546 O O . ALA A 1 325 ? 6.948 -4.885 8.258 1.00 96.56 325 ALA A O 1
ATOM 2547 N N . SER A 1 326 ? 8.288 -6.045 6.866 1.00 94.44 326 SER A N 1
ATOM 2548 C CA . SER A 1 326 ? 9.443 -6.049 7.771 1.00 94.44 326 SER A CA 1
ATOM 2549 C C . SER A 1 326 ? 9.839 -4.633 8.190 1.00 94.44 326 SER A C 1
ATOM 2551 O O . SER A 1 326 ? 10.084 -4.356 9.366 1.00 94.44 326 SER A O 1
ATOM 2553 N N . VAL A 1 327 ? 9.859 -3.716 7.220 1.00 98.00 327 VAL A N 1
ATOM 2554 C CA . VAL A 1 327 ? 10.163 -2.302 7.439 1.00 98.00 327 VAL A CA 1
ATOM 2555 C C . VAL A 1 327 ? 9.083 -1.436 6.805 1.00 98.00 327 VAL A C 1
ATOM 2557 O O . VAL A 1 327 ? 8.682 -1.671 5.663 1.00 98.00 327 VAL A O 1
ATOM 2560 N N . VAL A 1 328 ? 8.645 -0.407 7.530 1.00 98.50 328 VAL A N 1
ATOM 2561 C CA . VAL A 1 328 ? 7.752 0.635 7.010 1.00 98.50 328 VAL A CA 1
ATOM 2562 C C . VAL A 1 328 ? 8.481 1.970 7.001 1.00 98.50 328 VAL A C 1
ATOM 2564 O O . VAL A 1 328 ? 8.901 2.462 8.045 1.00 98.50 328 VAL A O 1
ATOM 2567 N N . LEU A 1 329 ? 8.571 2.587 5.826 1.00 98.50 329 LEU A N 1
ATOM 2568 C CA . LEU A 1 329 ? 8.907 3.991 5.658 1.00 98.50 329 LEU A CA 1
ATOM 2569 C C . LEU A 1 329 ? 7.599 4.790 5.607 1.00 98.50 329 LEU A C 1
ATOM 2571 O O . LEU A 1 329 ? 6.835 4.679 4.648 1.00 98.50 329 LEU A O 1
ATOM 2575 N N . LEU A 1 330 ? 7.326 5.589 6.635 1.00 97.94 330 LEU A N 1
ATOM 2576 C CA . LEU A 1 330 ? 6.085 6.341 6.806 1.00 97.94 330 LEU A CA 1
ATOM 2577 C C . LEU A 1 330 ? 6.308 7.833 6.530 1.00 97.94 330 LEU A C 1
ATOM 2579 O O . LEU A 1 330 ? 6.963 8.538 7.297 1.00 97.94 330 LEU A O 1
ATOM 2583 N N . HIS A 1 331 ? 5.759 8.319 5.419 1.00 96.81 331 HIS A N 1
ATOM 2584 C CA . HIS A 1 331 ? 5.986 9.678 4.926 1.00 96.81 331 HIS A CA 1
ATOM 2585 C C . HIS A 1 331 ? 5.197 10.731 5.714 1.00 96.81 331 HIS A C 1
ATOM 2587 O O . HIS A 1 331 ? 3.977 10.619 5.873 1.00 96.81 331 HIS A O 1
ATOM 2593 N N . SER A 1 332 ? 5.877 11.805 6.120 1.00 94.62 332 SER A N 1
ATOM 2594 C CA . SER A 1 332 ? 5.304 12.914 6.892 1.00 94.62 332 SER A CA 1
ATOM 2595 C C . SER A 1 332 ? 4.539 13.953 6.088 1.00 94.62 332 SER A C 1
ATOM 2597 O O . SER A 1 332 ? 3.842 14.783 6.673 1.00 94.62 332 SER A O 1
ATOM 2599 N N . ALA A 1 333 ? 4.615 13.919 4.756 1.00 92.31 333 ALA A N 1
ATOM 2600 C CA . ALA A 1 333 ? 3.980 14.945 3.945 1.00 92.31 333 ALA A CA 1
ATOM 2601 C C . ALA A 1 333 ? 2.455 14.944 4.061 1.00 92.31 333 ALA A C 1
ATOM 2603 O O . ALA A 1 333 ? 1.774 13.929 3.873 1.00 92.31 333 ALA A O 1
ATOM 2604 N N . TYR A 1 334 ? 1.926 16.152 4.202 1.00 92.69 334 TYR A N 1
ATOM 2605 C CA . TYR A 1 334 ? 0.514 16.453 4.330 1.00 92.69 334 TYR A CA 1
ATOM 2606 C C . TYR A 1 334 ? 0.020 17.401 3.221 1.00 92.69 334 TYR A C 1
ATOM 2608 O O . TYR A 1 334 ? 0.811 17.977 2.463 1.00 92.69 334 TYR A O 1
ATOM 2616 N N . LEU A 1 335 ? -1.302 17.542 3.052 1.00 91.25 335 LEU A N 1
ATOM 2617 C CA . LEU A 1 335 ? -1.852 18.543 2.126 1.00 91.25 335 LEU A CA 1
ATOM 2618 C C . LEU A 1 335 ? -1.986 19.884 2.846 1.00 91.25 335 LEU A C 1
ATOM 2620 O O . LEU A 1 335 ? -2.661 19.958 3.864 1.00 91.25 335 LEU A O 1
ATOM 2624 N N . ARG A 1 336 ? -1.439 20.963 2.266 1.00 87.94 336 ARG A N 1
ATOM 2625 C CA . ARG A 1 336 ? -1.576 22.324 2.817 1.00 87.94 336 ARG A CA 1
ATOM 2626 C C . ARG A 1 336 ? -3.038 22.704 3.073 1.00 87.94 336 ARG A C 1
ATOM 2628 O O . ARG A 1 336 ? -3.360 23.101 4.178 1.00 87.94 336 ARG A O 1
ATOM 2635 N N . GLY A 1 337 ? -3.926 22.475 2.103 1.00 87.81 337 GLY A N 1
ATOM 2636 C CA . GLY A 1 337 ? -5.365 22.751 2.241 1.00 87.81 337 GLY A CA 1
ATOM 2637 C C . GLY A 1 337 ? -6.144 21.780 3.138 1.00 87.81 337 GLY A C 1
ATOM 2638 O O . GLY A 1 337 ? -7.364 21.806 3.118 1.00 87.81 337 GLY A O 1
ATOM 2639 N N . ARG A 1 338 ? -5.465 20.877 3.856 1.00 88.25 338 ARG A N 1
ATOM 2640 C CA . ARG A 1 338 ? -6.063 19.993 4.869 1.00 88.25 338 ARG A CA 1
ATOM 2641 C C . ARG A 1 338 ? -5.494 20.252 6.264 1.00 88.25 338 ARG A C 1
ATOM 2643 O O . ARG A 1 338 ? -5.875 19.555 7.190 1.00 88.25 338 ARG A O 1
ATOM 2650 N N . MET A 1 339 ? -4.557 21.190 6.422 1.00 87.94 339 MET A N 1
ATOM 2651 C CA . MET A 1 339 ? -3.933 21.455 7.723 1.00 87.94 339 MET A CA 1
ATOM 2652 C C . MET A 1 339 ? -4.951 21.984 8.736 1.00 87.94 339 MET A C 1
ATOM 2654 O O . MET A 1 339 ? -4.934 21.552 9.882 1.00 87.94 339 MET A O 1
ATOM 2658 N N . ASP A 1 340 ? -5.869 22.845 8.294 1.00 87.88 340 ASP A N 1
ATOM 2659 C CA . ASP A 1 340 ? -6.899 23.433 9.159 1.00 87.88 340 ASP A CA 1
ATOM 2660 C C . ASP A 1 340 ? -7.891 22.382 9.674 1.00 87.88 340 ASP A C 1
ATOM 2662 O O . ASP A 1 340 ? -8.411 22.513 10.778 1.00 87.88 340 ASP A O 1
ATOM 2666 N N . ASP A 1 341 ? -8.069 21.278 8.935 1.00 87.31 341 ASP A N 1
ATOM 2667 C CA . ASP A 1 341 ? -8.891 20.145 9.371 1.00 87.31 341 ASP A CA 1
ATOM 2668 C C . ASP A 1 341 ? -8.378 19.537 10.690 1.00 87.31 341 ASP A C 1
ATOM 2670 O O . ASP A 1 341 ? -9.152 18.907 11.402 1.00 87.31 341 ASP A O 1
ATOM 2674 N N . LEU A 1 342 ? -7.094 19.716 11.029 1.00 87.81 342 LEU A N 1
ATOM 2675 C CA . LEU A 1 342 ? -6.488 19.196 12.260 1.00 87.81 342 LEU A CA 1
ATOM 2676 C C . LEU A 1 342 ? -6.837 20.019 13.512 1.00 87.81 342 LEU A C 1
ATOM 2678 O O . LEU A 1 342 ? -6.486 19.603 14.613 1.00 87.81 342 LEU A O 1
ATOM 2682 N N . GLN A 1 343 ? -7.505 21.168 13.363 1.00 88.75 343 GLN A N 1
ATOM 2683 C CA . GLN A 1 343 ? -8.032 21.939 14.497 1.00 88.75 343 GLN A CA 1
ATOM 2684 C C . GLN A 1 343 ? -9.302 21.302 15.080 1.00 88.75 343 GLN A C 1
ATOM 2686 O O . GLN A 1 343 ? -9.601 21.482 16.259 1.00 88.75 343 GLN A O 1
ATOM 2691 N N . ASP A 1 344 ? -10.039 20.536 14.271 1.00 92.69 344 ASP A N 1
ATOM 2692 C CA . ASP A 1 344 ? -11.183 19.757 14.733 1.00 92.69 344 ASP A CA 1
ATOM 2693 C C . ASP A 1 344 ? -10.695 18.520 15.502 1.00 92.69 344 ASP A C 1
ATOM 2695 O O . ASP A 1 344 ? -9.948 17.689 14.979 1.00 92.69 344 ASP A O 1
ATOM 2699 N N . ALA A 1 345 ? -11.135 18.379 16.754 1.00 92.12 345 ALA A N 1
ATOM 2700 C CA . ALA A 1 345 ? -10.681 17.309 17.638 1.00 92.12 345 ALA A CA 1
ATOM 2701 C C . ALA A 1 345 ? -11.022 15.901 17.116 1.00 92.12 345 ALA A C 1
ATOM 2703 O O . ALA A 1 345 ? -10.225 14.977 17.291 1.00 92.12 345 ALA A O 1
ATOM 2704 N N . ARG A 1 346 ? -12.172 15.724 16.450 1.00 91.06 346 ARG A N 1
ATOM 2705 C CA . ARG A 1 346 ? -12.578 14.425 15.887 1.00 91.06 346 ARG A CA 1
ATOM 2706 C C . ARG A 1 346 ? -11.702 14.068 14.694 1.00 91.06 346 ARG A C 1
ATOM 2708 O O . ARG A 1 346 ? -11.219 12.940 14.609 1.00 91.06 346 ARG A O 1
ATOM 2715 N N . ARG A 1 347 ? -11.438 15.033 13.811 1.00 91.31 347 ARG A N 1
ATOM 2716 C CA . ARG A 1 347 ? -10.544 14.837 12.660 1.00 91.31 347 ARG A CA 1
ATOM 2717 C C . ARG A 1 347 ? -9.102 14.603 13.087 1.00 91.31 347 ARG A C 1
ATOM 2719 O O . ARG A 1 347 ? -8.445 13.737 12.520 1.00 91.31 347 ARG A O 1
ATOM 2726 N N . LEU A 1 348 ? -8.618 15.321 14.100 1.00 92.69 348 LEU A N 1
ATOM 2727 C CA . LEU A 1 348 ? -7.293 15.091 14.669 1.00 92.69 348 LEU A CA 1
ATOM 2728 C C . LEU A 1 348 ? -7.179 13.682 15.262 1.00 92.69 348 LEU A C 1
ATOM 2730 O O . LEU A 1 348 ? -6.180 13.005 15.026 1.00 92.69 348 LEU A O 1
ATOM 2734 N N . ALA A 1 349 ? -8.196 13.223 15.996 1.00 93.44 349 ALA A N 1
ATOM 2735 C CA . ALA A 1 349 ? -8.233 11.870 16.545 1.00 93.44 349 ALA A CA 1
ATOM 2736 C C . ALA A 1 349 ? -8.233 10.799 15.441 1.00 93.44 349 ALA A C 1
ATOM 2738 O O . ALA A 1 349 ? -7.464 9.841 15.522 1.00 93.44 349 ALA A O 1
ATOM 2739 N N . GLU A 1 350 ? -9.031 10.972 14.382 1.00 94.25 350 GLU A N 1
ATOM 2740 C CA . GLU A 1 350 ? -8.992 10.078 13.218 1.00 94.25 350 GLU A CA 1
ATOM 2741 C C . GLU A 1 350 ? -7.617 10.100 12.540 1.00 94.25 350 GLU A C 1
ATOM 2743 O O . GLU A 1 350 ? -7.070 9.048 12.220 1.00 94.25 350 GLU A O 1
ATOM 2748 N N . GLU A 1 351 ? -7.004 11.271 12.373 1.00 95.12 351 GLU A N 1
ATOM 2749 C CA . GLU A 1 351 ? -5.696 11.385 11.728 1.00 95.12 351 GLU A CA 1
ATOM 2750 C C . GLU A 1 351 ? -4.579 10.722 12.556 1.00 95.12 351 GLU A C 1
ATOM 2752 O O . GLU A 1 351 ? -3.701 10.061 11.994 1.00 95.12 351 GLU A O 1
ATOM 2757 N N . ARG A 1 352 ? -4.645 10.804 13.892 1.00 95.75 352 ARG A N 1
ATOM 2758 C CA . ARG A 1 352 ? -3.769 10.042 14.798 1.00 95.75 352 ARG A CA 1
ATOM 2759 C C . ARG A 1 352 ? -3.924 8.537 14.593 1.00 95.75 352 ARG A C 1
ATOM 2761 O O . ARG A 1 352 ? -2.913 7.850 14.444 1.00 95.75 352 ARG A O 1
ATOM 2768 N N . ARG A 1 353 ? -5.161 8.033 14.496 1.00 97.00 353 ARG A N 1
ATOM 2769 C CA . ARG A 1 353 ? -5.437 6.618 14.178 1.00 97.00 353 ARG A CA 1
ATOM 2770 C C . ARG A 1 353 ? -4.903 6.221 12.804 1.00 97.00 353 ARG A C 1
ATOM 2772 O O . ARG A 1 353 ? -4.301 5.161 12.668 1.00 97.00 353 ARG A O 1
ATOM 2779 N N . VAL A 1 354 ? -5.040 7.081 11.791 1.00 97.06 354 VAL A N 1
ATOM 2780 C CA . VAL A 1 354 ? -4.487 6.826 10.450 1.00 97.06 354 VAL A CA 1
ATOM 2781 C C . VAL A 1 354 ? -2.981 6.594 10.527 1.00 97.06 354 VAL A C 1
ATOM 2783 O O . VAL A 1 354 ? -2.499 5.569 10.048 1.00 97.06 354 VAL A O 1
ATOM 2786 N N . TYR A 1 355 ? -2.221 7.488 11.156 1.00 97.38 355 TYR A N 1
ATOM 2787 C CA . TYR A 1 355 ? -0.773 7.301 11.259 1.00 97.38 355 TYR A CA 1
ATOM 2788 C C . TYR A 1 355 ? -0.368 6.177 12.219 1.00 97.38 355 TYR A C 1
ATOM 2790 O O . TYR A 1 355 ? 0.612 5.489 11.931 1.00 97.38 355 TYR A O 1
ATOM 2798 N N . PHE A 1 356 ? -1.135 5.920 13.282 1.00 97.56 356 PHE A N 1
ATOM 2799 C CA . PHE A 1 356 ? -0.968 4.739 14.135 1.00 97.56 356 PHE A CA 1
ATOM 2800 C C . PHE A 1 356 ? -1.105 3.441 13.327 1.00 97.56 356 PHE A C 1
ATOM 2802 O O . PHE A 1 356 ? -0.233 2.573 13.394 1.00 97.56 356 PHE A O 1
ATOM 2809 N N . VAL A 1 357 ? -2.139 3.323 12.484 1.00 97.81 357 VAL A N 1
ATOM 2810 C CA . VAL A 1 357 ? -2.306 2.179 11.575 1.00 97.81 357 VAL A CA 1
ATOM 2811 C C . VAL A 1 357 ? -1.096 2.051 10.658 1.00 97.81 357 VAL A C 1
ATOM 2813 O O . VAL A 1 357 ? -0.548 0.960 10.542 1.00 97.81 357 VAL A O 1
ATOM 2816 N N . GLY A 1 358 ? -0.640 3.153 10.054 1.00 97.81 358 GLY A N 1
ATOM 2817 C CA . GLY A 1 358 ? 0.546 3.163 9.194 1.00 97.81 358 GLY A CA 1
ATOM 2818 C C . GLY A 1 358 ? 1.809 2.673 9.908 1.00 97.81 358 GLY A C 1
ATOM 2819 O O . GLY A 1 358 ? 2.516 1.820 9.377 1.00 97.81 358 GLY A O 1
ATOM 2820 N N . ALA A 1 359 ? 2.062 3.166 11.121 1.00 97.50 359 ALA A N 1
ATOM 2821 C CA . ALA A 1 359 ? 3.212 2.793 11.941 1.00 97.50 359 ALA A CA 1
ATOM 2822 C C . ALA A 1 359 ? 3.175 1.314 12.357 1.00 97.50 359 ALA A C 1
ATOM 2824 O O . ALA A 1 359 ? 4.167 0.600 12.224 1.00 97.50 359 ALA A O 1
ATOM 2825 N N . THR A 1 360 ? 2.008 0.823 12.779 1.00 97.12 360 THR A N 1
ATOM 2826 C CA . THR A 1 360 ? 1.807 -0.570 13.216 1.00 97.12 360 THR A CA 1
ATOM 2827 C C . THR A 1 360 ? 1.785 -1.587 12.073 1.00 97.12 360 THR A C 1
ATOM 2829 O O . THR A 1 360 ? 1.610 -2.778 12.318 1.00 97.12 360 THR A O 1
ATOM 2832 N N . ARG A 1 361 ? 1.976 -1.165 10.812 1.00 97.19 361 ARG A N 1
ATOM 2833 C CA . ARG A 1 361 ? 2.248 -2.104 9.708 1.00 97.19 361 ARG A CA 1
ATOM 2834 C C . ARG A 1 361 ? 3.681 -2.654 9.748 1.00 97.19 361 ARG A C 1
ATOM 2836 O O . ARG A 1 361 ? 3.981 -3.583 9.002 1.00 97.19 361 ARG A O 1
ATOM 2843 N N . ALA A 1 362 ? 4.557 -2.076 10.576 1.00 96.75 362 ALA A N 1
ATOM 2844 C CA . ALA A 1 362 ? 5.944 -2.499 10.719 1.00 96.75 362 ALA A CA 1
ATOM 2845 C C . ALA A 1 362 ? 6.074 -3.704 11.655 1.00 96.75 362 ALA A C 1
ATOM 2847 O O . ALA A 1 362 ? 5.759 -3.621 12.844 1.00 96.75 362 ALA A O 1
ATOM 2848 N N . GLU A 1 363 ? 6.606 -4.799 11.116 1.00 95.25 363 GLU A N 1
ATOM 2849 C CA . GLU A 1 363 ? 6.966 -5.988 11.884 1.00 95.25 363 GLU A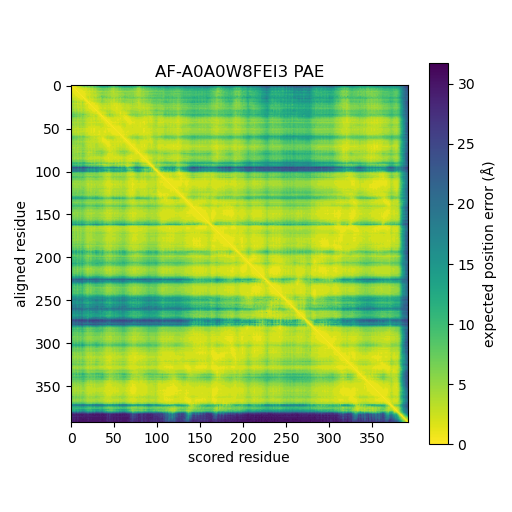 CA 1
ATOM 2850 C C . GLU A 1 363 ? 8.287 -5.772 12.634 1.00 95.25 363 GLU A C 1
ATOM 2852 O O . GLU A 1 363 ? 8.384 -6.151 13.791 1.00 95.25 363 GLU A O 1
ATOM 2857 N N . HIS A 1 364 ? 9.311 -5.136 12.055 1.00 95.06 364 HIS A N 1
ATOM 2858 C CA . HIS A 1 364 ? 10.618 -4.994 12.718 1.00 95.06 364 HIS A CA 1
ATOM 2859 C C . HIS A 1 364 ? 11.080 -3.550 12.890 1.00 95.06 364 HIS A C 1
ATOM 2861 O O . HIS A 1 364 ? 11.541 -3.192 13.978 1.00 95.06 364 HIS A O 1
ATOM 2867 N N . ALA A 1 365 ? 10.963 -2.728 11.846 1.00 96.75 365 ALA A N 1
ATOM 2868 C CA . ALA A 1 365 ? 11.461 -1.360 11.886 1.00 96.75 365 ALA A CA 1
ATOM 2869 C C . ALA A 1 365 ? 10.490 -0.335 11.293 1.00 96.75 365 ALA A C 1
ATOM 2871 O O . ALA A 1 365 ? 9.880 -0.551 10.245 1.00 96.75 365 ALA A O 1
ATOM 2872 N N . LEU A 1 366 ? 10.397 0.814 11.957 1.00 97.94 366 LEU A N 1
ATOM 2873 C CA . LEU A 1 366 ? 9.660 1.984 11.500 1.00 97.94 366 LEU A CA 1
ATOM 2874 C C . LEU A 1 366 ? 10.636 3.122 11.191 1.00 97.94 366 LEU A C 1
ATOM 2876 O O . LEU A 1 366 ? 11.434 3.522 12.034 1.00 97.94 366 LEU A O 1
ATOM 2880 N N . VAL A 1 367 ? 10.541 3.683 9.992 1.00 97.56 367 VAL A N 1
ATOM 2881 C CA . VAL A 1 367 ? 11.238 4.911 9.610 1.00 97.56 367 VAL A CA 1
ATOM 2882 C C . VAL A 1 367 ? 10.179 5.941 9.265 1.00 97.56 367 VAL A C 1
ATOM 2884 O O . VAL A 1 367 ? 9.606 5.915 8.180 1.00 97.56 367 VAL A O 1
ATOM 2887 N N . THR A 1 368 ? 9.888 6.860 10.178 1.00 96.94 368 THR A N 1
ATOM 2888 C CA . THR A 1 368 ? 9.124 8.053 9.788 1.00 96.94 368 THR A CA 1
ATOM 2889 C C . THR A 1 368 ? 10.051 8.973 9.008 1.00 96.94 368 THR A C 1
ATOM 2891 O O . THR A 1 368 ? 11.233 9.060 9.333 1.00 96.94 368 THR A O 1
ATOM 2894 N N . PHE A 1 369 ? 9.576 9.627 7.951 1.00 95.50 369 PHE A N 1
ATOM 2895 C CA . PHE A 1 369 ? 10.475 10.463 7.163 1.00 95.50 369 PHE A CA 1
ATOM 2896 C C . PHE A 1 369 ? 9.822 11.688 6.544 1.00 95.50 369 PHE A C 1
ATOM 2898 O O . PHE A 1 369 ? 8.701 11.645 6.034 1.00 95.50 369 PHE A O 1
ATOM 2905 N N . ASP A 1 370 ? 10.591 12.768 6.532 1.00 92.81 370 ASP A N 1
ATOM 2906 C CA . ASP A 1 370 ? 10.302 13.972 5.772 1.00 92.81 370 ASP A CA 1
ATOM 2907 C C . ASP A 1 370 ? 10.861 13.829 4.365 1.00 92.81 370 ASP A C 1
ATOM 2909 O O . ASP A 1 370 ? 12.001 13.410 4.209 1.00 92.81 370 ASP A O 1
ATOM 2913 N N . TYR A 1 371 ? 10.088 14.200 3.342 1.00 91.31 371 TYR A N 1
ATOM 2914 C CA . TYR A 1 371 ? 10.585 14.235 1.967 1.00 91.31 371 TYR A CA 1
ATOM 2915 C C . TYR A 1 371 ? 9.857 15.263 1.107 1.00 91.31 371 TYR A C 1
ATOM 2917 O O . TYR A 1 371 ? 8.620 15.309 1.094 1.00 91.31 371 TYR A O 1
ATOM 2925 N N . GLY A 1 372 ? 10.639 16.033 0.348 1.00 81.88 372 GLY A N 1
ATOM 2926 C CA . GLY A 1 372 ? 10.165 17.074 -0.561 1.00 81.88 372 GLY A CA 1
ATOM 2927 C C . GLY A 1 372 ? 9.767 18.378 0.140 1.00 81.88 372 GLY A C 1
ATOM 2928 O O . GLY A 1 372 ? 10.029 18.588 1.320 1.00 81.88 372 GLY A O 1
ATOM 2929 N N . SER A 1 373 ? 9.117 19.273 -0.608 1.00 75.31 373 SER A N 1
ATOM 2930 C CA . SER A 1 373 ? 8.681 20.605 -0.147 1.00 75.31 373 SER A CA 1
ATOM 2931 C C . SER A 1 373 ? 7.270 20.630 0.453 1.00 75.31 373 SER A C 1
ATOM 2933 O O . SER A 1 373 ? 6.692 21.698 0.674 1.00 75.31 373 SER A O 1
ATOM 2935 N N . ALA A 1 374 ? 6.672 19.459 0.673 1.00 79.81 374 ALA A N 1
ATOM 2936 C CA . ALA A 1 374 ? 5.341 19.372 1.246 1.00 79.81 374 ALA A CA 1
ATOM 2937 C C . ALA A 1 374 ? 5.336 19.886 2.691 1.00 79.81 374 ALA A C 1
ATOM 2939 O O . ALA A 1 374 ? 6.303 19.723 3.435 1.00 79.81 374 ALA A O 1
ATOM 2940 N N . VAL A 1 375 ? 4.207 20.475 3.100 1.00 85.12 375 VAL A N 1
ATOM 2941 C CA . VAL A 1 375 ? 3.960 20.716 4.526 1.00 85.12 375 VAL A CA 1
ATOM 2942 C C . VAL A 1 375 ? 3.955 19.375 5.251 1.00 85.12 375 VAL A C 1
ATOM 2944 O O . VAL A 1 375 ? 3.526 18.369 4.684 1.00 85.12 375 VAL A O 1
ATOM 2947 N N . LYS A 1 376 ? 4.449 19.351 6.483 1.00 86.19 376 LYS A N 1
ATOM 2948 C CA . LYS A 1 376 ? 4.614 18.116 7.245 1.00 86.19 376 LYS A CA 1
ATOM 2949 C C . LYS A 1 376 ? 3.495 17.993 8.270 1.00 86.19 376 LYS A C 1
ATOM 2951 O O . LYS A 1 376 ? 3.062 19.001 8.828 1.00 86.19 376 LYS A O 1
ATOM 2956 N N . ASN A 1 377 ? 3.022 16.775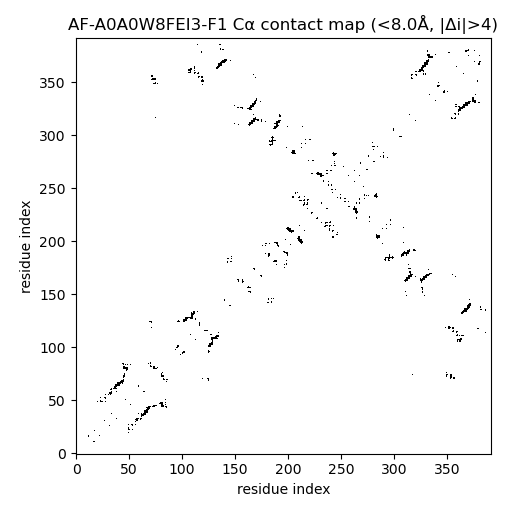 8.506 1.00 83.31 377 ASN A N 1
ATOM 2957 C CA . ASN A 1 377 ? 2.044 16.527 9.551 1.00 83.31 377 ASN A CA 1
ATOM 2958 C C . ASN A 1 377 ? 2.732 16.659 10.926 1.00 83.31 377 ASN A C 1
ATOM 2960 O O . ASN A 1 377 ? 3.675 15.907 11.185 1.00 83.31 377 ASN A O 1
ATOM 2964 N N . PRO A 1 378 ? 2.274 17.561 11.813 1.00 80.25 378 PRO A N 1
ATOM 2965 C CA . PRO A 1 378 ? 2.903 17.786 13.115 1.00 80.25 378 PRO A CA 1
ATOM 2966 C C . PRO A 1 378 ? 2.907 16.546 14.021 1.00 80.25 378 PRO A C 1
ATOM 2968 O O . PRO A 1 378 ? 3.709 16.478 14.942 1.00 80.25 378 PRO A O 1
ATOM 2971 N N . LEU A 1 379 ? 2.053 15.551 13.754 1.00 80.00 379 LEU A N 1
ATOM 2972 C CA . LEU A 1 379 ? 1.997 14.297 14.510 1.00 80.00 379 LEU A CA 1
ATOM 2973 C C . LEU A 1 379 ? 3.235 13.410 14.312 1.00 80.00 379 LEU A C 1
ATOM 2975 O O . LEU A 1 379 ? 3.518 12.570 15.160 1.00 80.00 379 LEU A O 1
ATOM 2979 N N . ILE A 1 380 ? 3.940 13.555 13.184 1.00 81.19 380 ILE A N 1
ATOM 2980 C CA . ILE A 1 380 ? 5.071 12.686 12.809 1.00 81.19 380 ILE A CA 1
ATOM 2981 C C . ILE A 1 380 ? 6.291 13.432 12.258 1.00 81.19 380 ILE A C 1
ATOM 2983 O O . ILE A 1 380 ? 7.319 12.812 11.992 1.00 81.19 380 ILE A O 1
ATOM 2987 N N . ALA A 1 381 ? 6.195 14.745 12.054 1.00 69.25 381 ALA A N 1
ATOM 2988 C CA . ALA A 1 381 ? 7.304 15.570 11.599 1.00 69.25 381 ALA A CA 1
ATOM 2989 C C . ALA A 1 381 ? 8.259 15.884 12.755 1.00 69.25 381 ALA A C 1
ATOM 2991 O O . ALA A 1 381 ? 7.824 16.414 13.774 1.00 69.25 381 ALA A O 1
ATOM 2992 N N . GLY A 1 382 ? 9.557 15.622 12.576 1.00 58.88 382 GLY A N 1
ATOM 2993 C CA . GLY A 1 382 ? 10.603 16.212 13.413 1.00 58.88 382 GLY A CA 1
ATOM 2994 C C . GLY A 1 382 ? 10.504 15.926 14.912 1.00 58.88 382 GLY A C 1
ATOM 2995 O O . GLY A 1 382 ? 10.801 16.822 15.689 1.00 58.88 382 GLY A O 1
ATOM 2996 N N . GLY A 1 383 ? 10.103 14.705 15.285 1.00 46.75 383 GLY A N 1
ATOM 2997 C CA . GLY A 1 383 ? 10.237 14.111 16.618 1.00 46.75 383 GLY A CA 1
ATOM 2998 C C . GLY A 1 383 ? 10.065 15.048 17.815 1.00 46.75 383 GLY A C 1
ATOM 2999 O O . GLY A 1 383 ? 11.018 15.691 18.251 1.00 46.75 383 GLY A O 1
ATOM 3000 N N . ALA A 1 384 ? 8.914 14.972 18.482 1.00 38.38 384 ALA A N 1
ATOM 3001 C CA . ALA A 1 384 ? 8.928 15.125 19.931 1.00 38.38 384 ALA A CA 1
ATOM 3002 C C . ALA A 1 384 ? 9.839 14.013 20.501 1.00 38.38 384 ALA A C 1
ATOM 3004 O O . ALA A 1 384 ? 9.423 12.867 20.609 1.00 38.38 384 ALA A O 1
ATOM 3005 N N . ALA A 1 385 ? 11.118 14.343 20.711 1.00 37.25 385 ALA A N 1
ATOM 3006 C CA . ALA A 1 385 ? 12.163 13.575 21.394 1.00 37.25 385 ALA A CA 1
ATOM 3007 C C . ALA A 1 385 ? 12.078 12.033 21.274 1.00 37.25 385 ALA A C 1
ATOM 3009 O O . ALA A 1 385 ? 11.797 11.339 22.245 1.00 37.25 385 ALA A O 1
ATOM 3010 N N . PHE A 1 386 ? 12.423 11.469 20.110 1.00 39.50 386 PHE A N 1
ATOM 3011 C CA . PHE A 1 386 ? 12.572 10.010 19.930 1.00 39.50 386 PHE A CA 1
ATOM 3012 C C . PHE A 1 386 ? 13.932 9.453 20.407 1.00 39.50 386 PHE A C 1
ATOM 3014 O O . PHE A 1 386 ? 14.401 8.439 19.898 1.00 39.50 386 PHE A O 1
ATOM 3021 N N . TRP A 1 387 ? 14.577 10.097 21.384 1.00 30.78 387 TRP A N 1
ATOM 3022 C CA . TRP A 1 387 ? 15.847 9.639 21.959 1.00 30.78 387 TRP A CA 1
ATOM 3023 C C . TRP A 1 387 ? 15.861 9.807 23.483 1.00 30.78 387 TRP A C 1
ATOM 3025 O O . TRP A 1 387 ? 16.163 10.876 24.006 1.00 30.78 387 TRP A O 1
ATOM 3035 N N . GLN A 1 388 ? 15.596 8.714 24.197 1.00 29.20 388 GLN A N 1
ATOM 3036 C CA . GLN A 1 388 ? 16.230 8.429 25.482 1.00 29.20 388 GLN A CA 1
ATOM 3037 C C . GLN A 1 388 ? 16.719 6.980 25.444 1.00 29.20 388 GLN A C 1
ATOM 3039 O O . GLN A 1 388 ? 15.915 6.057 25.350 1.00 29.20 388 GLN A O 1
ATOM 3044 N N . GLY A 1 389 ? 18.041 6.802 25.511 1.00 28.34 389 GLY A N 1
ATOM 3045 C CA . GLY A 1 389 ? 18.666 5.515 25.820 1.00 28.34 389 GLY A CA 1
ATOM 3046 C C . GLY A 1 389 ? 19.620 4.965 24.761 1.00 28.34 389 GLY A C 1
ATOM 3047 O O . GLY A 1 389 ? 19.244 4.072 24.014 1.00 28.34 389 GLY A O 1
ATOM 3048 N N . ALA A 1 390 ? 20.861 5.465 24.757 1.00 25.67 390 ALA A N 1
ATOM 3049 C CA . ALA A 1 390 ? 22.089 4.657 24.695 1.00 25.67 390 ALA A CA 1
ATOM 3050 C C . ALA A 1 390 ? 23.313 5.590 24.781 1.00 25.67 390 ALA A C 1
ATOM 3052 O O . ALA A 1 390 ? 23.942 5.924 23.780 1.00 25.67 390 ALA A O 1
ATOM 3053 N N . THR A 1 391 ? 23.628 6.038 25.995 1.00 29.78 391 THR A N 1
ATOM 3054 C CA . THR A 1 391 ? 24.989 6.434 26.376 1.00 29.78 391 THR A CA 1
ATOM 3055 C C . THR A 1 391 ? 25.487 5.415 27.387 1.00 29.78 391 THR A C 1
ATOM 3057 O O . THR A 1 391 ? 25.054 5.457 28.539 1.00 29.78 391 THR A O 1
ATOM 3060 N N . ALA A 1 392 ? 26.331 4.499 26.923 1.00 29.03 392 ALA A N 1
ATOM 3061 C CA . ALA A 1 392 ? 27.491 3.917 27.600 1.00 29.03 392 ALA A CA 1
ATOM 3062 C C . ALA A 1 392 ? 28.153 2.946 26.618 1.00 29.03 392 ALA A C 1
ATOM 3064 O O . ALA A 1 392 ? 27.451 2.008 26.176 1.00 29.03 392 ALA A O 1
#

InterPro domains:
  IPR000212 UvrD-like helicase [PTHR11070] (2-368)
  IPR014016 UvrD-like helicase, ATP-binding domain [PF00580] (30-90)
  IPR014017 UvrD-like helicase, C-terminal [PF13361] (295-367)
  IPR027417 P-loop containing nucleoside triphosphate hydrolase [G3DSA:3.40.50.300] (5-95)
  IPR027417 P-loop containing nucleoside triphosphate hydrolase [G3DSA:3.40.50.300] (286-378)
  IPR027417 P-loop containing nucleoside triphosphate hydrolase [SSF52540] (3-367)

Nearest PDB structures (foldseek):
  3lfu-assembly1_A  TM=5.814E-01  e=1.919E-15  Escherichia coli
  1pjr-assembly1_A  TM=5.519E-01  e=6.738E-16  Geobacillus stearothermophilus
  2is4-assembly1_A  TM=5.402E-01  e=4.591E-15  Escherichia coli
  2is6-assembly1_B  TM=5.319E-01  e=2.720E-15  Escherichia coli
  3pjr-assembly1_A  TM=5.399E-01  e=1.061E-13  Geobacillus stearothermophilus

Foldseek 3Di:
DVVVVVVVVVVCVVVVHDDPLNVLQCCLVVLPEDPALEEEAEQLQQDAPSRLSNVLSNCVRHNYYHYYHFVLQNQVVVVRRHSVSVVVDPPDDDDFFPVPNAAEDPFAAPLLQVLLCLLLVHRGSHHYHPDAFAEEEAEDEDLVVVLVVLVVLQVLQVVVVFLAEEEAEADLVVLVVNCLSCLLQQHAAAALPNVSDQLQQWDAWPLRGTARLVLCLVLLLCVVVVQQFDFRDLNNLVNVLQQADDPVLCVVVNVVSVVDPTDGNNNSCVSSVDDCSVVLHGNGDDPSSSSSSVSNSVVCVVVVHDRHHRRYHGYYLVSCQVAAGQEYEYEFFDAPVCLVVCVDPVSVSSVSSSVSSRSSSHRHYYYYYYYDPGDGHPSRPDDPDSDDDDDD

Radius of gyration: 26.06 Å; Cα contacts (8 Å, |Δi|>4): 649; chains: 1; bounding box: 67×48×70 Å

Organism: NCBI:txid938273

pLDDT: mean 89.86, std 11.26, range [25.67, 98.62]